Protein AF-0000000087035160 (afdb_homodimer)

Secondary structure (DSSP, 8-state):
---GGGSHHHHHH---HHHHHHHHHHHHHHHHHHHHHHS--PPEE-TT--EEPPPP----TT-GGGPPPPP-HHHHHHHHHHHHHHHHHHHHHTT--HHHHHHHHHHHHHHHHHS-TTTS-HHHHHHHHHHHHHHHTT----HHHHHHHTT--HHHHHHHHHH---------HHHHHHHHHHHHHHHHHHHHHHHHHHHTTGGGGTS-HHHHHHHHHHHHHHHH--B-HHHHHHHHHHHTT--S-HHHHHHHHHHHHHHHHH-----HHHHHHHHHHHHHHTT--HHHHHHHHHHHHHHHHHHHHHT------/---GGGSHHHHHH---HHHHHHHHHHHHHHHHHHHHHHS--PPEE-TT--EEPPPP----TT-GGGPPPPP-HHHHHHHHHHHHHHHHHHHHHTT--HHHHHHHHHHHHHHHHHS-TTTS-HHHHHHHHHHHHHHHTT----HHHHHHHTT--HHHHHHHHHH---------HHHHHHHHHHHHHHHHHHHHHHHHHHHTTGGGGTS-HHHHHHHHHHHHHHHH--B-HHHHHHHHHHHTT--S-HHHHHHHHHHHHHHHHH-----HHHHHHHHHHHHHHTT--HHHHHHHHHHHHHHHHHHHHHS------

Solvent-accessible surface area (backbone atoms only — not comparable to full-atom values): 34080 Å² total; per-residue (Å²): 127,88,53,62,90,79,30,66,49,53,71,73,45,46,36,53,76,66,54,49,53,48,34,45,49,51,20,44,50,52,39,47,50,37,29,71,72,21,56,32,28,39,52,44,68,40,88,81,19,52,74,40,78,56,76,64,55,85,63,74,80,79,59,71,87,69,59,61,56,72,77,50,71,66,54,45,49,36,53,49,47,54,47,53,52,48,43,50,50,54,32,55,74,71,64,50,55,66,69,34,46,49,46,14,49,50,47,44,54,55,49,49,44,67,36,32,63,58,30,46,57,57,70,55,48,40,52,22,22,42,49,52,21,27,57,75,69,70,41,93,73,52,57,58,56,56,14,59,73,71,73,44,72,30,66,56,30,56,17,46,52,62,45,55,82,69,74,81,71,72,76,57,30,63,61,46,42,48,54,53,49,46,54,52,50,51,34,49,54,42,16,51,53,39,41,55,57,41,66,68,45,70,52,68,36,55,45,56,35,61,53,51,21,50,37,15,42,50,60,21,31,70,76,62,49,54,50,27,58,67,60,29,51,48,49,53,37,62,72,62,65,48,83,68,50,71,65,59,50,50,49,53,33,50,52,49,52,51,53,55,70,67,56,82,76,67,49,73,71,52,46,56,54,48,50,54,35,47,39,33,28,52,55,52,52,81,66,56,58,54,51,54,53,50,48,53,53,49,50,56,50,51,57,63,58,61,68,69,58,84,83,77,134,126,89,54,61,90,78,29,66,50,52,71,72,45,46,36,52,74,66,55,49,52,48,33,47,49,51,20,44,49,50,39,48,50,37,28,72,74,20,55,33,28,40,50,42,67,39,87,82,18,53,75,40,79,56,77,63,56,90,63,75,82,78,59,71,89,68,61,61,56,72,74,51,71,67,55,45,50,34,53,50,47,53,46,54,52,48,45,49,49,52,32,55,75,71,64,50,55,66,67,39,46,49,46,14,50,52,47,43,54,57,51,49,45,67,37,31,61,59,31,46,58,57,71,53,49,38,51,24,23,42,50,52,21,25,59,76,71,70,41,93,70,54,57,59,57,56,14,60,73,71,76,46,72,30,65,56,30,54,16,48,52,62,46,55,82,70,74,80,72,73,75,57,32,62,61,46,41,48,55,54,47,47,54,52,50,52,33,51,54,42,17,50,53,38,40,54,58,40,66,69,45,71,51,68,36,56,46,56,34,60,54,49,21,49,36,15,40,50,58,22,31,70,77,61,50,55,49,26,59,68,59,29,51,49,50,52,36,61,73,63,64,47,84,67,51,70,64,60,51,51,51,52,33,49,52,50,52,52,53,55,71,66,55,81,76,66,48,73,70,53,47,54,55,48,50,55,35,49,38,34,28,50,54,53,54,79,64,57,59,55,51,55,53,50,47,53,54,48,51,57,52,50,57,63,62,61,68,67,56,83,79,77,132

Sequence (626 aa):
MADFHTSTHRVKWIFSPQELVEKYKAANQRAIQTLEKYGTTQMEVDAEGSMSYPEPIARDNADKHSRPKPLNIEEEQFMRVFYENKLREVCSAFYFPNKIQATALIYFKRFYLQWSVMEHHPKHIMLTCVYAACKIEENHVSAEELGKGISQDHQMILNYEMSLEFDLIVFAPYRSVEGFVNDMEDLQETARMEVDKIMLTDALHLFPPGQLALAALRSANEMHRVLDFEGYLRSLLARQNSEHSILQFIESLNAIDVWVTKYKFPTEKDMKHINRKLKSCWGHSSHDDKKREKKRHKSHRSSNEAQNGPSLAMADFHTSTHRVKWIFSPQELVEKYKAANQRAIQTLEKYGTTQMEVDAEGSMSYPEPIARDNADKHSRPKPLNIEEEQFMRVFYENKLREVCSAFYFPNKIQATALIYFKRFYLQWSVMEHHPKHIMLTCVYAACKIEENHVSAEELGKGISQDHQMILNYEMSLEFDLIVFAPYRSVEGFVNDMEDLQETARMEVDKIMLTDALHLFPPGQLALAALRSANEMHRVLDFEGYLRSLLARQNSEHSILQFIESLNAIDVWVTKYKFPTEKDMKHINRKLKSCWGHSSHDDKKREKKRHKSHRSSNEAQNGPSLA

Radius of gyration: 38.44 Å; Cα contacts (8 Å, |Δi|>4): 741; chains: 2; bounding box: 85×118×106 Å

pL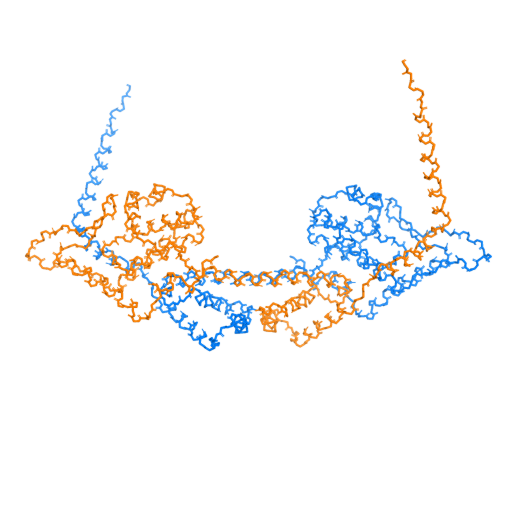DDT: mean 82.06, std 15.44, range [20.48, 97.31]

Nearest PDB structures (foldseek):
  6z4x-assembly2_D  TM=5.866E-01  e=4.179E-09  Thermochaetoides thermophila
  6z4x-assembly1_A  TM=5.909E-01  e=6.507E-09  Thermochaetoides thermophila
  5wh1-assembly1_A  TM=4.260E-01  e=3.480E-03  Homo sapiens
  7ml4-assembly1_M  TM=3.180E-01  e=5.420E-03  Saccharomyces cerevisiae
  4v1o-assembly1_M  TM=3.705E-01  e=2.047E-02  Saccharomyces cerevisiae

InterPro domains:
  IPR006671 Cyclin, N-terminal [PF00134] (76-144)
  IPR013763 Cyclin-like domain [SM00385] (85-166)
  IPR031658 Cyclin, C-terminal domain 2 [PF16899] (173-254)
  IPR036915 Cyclin-like superfamily [SSF47954] (64-170)
  IPR036915 Cyclin-like superfamily [SSF47954] (173-285)
  IPR043198 Cyclin/Cyclin-like subunit Ssn8 [PTHR10026] (64-305)

Foldseek 3Di:
DDDPVPACCNVPPDDDPVVLVVLLVVQQVVQVVLCVVQVAQEWDFDLLLDIDRDHRDPDPPPPPVPRDDGDDSVRQVVQLVVVLVVLVVLCVVVVHDPQLNQQLSVLLVVVCSNHTCRHPPSVLSSLLSSVLSCVLVVHDDQLVRSCVVVVHDSSSSNRNNSNDDDPSDDDDCVVVVVVLVVLVVQLVVQLVVLLVLLVVFCVPVVDPPVLSSLLSSVVSCVVSVSDPSLVVLVVVCVVVVNPDDSVVSVVSSVVSVVRSVPDDDDDPVRVVVVVVVVCVVVVVDPVVVVVVVVVVVVVVVVVVVVVPPDPDD/DDDPVPACCNVPPDDDPVVLVVLLVVQQVVQVVLCVVQVAQEWDFDLLLDIDRDHRDPDPPPPPVPRDDGDDSVRQVVQLVVVLVVLVVLCVVVVHDPQLNQQLSVLLVVVCSNHTCRHYPSVLSSLLSSVLSCVLVVNDDDLVRSCVVVVHDSSSSNRNNSNDDDPSDDDDCVVVVVVLVVLVVQLVVQLVVLLVLLVVFCVPVVDPPVLSSLLSSVVSCVVSVSDPSLVVLVVVCVVVVPPDDSVVSVVSSVVSVVRSVPDDDDDPVRVVVVVVVVCVVVVVDPVVVVVVVVVVVVVVVVVVVVVPPDPDD

Structure (mmCIF, N/CA/C/O backbone):
data_AF-0000000087035160-model_v1
#
loop_
_entity.id
_entity.type
_entity.pdbx_description
1 polymer Cyclin-H1-1
#
loop_
_atom_site.group_PDB
_atom_site.id
_atom_site.type_symbol
_atom_site.label_atom_id
_atom_site.label_alt_id
_atom_site.label_comp_id
_atom_site.label_asym_id
_atom_site.label_entity_id
_atom_site.label_seq_id
_atom_site.pdbx_PDB_ins_code
_atom_site.Cartn_x
_atom_site.Cartn_y
_atom_site.Cartn_z
_atom_site.occupancy
_atom_site.B_iso_or_equiv
_atom_site.auth_seq_id
_atom_site.auth_comp_id
_atom_site.auth_asym_id
_atom_site.auth_atom_id
_atom_site.pdbx_PDB_model_num
ATOM 1 N N . MET A 1 1 ? 13.469 16.594 -6.812 1 43.72 1 MET A N 1
ATOM 2 C CA . MET A 1 1 ? 12.727 17 -5.617 1 43.72 1 MET A CA 1
ATOM 3 C C . MET A 1 1 ? 13.625 17.766 -4.652 1 43.72 1 MET A C 1
ATOM 5 O O . MET A 1 1 ? 14.82 17.5 -4.566 1 43.72 1 MET A O 1
ATOM 9 N N . ALA A 1 2 ? 13.281 18.953 -4.367 1 56.66 2 ALA A N 1
ATOM 10 C CA . ALA A 1 2 ? 14.062 19.828 -3.496 1 56.66 2 ALA A CA 1
ATOM 11 C C . ALA A 1 2 ? 14.516 19.094 -2.236 1 56.66 2 ALA A C 1
ATOM 13 O O . ALA A 1 2 ? 13.789 18.25 -1.714 1 56.66 2 ALA A O 1
ATOM 14 N N . ASP A 1 3 ? 15.789 19.109 -1.997 1 68.56 3 ASP A N 1
ATOM 15 C CA . ASP A 1 3 ? 16.453 18.516 -0.838 1 68.56 3 ASP A CA 1
ATOM 16 C C . ASP A 1 3 ? 16.203 19.344 0.418 1 68.56 3 ASP A C 1
ATOM 18 O O . ASP A 1 3 ? 16.516 20.547 0.445 1 68.56 3 ASP A O 1
ATOM 22 N N . PHE A 1 4 ? 15.633 18.797 1.384 1 72 4 PHE A N 1
ATOM 23 C CA . PHE A 1 4 ? 15.297 19.484 2.629 1 72 4 PHE A CA 1
ATOM 24 C C . PHE A 1 4 ? 16.547 20.047 3.281 1 72 4 PHE A C 1
ATOM 26 O O . PHE A 1 4 ? 16.531 21.141 3.84 1 72 4 PHE A O 1
ATOM 33 N N . HIS A 1 5 ? 17.641 19.406 3.105 1 73.88 5 HIS A N 1
ATOM 34 C CA . HIS A 1 5 ? 18.859 19.766 3.828 1 73.88 5 HIS A CA 1
ATOM 35 C C . HIS A 1 5 ? 19.422 21.094 3.312 1 73.88 5 HIS A C 1
ATOM 37 O O . HIS A 1 5 ? 20.125 21.797 4.039 1 73.88 5 HIS A O 1
ATOM 43 N N . THR A 1 6 ? 19.094 21.391 2.111 1 72.94 6 THR A N 1
ATOM 44 C CA . THR A 1 6 ? 19.578 22.656 1.546 1 72.94 6 THR A CA 1
ATOM 45 C C . THR A 1 6 ? 18.422 23.609 1.297 1 72.94 6 THR A C 1
ATOM 47 O O . THR A 1 6 ? 18.594 24.625 0.603 1 72.94 6 THR A O 1
ATOM 50 N N . SER A 1 7 ? 17.406 23.312 1.992 1 77.5 7 SER A N 1
ATOM 51 C CA . SER A 1 7 ? 16.188 24.062 1.691 1 77.5 7 SER A CA 1
ATOM 52 C C . SER A 1 7 ? 16.047 25.266 2.609 1 77.5 7 SER A C 1
ATOM 54 O O . SER A 1 7 ? 16.656 25.312 3.68 1 77.5 7 SER A O 1
ATOM 56 N N . THR A 1 8 ? 15.266 26.266 2.15 1 80.5 8 THR A N 1
ATOM 57 C CA . THR A 1 8 ? 14.914 27.422 2.977 1 80.5 8 THR A CA 1
ATOM 58 C C . THR A 1 8 ? 14.094 26.984 4.188 1 80.5 8 THR A C 1
ATOM 60 O O . THR A 1 8 ? 14.141 27.625 5.238 1 80.5 8 THR A O 1
ATOM 63 N N . HIS A 1 9 ? 13.422 25.984 4.027 1 82 9 HIS A N 1
ATOM 64 C CA . HIS A 1 9 ? 12.625 25.453 5.129 1 82 9 HIS A CA 1
ATOM 65 C C . HIS A 1 9 ? 13.492 25.109 6.332 1 82 9 HIS A C 1
ATOM 67 O O . HIS A 1 9 ? 13.172 25.469 7.465 1 82 9 HIS A O 1
ATOM 73 N N . ARG A 1 10 ? 14.547 24.484 6.031 1 81.69 10 ARG A N 1
ATOM 74 C CA . ARG A 1 10 ? 15.438 24.062 7.109 1 81.69 10 ARG A CA 1
ATOM 75 C C . ARG A 1 10 ? 16.125 25.266 7.762 1 81.69 10 ARG A C 1
ATOM 77 O O . ARG A 1 10 ? 16.188 25.344 8.992 1 81.69 10 ARG A O 1
ATOM 84 N N . VAL A 1 11 ? 16.516 26.156 7 1 85 11 VAL A N 1
ATOM 85 C CA . VAL A 1 11 ? 17.359 27.234 7.477 1 85 11 VAL A CA 1
ATOM 86 C C . VAL A 1 11 ? 16.5 28.312 8.148 1 85 11 VAL A C 1
ATOM 88 O O . VAL A 1 11 ? 16.859 28.828 9.203 1 85 11 VAL A O 1
ATOM 91 N N . LYS A 1 12 ? 15.359 28.516 7.66 1 88.44 12 LYS A N 1
ATOM 92 C CA . LYS A 1 12 ? 14.609 29.688 8.078 1 88.44 12 LYS A CA 1
ATOM 93 C C . LYS A 1 12 ? 13.461 29.312 9.016 1 88.44 12 LYS A C 1
ATOM 95 O O . LYS A 1 12 ? 12.938 30.156 9.742 1 88.44 12 LYS A O 1
ATOM 100 N N . TRP A 1 13 ? 13.094 28.031 9.023 1 89.56 13 TRP A N 1
ATOM 101 C CA . TRP A 1 13 ? 11.789 27.797 9.633 1 89.56 13 TRP A CA 1
ATOM 102 C C . TRP A 1 13 ? 11.867 26.703 10.688 1 89.56 13 TRP A C 1
ATOM 104 O O . TRP A 1 13 ? 10.844 26.25 11.203 1 89.56 13 TRP A O 1
ATOM 114 N N . ILE A 1 14 ? 13.016 26.234 10.906 1 88.62 14 ILE A N 1
ATOM 115 C CA . ILE A 1 14 ? 13.227 25.328 12.023 1 88.62 14 ILE A CA 1
ATOM 116 C C . ILE A 1 14 ? 13.938 26.047 13.164 1 88.62 14 ILE A C 1
ATOM 118 O O . ILE A 1 14 ? 15.008 26.625 12.961 1 88.62 14 ILE A O 1
ATOM 122 N N . PHE A 1 15 ? 13.328 26 14.344 1 92.81 15 PHE A N 1
ATOM 123 C CA . PHE A 1 15 ? 13.828 26.766 15.477 1 92.81 15 PHE A CA 1
ATOM 124 C C . PHE A 1 15 ? 14.031 25.859 16.688 1 92.81 15 PHE A C 1
ATOM 126 O O . PHE A 1 15 ? 13.492 24.75 16.75 1 92.81 15 PHE A O 1
ATOM 133 N N . SER A 1 16 ? 14.852 26.344 17.562 1 90.06 16 SER A N 1
ATOM 134 C CA . SER A 1 16 ? 14.859 25.75 18.891 1 90.06 16 SER A CA 1
ATOM 135 C C . SER A 1 16 ? 13.594 26.125 19.656 1 90.06 16 SER A C 1
ATOM 137 O O . SER A 1 16 ? 12.922 27.094 19.312 1 90.06 16 SER A O 1
ATOM 139 N N . PRO A 1 17 ? 13.258 25.328 20.672 1 88.94 17 PRO A N 1
ATOM 140 C CA . PRO A 1 17 ? 12.07 25.656 21.469 1 88.94 17 PRO A CA 1
ATOM 141 C C . PRO A 1 17 ? 12.109 27.078 22.016 1 88.94 17 PRO A C 1
ATOM 143 O O . PRO A 1 17 ? 11.094 27.781 22 1 88.94 17 PRO A O 1
ATOM 146 N N . GLN A 1 18 ? 13.25 27.516 22.391 1 92.69 18 GLN A N 1
ATOM 147 C CA . GLN A 1 18 ? 13.391 28.859 22.953 1 92.69 18 GLN A CA 1
ATOM 148 C C . GLN A 1 18 ? 13.195 29.922 21.875 1 92.69 18 GLN A C 1
ATOM 150 O O . GLN A 1 18 ? 12.539 30.938 22.109 1 92.69 18 GLN A O 1
ATOM 155 N N . GLU A 1 19 ? 13.781 29.672 20.766 1 93.81 19 GLU A N 1
ATOM 156 C CA . GLU A 1 19 ? 13.641 30.609 19.656 1 93.81 19 GLU A CA 1
ATOM 157 C C . GLU A 1 19 ? 12.188 30.75 19.219 1 93.81 19 GLU A C 1
ATOM 159 O O . GLU A 1 19 ? 11.734 31.844 18.891 1 93.81 19 GLU A O 1
ATOM 164 N N . LEU A 1 20 ? 11.523 29.625 19.219 1 93.25 20 LEU A N 1
ATOM 165 C CA . LEU A 1 20 ? 10.125 29.625 18.828 1 93.25 20 LEU A CA 1
ATOM 166 C C . LEU A 1 20 ? 9.281 30.453 19.781 1 93.25 20 LEU A C 1
ATOM 168 O O . LEU A 1 20 ? 8.438 31.25 19.359 1 93.25 20 LEU A O 1
ATOM 172 N N . VAL A 1 21 ? 9.508 30.312 21.062 1 93.12 21 VAL A N 1
ATOM 173 C CA . VAL A 1 21 ? 8.797 31.062 22.094 1 93.12 21 VAL A CA 1
ATOM 174 C C . VAL A 1 21 ? 9.078 32.562 21.922 1 93.12 21 VAL A C 1
ATOM 176 O O . VAL A 1 21 ? 8.172 33.375 22.062 1 93.12 21 VAL A O 1
ATOM 179 N N . GLU A 1 22 ? 10.312 32.844 21.594 1 96.06 22 GLU A N 1
ATOM 180 C CA . GLU A 1 22 ? 10.719 34.219 21.438 1 96.06 22 GLU A CA 1
ATOM 181 C C . GLU A 1 22 ? 10.039 34.875 20.219 1 96.06 22 GLU A C 1
ATOM 183 O O . GLU A 1 22 ? 9.711 36.062 20.234 1 96.06 22 GLU A O 1
ATOM 188 N N . LYS A 1 23 ? 9.852 34.125 19.219 1 95.31 23 LYS A N 1
ATOM 189 C CA . LYS A 1 23 ? 9.18 34.625 18.031 1 95.31 23 LYS A CA 1
ATOM 190 C C . LYS A 1 23 ? 7.734 35 18.344 1 95.31 23 LYS A C 1
ATOM 192 O O . LYS A 1 23 ? 7.285 36.094 17.969 1 95.31 23 LYS A O 1
ATOM 197 N N . TYR A 1 24 ? 7.023 34.188 19.047 1 95.44 24 TYR A N 1
ATOM 198 C CA . TYR A 1 24 ? 5.641 34.469 19.406 1 95.44 24 TYR A CA 1
ATOM 199 C C . TYR A 1 24 ? 5.562 35.656 20.375 1 95.44 24 TYR A C 1
ATOM 201 O O . TYR A 1 24 ? 4.664 36.5 20.25 1 95.44 24 TYR A O 1
ATOM 209 N N . LYS A 1 25 ? 6.504 35.688 21.281 1 96.5 25 LYS A N 1
ATOM 210 C CA . LYS A 1 25 ? 6.539 36.812 22.25 1 96.5 25 LYS A CA 1
ATOM 211 C C . LYS A 1 25 ? 6.777 38.125 21.531 1 96.5 25 LYS A C 1
ATOM 213 O O . LYS A 1 25 ? 6.152 39.125 21.875 1 96.5 25 LYS A O 1
ATOM 218 N N . ALA A 1 26 ? 7.688 38.094 20.656 1 97.31 26 ALA A N 1
ATOM 219 C CA . ALA A 1 26 ? 8.016 39.312 19.922 1 97.31 26 ALA A CA 1
ATOM 220 C C . ALA A 1 26 ? 6.816 39.844 19.141 1 97.31 26 ALA A C 1
ATOM 222 O O . ALA A 1 26 ? 6.527 41.031 19.141 1 97.31 26 ALA A O 1
ATOM 223 N N . ALA A 1 27 ? 6.176 38.938 18.438 1 95.94 27 ALA A N 1
ATOM 224 C CA . ALA A 1 27 ? 4.992 39.312 17.672 1 95.94 27 ALA A CA 1
ATOM 225 C C . ALA A 1 27 ? 3.889 39.844 18.578 1 95.94 27 ALA A C 1
ATOM 227 O O . ALA A 1 27 ? 3.229 40.844 18.25 1 95.94 27 ALA A O 1
ATOM 228 N N . ASN A 1 28 ? 3.672 39.219 19.688 1 96.81 28 ASN A N 1
ATOM 229 C CA . ASN A 1 28 ? 2.65 39.594 20.641 1 96.81 28 ASN A CA 1
ATOM 230 C C . ASN A 1 28 ? 2.949 40.969 21.25 1 96.81 28 ASN A C 1
ATOM 232 O O . ASN A 1 28 ? 2.059 41.812 21.359 1 96.81 28 ASN A O 1
ATOM 236 N N . GLN A 1 29 ? 4.195 41.188 21.609 1 97.12 29 GLN A N 1
ATOM 237 C CA . GLN A 1 29 ? 4.609 42.469 22.203 1 97.12 29 GLN A CA 1
ATOM 238 C C . GLN A 1 29 ? 4.449 43.625 21.234 1 97.12 29 GLN A C 1
ATOM 240 O O . GLN A 1 29 ? 4.043 44.719 21.609 1 97.12 29 GLN A O 1
ATOM 245 N N . ARG A 1 30 ? 4.789 43.375 20.047 1 96 30 ARG A N 1
ATOM 246 C CA . ARG A 1 30 ? 4.617 44.406 19.031 1 96 30 ARG A CA 1
ATOM 247 C C . ARG A 1 30 ? 3.146 44.781 18.875 1 96 30 ARG A C 1
ATOM 249 O O . ARG A 1 30 ? 2.822 45.969 18.734 1 96 30 ARG A O 1
ATOM 256 N N . ALA A 1 31 ? 2.281 43.812 18.859 1 95.5 31 ALA A N 1
ATOM 257 C CA . ALA A 1 31 ? 0.847 44.062 18.75 1 95.5 31 ALA A CA 1
ATOM 258 C C . ALA A 1 31 ? 0.339 44.875 19.953 1 95.5 31 ALA A C 1
ATOM 260 O O . ALA A 1 31 ? -0.505 45.75 19.812 1 95.5 31 ALA A O 1
ATOM 261 N N . ILE A 1 32 ? 0.852 44.5 21.156 1 95.19 32 ILE A N 1
ATOM 262 C CA . ILE A 1 32 ? 0.466 45.219 22.375 1 95.19 32 ILE A CA 1
ATOM 263 C C . ILE A 1 32 ? 0.898 46.688 22.297 1 95.19 32 ILE A C 1
ATOM 265 O O . ILE A 1 32 ? 0.135 47.562 22.641 1 95.19 32 ILE A O 1
ATOM 269 N N . GLN A 1 33 ? 2.072 46.906 21.797 1 93.94 33 GLN A N 1
ATOM 270 C CA . GLN A 1 33 ? 2.58 48.25 21.641 1 93.94 33 GLN A CA 1
ATOM 271 C C . GLN A 1 33 ? 1.748 49.031 20.641 1 93.94 33 GLN A C 1
ATOM 273 O O . GLN A 1 33 ? 1.481 50.219 20.828 1 93.94 33 GLN A O 1
ATOM 278 N N . THR A 1 34 ? 1.412 48.375 19.578 1 92.31 34 THR A N 1
ATOM 279 C CA . THR A 1 34 ? 0.571 49 18.562 1 92.31 34 THR A CA 1
ATOM 280 C C . THR A 1 34 ? -0.779 49.406 19.156 1 92.31 34 THR A C 1
ATOM 282 O O . THR A 1 34 ? -1.311 50.469 18.844 1 92.31 34 THR A O 1
ATOM 285 N N . LEU A 1 35 ? -1.348 48.531 19.953 1 91.94 35 LEU A N 1
ATOM 286 C CA . LEU A 1 35 ? -2.621 48.812 20.609 1 91.94 35 LEU A CA 1
ATOM 287 C C . LEU A 1 35 ? -2.506 50.031 21.516 1 91.94 35 LEU A C 1
ATOM 289 O O . LEU A 1 35 ? -3.41 50.875 21.547 1 91.94 35 LEU A O 1
ATOM 293 N N . GLU A 1 36 ? -1.425 50.125 22.25 1 89.19 36 GLU A N 1
ATOM 294 C CA . GLU A 1 36 ? -1.192 51.25 23.172 1 89.19 36 GLU A CA 1
ATOM 295 C C . GLU A 1 36 ? -0.992 52.562 22.406 1 89.19 36 GLU A C 1
ATOM 297 O O . GLU A 1 36 ? -1.481 53.594 22.828 1 89.19 36 GLU A O 1
ATOM 302 N N . LYS A 1 37 ? -0.357 52.469 21.297 1 88.38 37 LYS A N 1
ATOM 303 C CA . LYS A 1 37 ? 0.017 53.656 20.531 1 88.38 37 LYS A CA 1
ATOM 304 C C . LYS A 1 37 ? -1.152 54.156 19.703 1 88.38 37 LYS A C 1
ATOM 306 O O . LYS A 1 37 ? -1.365 55.375 19.578 1 88.38 37 LYS A O 1
ATOM 311 N N . TYR A 1 38 ? -1.905 53.25 19.109 1 88.5 38 TYR A N 1
ATOM 312 C CA . TYR A 1 38 ? -2.889 53.656 18.109 1 88.5 38 TYR A CA 1
ATOM 313 C C . TYR A 1 38 ? -4.305 53.375 18.594 1 88.5 38 TYR A C 1
ATOM 315 O O . TYR A 1 38 ? -5.277 53.844 18.016 1 88.5 38 TYR A O 1
ATOM 323 N N . GLY A 1 39 ? -4.512 52.594 19.625 1 87.25 39 GLY A N 1
ATOM 324 C CA . GLY A 1 39 ? -5.824 52.219 20.141 1 87.25 39 GLY A CA 1
ATOM 325 C C . GLY A 1 39 ? -6.465 51.062 19.406 1 87.25 39 GLY A C 1
ATOM 326 O O . GLY A 1 39 ? -7.543 50.625 19.781 1 87.25 39 GLY A O 1
ATOM 327 N N . THR A 1 40 ? -5.844 50.688 18.312 1 89.81 40 THR A N 1
ATOM 328 C CA . THR A 1 40 ? -6.266 49.531 17.516 1 89.81 40 THR A CA 1
ATOM 329 C C . THR A 1 40 ? -5.055 48.781 16.953 1 89.81 40 THR A C 1
ATOM 331 O O . THR A 1 40 ? -3.969 49.375 16.844 1 89.81 40 THR A O 1
ATOM 334 N N . THR A 1 41 ? -5.199 47.5 16.703 1 92.56 41 THR A N 1
ATOM 335 C CA . THR A 1 41 ? -4.055 46.719 16.281 1 92.56 41 THR A CA 1
ATOM 336 C C . THR A 1 41 ? -4.18 46.344 14.797 1 92.56 41 THR A C 1
ATOM 338 O O . THR A 1 41 ? -3.205 45.938 14.18 1 92.56 41 THR A O 1
ATOM 341 N N . GLN A 1 42 ? -5.32 46.531 14.211 1 89.44 42 GLN A N 1
ATOM 342 C CA . GLN A 1 42 ? -5.582 46 12.867 1 89.44 42 GLN A CA 1
ATOM 343 C C . GLN A 1 42 ? -4.773 46.75 11.82 1 89.44 42 GLN A C 1
ATOM 345 O O . GLN A 1 42 ? -4.945 47.969 11.641 1 89.44 42 GLN A O 1
ATOM 350 N N . MET A 1 43 ? -3.914 46 11.133 1 90.38 43 MET A N 1
ATOM 351 C CA . MET A 1 43 ? -3.121 46.594 10.055 1 90.38 43 MET A CA 1
ATOM 352 C C . MET A 1 43 ? -3.959 46.719 8.789 1 90.38 43 MET A C 1
ATOM 354 O O . MET A 1 43 ? -4.891 45.969 8.562 1 90.38 43 MET A O 1
ATOM 358 N N . GLU A 1 44 ? -3.637 47.719 8.047 1 88.88 44 GLU A N 1
ATOM 359 C CA . GLU A 1 44 ? -4.32 47.938 6.773 1 88.88 44 GLU A CA 1
ATOM 360 C C . GLU A 1 44 ? -3.469 47.438 5.605 1 88.88 44 GLU A C 1
ATOM 362 O O . GLU A 1 44 ? -2.246 47.594 5.609 1 88.88 44 GLU A O 1
ATOM 367 N N . VAL A 1 45 ? -4.109 46.719 4.742 1 90.19 45 VAL A N 1
ATOM 368 C CA . VAL A 1 45 ? -3.461 46.281 3.51 1 90.19 45 VAL A CA 1
ATOM 369 C C . VAL A 1 45 ? -4.176 46.906 2.305 1 90.19 45 VAL A C 1
ATOM 371 O O . VAL A 1 45 ? -5.387 46.719 2.145 1 90.19 45 VAL A O 1
ATOM 374 N N . ASP A 1 46 ? -3.459 47.562 1.487 1 88.38 46 ASP A N 1
ATOM 375 C CA . ASP A 1 46 ? -4.09 48.25 0.364 1 88.38 46 ASP A CA 1
ATOM 376 C C . ASP A 1 46 ? -4.078 47.375 -0.889 1 88.38 46 ASP A C 1
ATOM 378 O O . ASP A 1 46 ? -3.674 46.219 -0.836 1 88.38 46 ASP A O 1
ATOM 382 N N . ALA A 1 47 ? -4.57 47.906 -1.968 1 86.88 47 ALA A N 1
ATOM 383 C CA . ALA A 1 47 ? -4.773 47.156 -3.203 1 86.88 47 ALA A CA 1
ATOM 384 C C . ALA A 1 47 ? -3.439 46.75 -3.826 1 86.88 47 ALA A C 1
ATOM 386 O O . ALA A 1 47 ? -3.375 45.812 -4.613 1 86.88 47 ALA A O 1
ATOM 387 N N . GLU A 1 48 ? -2.326 47.438 -3.443 1 86.19 48 GLU A N 1
ATOM 388 C CA . GLU A 1 48 ? -1.007 47.125 -3.98 1 86.19 48 GLU A CA 1
ATOM 389 C C . GLU A 1 48 ? -0.247 46.188 -3.055 1 86.19 48 GLU A C 1
ATOM 391 O O . GLU A 1 48 ? 0.883 45.781 -3.352 1 86.19 48 GLU A O 1
ATOM 396 N N . GLY A 1 49 ? -0.895 45.844 -1.943 1 86.25 49 GLY A N 1
ATOM 397 C CA . GLY A 1 49 ? -0.293 44.875 -1.023 1 86.25 49 GLY A CA 1
ATOM 398 C C . GLY A 1 49 ? 0.571 45.531 0.035 1 86.25 49 GLY A C 1
ATOM 399 O O . GLY A 1 49 ? 1.274 44.875 0.783 1 86.25 49 GLY A O 1
ATOM 400 N N . SER A 1 50 ? 0.56 46.844 0.097 1 89.25 50 SER A N 1
ATOM 401 C CA . SER A 1 50 ? 1.347 47.562 1.095 1 89.25 50 SER A CA 1
ATOM 402 C C . SER A 1 50 ? 0.652 47.562 2.453 1 89.25 50 SER A C 1
ATOM 404 O O . SER A 1 50 ? -0.54 47.875 2.547 1 89.25 50 SER A O 1
ATOM 406 N N . MET A 1 51 ? 1.396 47.281 3.484 1 88.81 51 MET A N 1
ATOM 407 C CA . MET A 1 51 ? 0.86 47.25 4.844 1 88.81 51 MET A CA 1
ATOM 408 C C . MET A 1 51 ? 1.156 48.562 5.57 1 88.81 51 MET A C 1
ATOM 410 O O . MET A 1 51 ? 2.236 49.125 5.414 1 88.81 51 MET A O 1
ATOM 414 N N . SER A 1 52 ? 0.114 49.031 6.238 1 90.56 52 SER A N 1
ATOM 415 C CA . SER A 1 52 ? 0.302 50.25 7.008 1 90.56 52 SER A CA 1
ATOM 416 C C . SER A 1 52 ? -0.38 50.156 8.367 1 90.56 52 SER A C 1
ATOM 418 O O . SER A 1 52 ? -1.341 49.406 8.539 1 90.56 52 SER A O 1
ATOM 420 N N . TYR A 1 53 ? 0.22 50.844 9.266 1 88.44 53 TYR A N 1
ATOM 421 C CA . TYR A 1 53 ? -0.388 50.938 10.586 1 88.44 53 TYR A CA 1
ATOM 422 C C . TYR A 1 53 ? -1.688 51.719 10.547 1 88.44 53 TYR A C 1
ATOM 424 O O . TYR A 1 53 ? -1.874 52.562 9.672 1 88.44 53 TYR A O 1
ATOM 432 N N . PRO A 1 54 ? -2.537 51.375 11.453 1 83 54 PRO A N 1
ATOM 433 C CA . PRO A 1 54 ? -3.824 52.062 11.469 1 83 54 PRO A CA 1
ATOM 434 C C . PRO A 1 54 ? -3.705 53.5 11.938 1 83 54 PRO A C 1
ATOM 436 O O . PRO A 1 54 ? -2.713 53.875 12.57 1 83 54 PRO A O 1
ATOM 439 N N . GLU A 1 55 ? -4.77 54.25 11.562 1 83.31 55 GLU A N 1
ATOM 440 C CA . GLU A 1 55 ? -4.871 55.594 12.102 1 83.31 55 GLU A CA 1
ATOM 441 C C . GLU A 1 55 ? -5.293 55.594 13.562 1 83.31 55 GLU A C 1
ATOM 443 O O . GLU A 1 55 ? -6.148 54.781 13.961 1 83.31 55 GLU A O 1
ATOM 448 N N . PRO A 1 56 ? -4.605 56.406 14.32 1 81.88 56 PRO A N 1
ATOM 449 C CA . PRO A 1 56 ? -4.934 56.438 15.75 1 81.88 56 PRO A CA 1
ATOM 450 C C . PRO A 1 56 ? -6.402 56.75 16.016 1 81.88 56 PRO A C 1
ATOM 452 O O . PRO A 1 56 ? -6.988 57.594 15.312 1 81.88 56 PRO A O 1
ATOM 455 N N . ILE A 1 57 ? -7.07 55.906 16.672 1 73.62 57 ILE A N 1
ATOM 456 C CA . ILE A 1 57 ? -8.445 56.188 17.094 1 73.62 57 ILE A CA 1
ATOM 457 C C . ILE A 1 57 ? -8.453 57.031 18.344 1 73.62 57 ILE A C 1
ATOM 459 O O . ILE A 1 57 ? -7.766 56.75 19.328 1 73.62 57 ILE A O 1
ATOM 463 N N . ALA A 1 58 ? -8.852 58.438 18.188 1 62.44 58 ALA A N 1
ATOM 464 C CA . ALA A 1 58 ? -8.969 59.375 19.297 1 62.44 58 ALA A CA 1
ATOM 465 C C . ALA A 1 58 ? -9.875 58.812 20.391 1 62.44 58 ALA A C 1
ATOM 467 O O . ALA A 1 58 ? -11.055 58.562 20.156 1 62.44 58 ALA A O 1
ATOM 468 N N . ARG A 1 59 ? -9.383 57.906 21.203 1 58.53 59 ARG A N 1
ATOM 469 C CA . ARG A 1 59 ? -10.273 57.531 22.281 1 58.53 59 ARG A CA 1
ATOM 470 C C . ARG A 1 59 ? -10.25 58.562 23.406 1 58.53 59 ARG A C 1
ATOM 472 O O . ARG A 1 59 ? -9.203 59.156 23.688 1 58.53 59 ARG A O 1
ATOM 479 N N . ASP A 1 60 ? -11.32 59.25 23.656 1 51.75 60 ASP A N 1
ATOM 480 C CA . ASP A 1 60 ? -11.438 60.188 24.766 1 51.75 60 ASP A CA 1
ATOM 481 C C . ASP A 1 60 ? -10.734 59.656 26.016 1 51.75 60 ASP A C 1
ATOM 483 O O . ASP A 1 60 ? -10.859 58.5 26.359 1 51.75 60 ASP A O 1
ATOM 487 N N . ASN A 1 61 ? -9.547 60.281 26.406 1 48.09 61 ASN A N 1
ATOM 488 C CA . ASN A 1 61 ? -8.703 60.031 27.562 1 48.09 61 ASN A CA 1
ATOM 489 C C . ASN A 1 61 ? -9.523 59.562 28.766 1 48.09 61 ASN A C 1
ATOM 491 O O . ASN A 1 61 ? -8.969 59.25 29.812 1 48.09 61 ASN A O 1
ATOM 495 N N . ALA A 1 62 ? -10.656 60 28.938 1 48.53 62 ALA A N 1
ATOM 496 C CA . ALA A 1 62 ? -11.336 59.906 30.219 1 48.53 62 ALA A CA 1
ATOM 497 C C . ALA A 1 62 ? -11.633 58.438 30.594 1 48.53 62 ALA A C 1
ATOM 499 O O . ALA A 1 62 ? -11.797 58.125 31.766 1 48.53 62 ALA A O 1
ATOM 500 N N . ASP A 1 63 ? -12.156 57.469 29.688 1 48.72 63 ASP A N 1
ATOM 501 C CA . ASP A 1 63 ? -12.617 56.188 30.25 1 48.72 63 ASP A CA 1
ATOM 502 C C . ASP A 1 63 ? -11.547 55.125 30.125 1 48.72 63 ASP A C 1
ATOM 504 O O . ASP A 1 63 ? -11.539 54.375 29.141 1 48.72 63 ASP A O 1
ATOM 508 N N . LYS A 1 64 ? -10.406 55.281 30.766 1 50.62 64 LYS A N 1
ATOM 509 C CA . LYS A 1 64 ? -9.32 54.344 30.953 1 50.62 64 LYS A CA 1
ATOM 510 C C . LYS A 1 64 ? -9.844 52.906 31.016 1 50.62 64 LYS A C 1
ATOM 512 O O . LYS A 1 64 ? -9.117 51.969 30.688 1 50.62 64 LYS A O 1
ATOM 517 N N . HIS A 1 65 ? -10.953 52.75 31.703 1 52.5 65 HIS A N 1
ATOM 518 C CA . HIS A 1 65 ? -11.508 51.438 31.984 1 52.5 65 HIS A CA 1
ATOM 519 C C . HIS A 1 65 ? -11.961 50.719 30.703 1 52.5 65 HIS A C 1
ATOM 521 O O . HIS A 1 65 ? -12.195 49.5 30.719 1 52.5 65 HIS A O 1
ATOM 527 N N . SER A 1 66 ? -11.953 51.5 29.531 1 61.66 66 SER A N 1
ATOM 528 C CA . SER A 1 66 ? -12.602 50.938 28.359 1 61.66 66 SER A CA 1
ATOM 529 C C . SER A 1 66 ? -11.57 50.562 27.297 1 61.66 66 SER A C 1
ATOM 531 O O . SER A 1 66 ? -11.922 50.25 26.156 1 61.66 66 SER A O 1
ATOM 533 N N . ARG A 1 67 ? -10.352 50.469 27.734 1 73.19 67 ARG A N 1
ATOM 534 C CA . ARG A 1 67 ? -9.336 50.156 26.734 1 73.19 67 ARG A CA 1
ATOM 535 C C . ARG A 1 67 ? -9.328 48.688 26.391 1 73.19 67 ARG A C 1
ATOM 537 O O . ARG A 1 67 ? -9.453 47.844 27.281 1 73.19 67 ARG A O 1
ATOM 544 N N . PRO A 1 68 ? -9.234 48.375 25.125 1 84.38 68 PRO A N 1
ATOM 545 C CA . PRO A 1 68 ? -9.211 46.969 24.734 1 84.38 68 PRO A CA 1
ATOM 546 C C . PRO A 1 68 ? -8.039 46.219 25.344 1 84.38 68 PRO A C 1
ATOM 548 O O . PRO A 1 68 ? -6.945 46.75 25.484 1 84.38 68 PRO A O 1
ATOM 551 N N . LYS A 1 69 ? -8.328 45.094 25.875 1 90.5 69 LYS A N 1
ATOM 552 C CA . LYS A 1 69 ? -7.301 44.188 26.422 1 90.5 69 LYS A CA 1
ATOM 553 C C . LYS A 1 69 ? -6.699 43.312 25.344 1 90.5 69 LYS A C 1
ATOM 555 O O . LYS A 1 69 ? -7.418 42.594 24.656 1 90.5 69 LYS A O 1
ATOM 560 N N . PRO A 1 70 ? -5.414 43.406 25.219 1 94.62 70 PRO A N 1
ATOM 561 C CA . PRO A 1 70 ? -4.766 42.594 24.188 1 94.62 70 PRO A CA 1
ATOM 562 C C . PRO A 1 70 ? -4.828 41.094 24.484 1 94.62 70 PRO A C 1
ATOM 564 O O . PRO A 1 70 ? -5 40.719 25.641 1 94.62 70 PRO A O 1
ATOM 567 N N . LEU A 1 71 ? -4.738 40.344 23.469 1 95.69 71 LEU A N 1
ATOM 568 C CA . LEU A 1 71 ? -4.637 38.875 23.641 1 95.69 71 LEU A CA 1
ATOM 569 C C . LEU A 1 71 ? -3.273 38.5 24.203 1 95.69 71 LEU A C 1
ATOM 571 O O . LEU A 1 71 ? -2.252 39.062 23.812 1 95.69 71 LEU A O 1
ATOM 575 N N . ASN A 1 72 ? -3.283 37.5 25.109 1 94.94 72 ASN A N 1
ATOM 576 C CA . ASN A 1 72 ? -2.006 36.938 25.531 1 94.94 72 ASN A CA 1
ATOM 577 C C . ASN A 1 72 ? -1.545 35.844 24.562 1 94.94 72 ASN A C 1
ATOM 579 O O . ASN A 1 72 ? -2.256 35.5 23.609 1 94.94 72 ASN A O 1
ATOM 583 N N . ILE A 1 73 ? -0.445 35.312 24.781 1 94.12 73 ILE A N 1
ATOM 584 C CA . ILE A 1 73 ? 0.195 34.375 23.859 1 94.12 73 ILE A CA 1
ATOM 585 C C . ILE A 1 73 ? -0.652 33.094 23.75 1 94.12 73 ILE A C 1
ATOM 587 O O . ILE A 1 73 ? -0.811 32.562 22.641 1 94.12 73 ILE A O 1
ATOM 591 N N . GLU A 1 74 ? -1.18 32.656 24.812 1 92.94 74 GLU A N 1
ATOM 592 C CA . GLU A 1 74 ? -2.008 31.453 24.812 1 92.94 74 GLU A CA 1
ATOM 593 C C . GLU A 1 74 ? -3.297 31.672 24.016 1 92.94 74 GLU A C 1
ATOM 595 O O . GLU A 1 74 ? -3.73 30.797 23.266 1 92.94 74 GLU A O 1
ATOM 600 N N . GLU A 1 75 ? -3.861 32.781 24.219 1 95.19 75 GLU A N 1
ATOM 601 C CA . GLU A 1 75 ? -5.086 33.125 23.5 1 95.19 75 GLU A CA 1
ATOM 602 C C . GLU A 1 75 ? -4.832 33.219 22 1 95.19 75 GLU A C 1
ATOM 604 O O . GLU A 1 75 ? -5.664 32.812 21.203 1 95.19 75 GLU A O 1
ATOM 609 N N . GLU A 1 76 ? -3.688 33.781 21.641 1 96.5 76 GLU A N 1
ATOM 610 C CA . GLU A 1 76 ? -3.32 33.875 20.234 1 96.5 76 GLU A CA 1
ATOM 611 C C . GLU A 1 76 ? -3.162 32.469 19.625 1 96.5 76 GLU A C 1
ATOM 613 O O . GLU A 1 76 ? -3.572 32.219 18.5 1 96.5 76 GLU A O 1
ATOM 618 N N . GLN A 1 77 ? -2.537 31.594 20.406 1 94.12 77 GLN A N 1
ATOM 619 C CA . GLN A 1 77 ? -2.367 30.219 19.953 1 94.12 77 GLN A CA 1
ATOM 620 C C . GLN A 1 77 ? -3.717 29.547 19.688 1 94.12 77 GLN A C 1
ATOM 622 O O . GLN A 1 77 ? -3.879 28.844 18.688 1 94.12 77 GLN A O 1
ATOM 627 N N . PHE A 1 78 ? -4.66 29.781 20.578 1 94 78 PHE A N 1
ATOM 628 C CA . PHE A 1 78 ? -5.992 29.219 20.422 1 94 78 PHE A CA 1
ATOM 629 C C . PHE A 1 78 ? -6.652 29.734 19.141 1 94 78 PHE A C 1
ATOM 631 O O . PHE A 1 78 ? -7.297 28.969 18.422 1 94 78 PHE A O 1
ATOM 638 N N . MET A 1 79 ? -6.457 30.984 18.891 1 95.25 79 MET A N 1
ATOM 639 C CA . MET A 1 79 ? -7.02 31.578 17.672 1 95.25 79 MET A CA 1
ATOM 640 C C . MET A 1 79 ? -6.387 30.953 16.438 1 95.25 79 MET A C 1
ATOM 642 O O . MET A 1 79 ? -7.086 30.656 15.461 1 95.25 79 MET A O 1
ATOM 646 N N . ARG A 1 80 ? -5.102 30.766 16.469 1 95.56 80 ARG A N 1
ATOM 647 C CA . ARG A 1 80 ? -4.41 30.141 15.344 1 95.56 80 ARG A CA 1
ATOM 648 C C . ARG A 1 80 ? -4.91 28.734 15.102 1 95.56 80 ARG A C 1
ATOM 650 O O . ARG A 1 80 ? -5.223 28.359 13.969 1 95.56 80 ARG A O 1
ATOM 657 N N . VAL A 1 81 ? -5.008 27.984 16.188 1 93.19 81 VAL A N 1
ATOM 658 C CA . VAL A 1 81 ? -5.449 26.594 16.078 1 93.19 81 VAL A CA 1
ATOM 659 C C . VAL A 1 81 ? -6.863 26.547 15.508 1 93.19 81 VAL A C 1
ATOM 661 O O . VAL A 1 81 ? -7.18 25.688 14.688 1 93.19 81 VAL A O 1
ATOM 664 N N . PHE A 1 82 ? -7.695 27.422 15.984 1 94.31 82 PHE A N 1
ATOM 665 C CA . PHE A 1 82 ? -9.07 27.484 15.5 1 94.31 82 PHE A CA 1
ATOM 666 C C . PHE A 1 82 ? -9.109 27.672 13.992 1 94.31 82 PHE A C 1
ATOM 668 O O . PHE A 1 82 ? -9.805 26.953 13.281 1 94.31 82 PHE A O 1
ATOM 675 N N . TYR A 1 83 ? -8.359 28.594 13.5 1 94.75 83 TYR A N 1
ATOM 676 C CA . TYR A 1 83 ? -8.43 28.906 12.086 1 94.75 83 TYR A CA 1
ATOM 677 C C . TYR A 1 83 ? -7.621 27.906 11.258 1 94.75 83 TYR A C 1
ATOM 679 O O . TYR A 1 83 ? -7.852 27.766 10.055 1 94.75 83 TYR A O 1
ATOM 687 N N . GLU A 1 84 ? -6.605 27.281 11.875 1 94.94 84 GLU A N 1
ATOM 688 C CA . GLU A 1 84 ? -5.973 26.141 11.211 1 94.94 84 GLU A CA 1
ATOM 689 C C . GLU A 1 84 ? -6.98 25.031 10.922 1 94.94 84 GLU A C 1
ATOM 691 O O . GLU A 1 84 ? -6.945 24.422 9.852 1 94.94 84 GLU A O 1
ATOM 696 N N . ASN A 1 85 ? -7.852 24.828 11.844 1 91.81 85 ASN A N 1
ATOM 697 C CA . ASN A 1 85 ? -8.922 23.859 11.625 1 91.81 85 ASN A CA 1
ATOM 698 C C . ASN A 1 85 ? -9.906 24.328 10.555 1 91.81 85 ASN A C 1
ATOM 700 O O . ASN A 1 85 ? -10.367 23.531 9.742 1 91.81 85 ASN A O 1
ATOM 704 N N . LYS A 1 86 ? -10.195 25.594 10.641 1 92.31 86 LYS A N 1
ATOM 705 C CA . LYS A 1 86 ? -11.086 26.156 9.633 1 92.31 86 LYS A CA 1
ATOM 706 C C . LYS A 1 86 ? -10.484 26.031 8.234 1 92.31 86 LYS A C 1
ATOM 708 O O . LYS A 1 86 ? -11.211 25.797 7.266 1 92.31 86 LYS A O 1
ATOM 713 N N . LEU A 1 87 ? -9.219 26.266 8.188 1 95.12 87 LEU A N 1
ATOM 714 C CA . LEU A 1 87 ? -8.492 26.125 6.934 1 95.12 87 LEU A CA 1
ATOM 715 C C . LEU A 1 87 ? -8.672 24.719 6.363 1 95.12 87 LEU A C 1
ATOM 717 O O . LEU A 1 87 ? -8.93 24.562 5.172 1 95.12 87 LEU A O 1
ATOM 721 N N . ARG A 1 88 ? -8.578 23.719 7.18 1 91.44 88 ARG A N 1
ATOM 722 C CA . ARG A 1 88 ? -8.781 22.344 6.762 1 91.44 88 ARG A CA 1
ATOM 723 C C . ARG A 1 88 ? -10.195 22.125 6.25 1 91.44 88 ARG A C 1
ATOM 725 O O . ARG A 1 88 ? -10.406 21.422 5.258 1 91.44 88 ARG A O 1
ATOM 732 N N . GLU A 1 89 ? -11.133 22.734 6.898 1 90.44 89 GLU A N 1
ATOM 733 C CA . GLU A 1 89 ? -12.531 22.625 6.492 1 90.44 89 GLU A CA 1
ATOM 734 C C . GLU A 1 89 ? -12.758 23.25 5.117 1 90.44 89 GLU A C 1
ATOM 736 O O . GLU A 1 89 ? -13.484 22.688 4.293 1 90.44 89 GLU A O 1
ATOM 741 N N . VAL A 1 90 ? -12.18 24.391 4.969 1 91.94 90 VAL A N 1
ATOM 742 C CA . VAL A 1 90 ? -12.305 25.078 3.684 1 91.94 90 VAL A CA 1
ATOM 743 C C . VAL A 1 90 ? -11.727 24.188 2.574 1 91.94 90 VAL A C 1
ATOM 745 O O . VAL A 1 90 ? -12.359 24 1.532 1 91.94 90 VAL A O 1
ATOM 748 N N . CYS A 1 91 ? -10.555 23.672 2.795 1 92.25 91 CYS A N 1
ATOM 749 C CA . CYS A 1 91 ? -9.922 22.828 1.8 1 92.25 91 CYS A CA 1
ATOM 750 C C . CYS A 1 91 ? -10.766 21.578 1.525 1 92.25 91 CYS A C 1
ATOM 752 O O . CYS A 1 91 ? -10.875 21.141 0.379 1 92.25 91 CYS A O 1
ATOM 754 N N . SER A 1 92 ? -11.328 21.031 2.561 1 88.88 92 SER A N 1
ATOM 755 C CA . SER A 1 92 ? -12.188 19.859 2.41 1 88.88 92 SER A CA 1
ATOM 756 C C . SER A 1 92 ? -13.445 20.203 1.613 1 88.88 92 SER A C 1
ATOM 758 O O . SER A 1 92 ? -13.875 19.422 0.762 1 88.88 92 SER A O 1
ATOM 760 N N . ALA A 1 93 ? -14.016 21.344 1.847 1 88 93 ALA A N 1
ATOM 761 C CA . ALA A 1 93 ? -15.242 21.781 1.174 1 88 93 ALA A CA 1
ATOM 762 C C . ALA A 1 93 ? -15 21.969 -0.321 1 88 93 ALA A C 1
ATOM 764 O O . ALA A 1 93 ? -15.898 21.719 -1.135 1 88 93 ALA A O 1
ATOM 765 N N . PHE A 1 94 ? -13.883 22.375 -0.651 1 90.56 94 PHE A N 1
ATOM 766 C CA . PHE A 1 94 ? -13.547 22.609 -2.051 1 90.56 94 PHE A CA 1
ATOM 767 C C . PHE A 1 94 ? -12.898 21.375 -2.658 1 90.56 94 PHE A C 1
ATOM 769 O O . PHE A 1 94 ? -12.438 21.406 -3.801 1 90.56 94 PHE A O 1
ATOM 776 N N . TYR A 1 95 ? -12.664 20.328 -1.795 1 89.19 95 TYR A N 1
ATOM 777 C CA . TYR A 1 95 ? -12.102 19.031 -2.193 1 89.19 95 TYR A CA 1
ATOM 778 C C . TYR A 1 95 ? -10.68 19.203 -2.715 1 89.19 95 TYR A C 1
ATOM 780 O O . TYR A 1 95 ? -10.289 18.578 -3.705 1 89.19 95 TYR A O 1
ATOM 788 N N . PHE A 1 96 ? -10.008 20.109 -2.08 1 89.88 96 PHE A N 1
ATOM 789 C CA . PHE A 1 96 ? -8.617 20.281 -2.463 1 89.88 96 PHE A CA 1
ATOM 790 C C . PHE A 1 96 ? -7.777 19.094 -2.002 1 89.88 96 PHE A C 1
ATOM 792 O O . PHE A 1 96 ? -8.008 18.547 -0.919 1 89.88 96 PHE A O 1
ATOM 799 N N . PRO A 1 97 ? -6.773 18.734 -2.768 1 85.06 97 PRO A N 1
ATOM 800 C CA . PRO A 1 97 ? -5.859 17.672 -2.346 1 85.06 97 PRO A CA 1
ATOM 801 C C . PRO A 1 97 ? -5.156 18 -1.027 1 85.06 97 PRO A C 1
ATOM 803 O O . PRO A 1 97 ? -4.973 19.172 -0.687 1 85.06 97 PRO A O 1
ATOM 806 N N . ASN A 1 98 ? -4.684 16.984 -0.441 1 83.5 98 ASN A N 1
ATOM 807 C CA . ASN A 1 98 ? -4.043 17.109 0.862 1 83.5 98 ASN A CA 1
ATOM 808 C C . ASN A 1 98 ? -2.771 17.953 0.78 1 83.5 98 ASN A C 1
ATOM 810 O O . ASN A 1 98 ? -2.432 18.672 1.728 1 83.5 98 ASN A O 1
ATOM 814 N N . LYS A 1 99 ? -2.158 17.812 -0.338 1 86.19 99 LYS A N 1
ATOM 815 C CA . LYS A 1 99 ? -0.924 18.578 -0.509 1 86.19 99 LYS A CA 1
ATOM 816 C C . LYS A 1 99 ? -1.188 20.078 -0.428 1 86.19 99 LYS A C 1
ATOM 818 O O . LYS A 1 99 ? -0.371 20.828 0.11 1 86.19 99 LYS A O 1
ATOM 823 N N . ILE A 1 100 ? -2.299 20.531 -0.958 1 91.12 100 ILE A N 1
ATOM 824 C CA . ILE A 1 100 ? -2.67 21.938 -0.921 1 91.12 100 ILE A CA 1
ATOM 825 C C . ILE A 1 100 ? -2.979 22.359 0.516 1 91.12 100 ILE A C 1
ATOM 827 O O . ILE A 1 100 ? -2.547 23.422 0.967 1 91.12 100 ILE A O 1
ATOM 831 N N . GLN A 1 101 ? -3.74 21.531 1.188 1 93.12 101 GLN A N 1
ATOM 832 C CA . GLN A 1 101 ? -4.055 21.797 2.588 1 93.12 101 GLN A CA 1
ATOM 833 C C . GLN A 1 101 ? -2.783 21.922 3.422 1 93.12 101 GLN A C 1
ATOM 835 O O . GLN A 1 101 ? -2.664 22.828 4.25 1 93.12 101 GLN A O 1
ATOM 840 N N . ALA A 1 102 ? -1.839 21.031 3.213 1 91.06 102 ALA A N 1
ATOM 841 C CA . ALA A 1 102 ? -0.581 21.031 3.953 1 91.06 102 ALA A CA 1
ATOM 842 C C . ALA A 1 102 ? 0.214 22.297 3.684 1 91.06 102 ALA A C 1
ATOM 844 O O . ALA A 1 102 ? 0.729 22.922 4.613 1 91.06 102 ALA A O 1
ATOM 845 N N . THR A 1 103 ? 0.316 22.656 2.428 1 91.44 103 THR A N 1
ATOM 846 C CA . THR A 1 103 ? 1.045 23.859 2.039 1 91.44 103 THR A CA 1
ATOM 847 C C . THR A 1 103 ? 0.399 25.109 2.645 1 91.44 103 THR A C 1
ATOM 849 O O . THR A 1 103 ? 1.09 25.969 3.197 1 91.44 103 THR A O 1
ATOM 852 N N . ALA A 1 104 ? -0.909 25.203 2.521 1 94.19 104 ALA A N 1
ATOM 853 C CA . ALA A 1 104 ? -1.643 26.344 3.066 1 94.19 104 ALA A CA 1
ATOM 854 C C . ALA A 1 104 ? -1.435 26.453 4.574 1 94.19 104 ALA A C 1
ATOM 856 O O . ALA A 1 104 ? -1.235 27.547 5.098 1 94.19 104 ALA A O 1
ATOM 857 N N . LEU A 1 105 ? -1.511 25.344 5.234 1 94.75 105 LEU A N 1
ATOM 858 C CA . LEU A 1 105 ? -1.335 25.312 6.684 1 94.75 105 LEU A CA 1
ATOM 859 C C . LEU A 1 105 ? 0.062 25.797 7.07 1 94.75 105 LEU A C 1
ATOM 861 O O . LEU A 1 105 ? 0.224 26.531 8.047 1 94.75 105 LEU A O 1
ATOM 865 N N . ILE A 1 106 ? 1.076 25.359 6.332 1 92.31 106 ILE A N 1
ATOM 866 C CA . ILE A 1 106 ? 2.451 25.766 6.605 1 92.31 106 ILE A CA 1
ATOM 867 C C . ILE A 1 106 ? 2.605 27.266 6.395 1 92.31 106 ILE A C 1
ATOM 869 O O . ILE A 1 106 ? 3.221 27.953 7.215 1 92.31 106 ILE A O 1
ATOM 873 N N . TYR A 1 107 ? 2.014 27.812 5.348 1 93.94 107 TYR A N 1
ATOM 874 C CA . TYR A 1 107 ? 2.037 29.25 5.102 1 93.94 107 TYR A CA 1
ATOM 875 C C . TYR A 1 107 ? 1.39 30.016 6.25 1 93.94 107 TYR A C 1
ATOM 877 O O . TYR A 1 1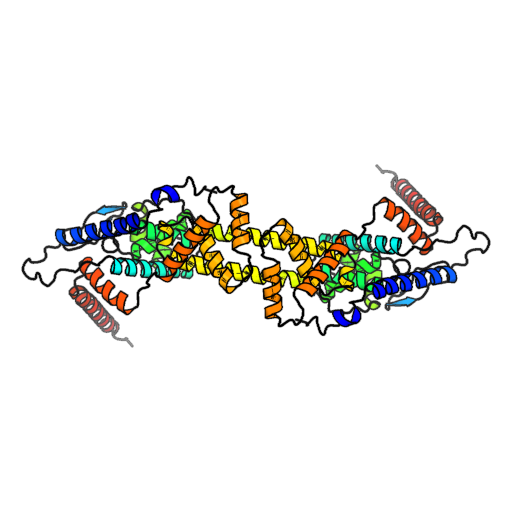07 ? 1.927 31.031 6.715 1 93.94 107 TYR A O 1
ATOM 885 N N . PHE A 1 108 ? 0.227 29.531 6.66 1 96.12 108 PHE A N 1
ATOM 886 C CA . PHE A 1 108 ? -0.524 30.156 7.734 1 96.12 108 PHE A CA 1
ATOM 887 C C . PHE A 1 108 ? 0.301 30.203 9.016 1 96.12 108 PHE A C 1
ATOM 889 O O . PHE A 1 108 ? 0.405 31.25 9.656 1 96.12 108 PHE A O 1
ATOM 896 N N . LYS A 1 109 ? 0.949 29.109 9.312 1 94.62 109 LYS A N 1
ATOM 897 C CA . LYS A 1 109 ? 1.754 29.016 10.523 1 94.62 109 LYS A CA 1
ATOM 898 C C . LYS A 1 109 ? 2.986 29.906 10.438 1 94.62 109 LYS A C 1
ATOM 900 O O . LYS A 1 109 ? 3.359 30.547 11.414 1 94.62 109 LYS A O 1
ATOM 905 N N . ARG A 1 110 ? 3.602 29.922 9.289 1 91.31 110 ARG A N 1
ATOM 906 C CA . ARG A 1 110 ? 4.781 30.75 9.102 1 91.31 110 ARG A CA 1
ATOM 907 C C . ARG A 1 110 ? 4.422 32.25 9.219 1 91.31 110 ARG A C 1
ATOM 909 O O . ARG A 1 110 ? 5.191 33.031 9.781 1 91.31 110 ARG A O 1
ATOM 916 N N . PHE A 1 111 ? 3.27 32.562 8.672 1 94.69 111 PHE A N 1
ATOM 917 C CA . PHE A 1 111 ? 2.824 33.969 8.727 1 94.69 111 PHE A CA 1
ATOM 918 C C . PHE A 1 111 ? 2.705 34.438 10.172 1 94.69 111 PHE A C 1
ATOM 920 O O . PHE A 1 111 ? 3.203 35.5 10.516 1 94.69 111 PHE A O 1
ATOM 927 N N . TYR A 1 112 ? 2.18 33.656 11.008 1 95.62 112 TYR A N 1
ATOM 928 C CA . TYR A 1 112 ? 1.848 34.094 12.352 1 95.62 112 TYR A CA 1
ATOM 929 C C . TYR A 1 112 ? 3.014 33.875 13.305 1 95.62 112 TYR A C 1
ATOM 931 O O . TYR A 1 112 ? 2.918 34.188 14.492 1 95.62 112 TYR A O 1
ATOM 939 N N . LEU A 1 113 ? 4.082 33.344 12.773 1 92.69 113 LEU A N 1
ATOM 940 C CA . LEU A 1 113 ? 5.336 33.406 13.516 1 92.69 113 LEU A CA 1
ATOM 941 C C . LEU A 1 113 ? 5.891 34.844 13.492 1 92.69 113 LEU A C 1
ATOM 943 O O . LEU A 1 113 ? 6.641 35.219 14.391 1 92.69 113 LEU A O 1
ATOM 947 N N . GLN A 1 114 ? 5.473 35.5 12.492 1 92 114 GLN A N 1
ATOM 948 C CA . GLN A 1 114 ? 5.996 36.844 12.289 1 92 114 GLN A CA 1
ATOM 949 C C . GLN A 1 114 ? 4.98 37.906 12.719 1 92 114 GLN A C 1
ATOM 951 O O . GLN A 1 114 ? 5.352 39.031 13.062 1 92 114 GLN A O 1
ATOM 956 N N . TRP A 1 115 ? 3.707 37.531 12.68 1 94.12 115 TRP A N 1
ATOM 957 C CA . TRP A 1 115 ? 2.65 38.5 12.953 1 94.12 115 TRP A CA 1
ATOM 958 C C . TRP A 1 115 ? 1.696 38 14.023 1 94.12 115 TRP A C 1
ATOM 960 O O . TRP A 1 115 ? 1.555 36.781 14.195 1 94.12 115 TRP A O 1
ATOM 970 N N . SER A 1 116 ? 1.109 38.906 14.719 1 96.44 116 SER A N 1
ATOM 971 C CA . SER A 1 116 ? 0.075 38.531 15.688 1 96.44 116 SER A CA 1
ATOM 972 C C . SER A 1 116 ? -1.296 38.469 15.023 1 96.44 116 SER A C 1
ATOM 974 O O . SER A 1 116 ? -1.582 39.188 14.078 1 96.44 116 SER A O 1
ATOM 976 N N . VAL A 1 117 ? -2.141 37.625 15.523 1 96.38 117 VAL A N 1
ATOM 977 C CA . VAL A 1 117 ? -3.518 37.5 15.055 1 96.38 117 VAL A CA 1
ATOM 978 C C . VAL A 1 117 ? -4.254 38.844 15.312 1 96.38 117 VAL A C 1
ATOM 980 O O . VAL A 1 117 ? -5.27 39.125 14.68 1 96.38 117 VAL A O 1
ATOM 983 N N . MET A 1 118 ? -3.74 39.656 16.219 1 95.81 118 MET A N 1
ATOM 984 C CA . MET A 1 118 ? -4.336 40.938 16.516 1 95.81 118 MET A CA 1
ATOM 985 C C . MET A 1 118 ? -4.07 41.938 15.383 1 95.81 118 MET A C 1
ATOM 987 O O . MET A 1 118 ? -4.848 42.875 15.164 1 95.81 118 MET A O 1
ATOM 991 N N . GLU A 1 119 ? -3.018 41.688 14.656 1 94.88 119 GLU A N 1
ATOM 992 C CA . GLU A 1 119 ? -2.607 42.625 13.602 1 94.88 119 GLU A CA 1
ATOM 993 C C . GLU A 1 119 ? -3.285 42.281 12.281 1 94.88 119 GLU A C 1
ATOM 995 O O . GLU A 1 119 ? -3.656 43.188 11.516 1 94.88 119 GLU A O 1
ATOM 1000 N N . HIS A 1 120 ? -3.385 41.031 12.008 1 93.19 120 HIS A N 1
ATOM 1001 C CA . HIS A 1 120 ? -3.998 40.531 10.773 1 93.19 120 HIS A CA 1
ATOM 1002 C C . HIS A 1 120 ? -5.055 39.469 11.062 1 93.19 120 HIS A C 1
ATOM 1004 O O . HIS A 1 120 ? -4.742 38.438 11.617 1 93.19 120 HIS A O 1
ATOM 1010 N N . HIS A 1 121 ? -6.23 39.781 10.602 1 90.75 121 HIS A N 1
ATOM 1011 C CA . HIS A 1 121 ? -7.34 38.844 10.859 1 90.75 121 HIS A CA 1
ATOM 1012 C C . HIS A 1 121 ? -7.074 37.469 10.242 1 90.75 121 HIS A C 1
ATOM 1014 O O . HIS A 1 121 ? -6.914 37.375 9.023 1 90.75 121 HIS A O 1
ATOM 1020 N N . PRO A 1 122 ? -7.145 36.406 11.062 1 93.94 122 PRO A N 1
ATOM 1021 C CA . PRO A 1 122 ? -6.789 35.062 10.57 1 93.94 122 PRO A CA 1
ATOM 1022 C C . PRO A 1 122 ? -7.707 34.594 9.453 1 93.94 122 PRO A C 1
ATOM 1024 O O . PRO A 1 122 ? -7.297 33.781 8.609 1 93.94 122 PRO A O 1
ATOM 1027 N N . LYS A 1 123 ? -8.906 35.094 9.414 1 91.88 123 LYS A N 1
ATOM 1028 C CA . LYS A 1 123 ? -9.836 34.688 8.359 1 91.88 123 LYS A CA 1
ATOM 1029 C C . LYS A 1 123 ? -9.281 35.031 6.984 1 91.88 123 LYS A C 1
ATOM 1031 O O . LYS A 1 123 ? -9.328 34.219 6.059 1 91.88 123 LYS A O 1
ATOM 1036 N N . HIS A 1 124 ? -8.805 36.281 6.898 1 91.62 124 HIS A N 1
ATOM 1037 C CA . HIS A 1 124 ? -8.266 36.75 5.625 1 91.62 124 HIS A CA 1
ATOM 1038 C C . HIS A 1 124 ? -6.969 36 5.281 1 91.62 124 HIS A C 1
ATOM 1040 O O . HIS A 1 124 ? -6.746 35.656 4.125 1 91.62 124 HIS A O 1
ATOM 1046 N N . ILE A 1 125 ? -6.156 35.844 6.281 1 94.06 125 ILE A N 1
ATOM 1047 C CA . ILE A 1 125 ? -4.859 35.219 6.055 1 94.06 125 ILE A CA 1
ATOM 1048 C C . ILE A 1 125 ? -5.055 33.75 5.664 1 94.06 125 ILE A C 1
ATOM 1050 O O . ILE A 1 125 ? -4.371 33.25 4.773 1 94.06 125 ILE A O 1
ATOM 1054 N N . MET A 1 126 ? -5.984 33.125 6.387 1 94.94 126 MET A N 1
ATOM 1055 C CA . MET A 1 126 ? -6.273 31.734 6.094 1 94.94 126 MET A CA 1
ATOM 1056 C C . MET A 1 126 ? -6.676 31.562 4.633 1 94.94 126 MET A C 1
ATOM 1058 O O . MET A 1 126 ? -6.137 30.703 3.936 1 94.94 126 MET A O 1
ATOM 1062 N N . LEU A 1 127 ? -7.555 32.344 4.137 1 93.69 127 LEU A N 1
ATOM 1063 C CA . LEU A 1 127 ? -8.039 32.25 2.764 1 93.69 127 LEU A CA 1
ATOM 1064 C C . LEU A 1 127 ? -6.926 32.562 1.771 1 93.69 127 LEU A C 1
ATOM 1066 O O . LEU A 1 127 ? -6.824 31.922 0.723 1 93.69 127 LEU A O 1
ATOM 1070 N N . THR A 1 128 ? -6.168 33.562 2.152 1 93.75 128 THR A N 1
ATOM 1071 C CA . THR A 1 128 ? -5.047 33.938 1.301 1 93.75 128 THR A CA 1
ATOM 1072 C C . THR A 1 128 ? -4.047 32.781 1.176 1 93.75 128 THR A C 1
ATOM 1074 O O . THR A 1 128 ? -3.527 32.531 0.089 1 93.75 128 THR A O 1
ATOM 1077 N N . CYS A 1 129 ? -3.793 32.156 2.297 1 94 129 CYS A N 1
ATOM 1078 C CA . CYS A 1 129 ? -2.869 31.047 2.289 1 94 129 CYS A CA 1
ATOM 1079 C C . CYS A 1 129 ? -3.406 29.906 1.434 1 94 129 CYS A C 1
ATOM 1081 O O . CYS A 1 129 ? -2.648 29.25 0.717 1 94 129 CYS A O 1
ATOM 1083 N N . VAL A 1 130 ? -4.699 29.594 1.49 1 94.06 130 VAL A N 1
ATOM 1084 C CA . VAL A 1 130 ? -5.32 28.562 0.663 1 94.06 130 VAL A CA 1
ATOM 1085 C C . VAL A 1 130 ? -5.18 28.938 -0.812 1 94.06 130 VAL A C 1
ATOM 1087 O O . VAL A 1 130 ? -4.801 28.109 -1.635 1 94.06 130 VAL A O 1
ATOM 1090 N N . TYR A 1 131 ? -5.414 30.156 -1.075 1 93.25 131 TYR A N 1
ATOM 1091 C CA . TYR A 1 131 ? -5.309 30.641 -2.445 1 93.25 131 TYR A CA 1
ATOM 1092 C C . TYR A 1 131 ? -3.881 30.5 -2.961 1 93.25 131 TYR A C 1
ATOM 1094 O O . TYR A 1 131 ? -3.658 30.016 -4.07 1 93.25 131 TYR A O 1
ATOM 1102 N N . ALA A 1 132 ? -2.969 30.969 -2.174 1 92.25 132 ALA A N 1
ATOM 1103 C CA . ALA A 1 132 ? -1.557 30.891 -2.539 1 92.25 132 ALA A CA 1
ATOM 1104 C C . ALA A 1 132 ? -1.126 29.438 -2.748 1 92.25 132 ALA A C 1
ATOM 1106 O O . ALA A 1 132 ? -0.378 29.141 -3.682 1 92.25 132 ALA A O 1
ATOM 1107 N N . ALA A 1 133 ? -1.564 28.578 -1.858 1 92.38 133 ALA A N 1
ATOM 1108 C CA . ALA A 1 133 ? -1.233 27.156 -1.962 1 92.38 133 ALA A CA 1
ATOM 1109 C C . ALA A 1 133 ? -1.792 26.562 -3.248 1 92.38 133 ALA A C 1
ATOM 1111 O O . ALA A 1 133 ? -1.13 25.75 -3.902 1 92.38 133 ALA A O 1
ATOM 1112 N N . CYS A 1 134 ? -2.984 26.938 -3.555 1 90.5 134 CYS A N 1
ATOM 1113 C CA . CYS A 1 134 ? -3.592 26.469 -4.797 1 90.5 134 CYS A CA 1
ATOM 1114 C C . CYS A 1 134 ? -2.77 26.906 -6.004 1 90.5 134 CYS A C 1
ATOM 1116 O O . CYS A 1 134 ? -2.539 26.125 -6.922 1 90.5 134 CYS A O 1
ATOM 1118 N N . LYS A 1 135 ? -2.361 28.078 -6.008 1 87.5 135 LYS A N 1
ATOM 1119 C CA . LYS A 1 135 ? -1.57 28.641 -7.102 1 87.5 135 LYS A CA 1
ATOM 1120 C C . LYS A 1 135 ? -0.243 27.891 -7.25 1 87.5 135 LYS A C 1
ATOM 1122 O O . LYS A 1 135 ? 0.157 27.547 -8.359 1 87.5 135 LYS A O 1
ATOM 1127 N N . ILE A 1 136 ? 0.417 27.656 -6.18 1 84.81 136 ILE A N 1
ATOM 1128 C CA . ILE A 1 136 ? 1.753 27.078 -6.207 1 84.81 136 ILE A CA 1
ATOM 1129 C C . ILE A 1 136 ? 1.662 25.594 -6.562 1 84.81 136 ILE A C 1
ATOM 1131 O O . ILE A 1 136 ? 2.557 25.047 -7.215 1 84.81 136 ILE A O 1
ATOM 1135 N N . GLU A 1 137 ? 0.664 24.906 -6.121 1 84.94 137 GLU A N 1
ATOM 1136 C CA . GLU A 1 137 ? 0.481 23.484 -6.379 1 84.94 137 GLU A CA 1
ATOM 1137 C C . GLU A 1 137 ? -0.271 23.25 -7.688 1 84.94 137 GLU A C 1
ATOM 1139 O O . GLU A 1 137 ? -0.753 22.141 -7.941 1 84.94 137 GLU A O 1
ATOM 1144 N N . GLU A 1 138 ? -0.499 24.25 -8.406 1 82.62 138 GLU A N 1
ATOM 1145 C CA . GLU A 1 138 ? -1.044 24.219 -9.758 1 82.62 138 GLU A CA 1
ATOM 1146 C C . GLU A 1 138 ? -2.488 23.734 -9.766 1 82.62 138 GLU A C 1
ATOM 1148 O O . GLU A 1 138 ? -2.881 22.953 -10.633 1 82.62 138 GLU A O 1
ATOM 1153 N N . ASN A 1 139 ? -3.172 24.047 -8.773 1 84.25 139 ASN A N 1
ATOM 1154 C CA . ASN A 1 139 ? -4.617 23.844 -8.727 1 84.25 139 ASN A CA 1
ATOM 1155 C C . ASN A 1 139 ? -5.363 25.141 -9.055 1 84.25 139 ASN A C 1
ATOM 1157 O O . ASN A 1 139 ? -5.152 26.172 -8.406 1 84.25 139 ASN A O 1
ATOM 1161 N N . HIS A 1 140 ? -6.211 25.062 -10.023 1 84.38 140 HIS A N 1
ATOM 1162 C CA . HIS A 1 140 ? -6.781 26.312 -10.508 1 84.38 140 HIS A CA 1
ATOM 1163 C C . HIS A 1 140 ? -8.055 26.672 -9.742 1 84.38 140 HIS A C 1
ATOM 1165 O O . HIS A 1 140 ? -9.047 25.953 -9.82 1 84.38 140 HIS A O 1
ATOM 1171 N N . VAL A 1 141 ? -8.023 27.609 -8.898 1 88 141 VAL A N 1
ATOM 1172 C CA . VAL A 1 141 ? -9.156 28.219 -8.211 1 88 141 VAL A CA 1
ATOM 1173 C C . VAL A 1 141 ? -8.984 29.734 -8.172 1 88 141 VAL A C 1
ATOM 1175 O O . VAL A 1 141 ? -7.895 30.234 -7.902 1 88 141 VAL A O 1
ATOM 1178 N N . SER A 1 142 ? -9.984 30.406 -8.555 1 90.12 142 SER A N 1
ATOM 1179 C CA . SER A 1 142 ? -9.883 31.859 -8.516 1 90.12 142 SER A CA 1
ATOM 1180 C C . SER A 1 142 ? -10.148 32.406 -7.117 1 90.12 142 SER A C 1
ATOM 1182 O O . SER A 1 142 ? -10.805 31.734 -6.305 1 90.12 142 SER A O 1
ATOM 1184 N N . ALA A 1 143 ? -9.594 33.562 -6.852 1 90.62 143 ALA A N 1
ATOM 1185 C CA . ALA A 1 143 ? -9.852 34.219 -5.57 1 90.62 143 ALA A CA 1
ATOM 1186 C C . ALA A 1 143 ? -11.344 34.469 -5.379 1 90.62 143 ALA A C 1
ATOM 1188 O O . ALA A 1 143 ? -11.859 34.375 -4.262 1 90.62 143 ALA A O 1
ATOM 1189 N N . GLU A 1 144 ? -12.031 34.781 -6.461 1 91.56 144 GLU A N 1
ATOM 1190 C CA . GLU A 1 144 ? -13.469 35.031 -6.434 1 91.56 144 GLU A CA 1
ATOM 1191 C C . GLU A 1 144 ? -14.25 33.812 -6.008 1 91.56 144 GLU A C 1
ATOM 1193 O O . GLU A 1 144 ? -15.18 33.875 -5.207 1 91.56 144 GLU A O 1
ATOM 1198 N N . GLU A 1 145 ? -13.867 32.75 -6.57 1 89.19 145 GLU A N 1
ATOM 1199 C CA . GLU A 1 145 ? -14.531 31.484 -6.23 1 89.19 145 GLU A CA 1
ATOM 1200 C C . GLU A 1 145 ? -14.336 31.141 -4.762 1 89.19 145 GLU A C 1
ATOM 1202 O O . GLU A 1 145 ? -15.273 30.703 -4.09 1 89.19 145 GLU A O 1
ATOM 1207 N N . LEU A 1 146 ? -13.141 31.266 -4.305 1 89.5 146 LEU A N 1
ATOM 1208 C CA . LEU A 1 146 ? -12.844 30.984 -2.906 1 89.5 146 LEU A CA 1
ATOM 1209 C C . LEU A 1 146 ? -13.625 31.906 -1.979 1 89.5 146 LEU A C 1
ATOM 1211 O O . LEU A 1 146 ? -14.164 31.469 -0.965 1 89.5 146 LEU A O 1
ATOM 1215 N N . GLY A 1 147 ? -13.602 33.188 -2.34 1 89.38 147 GLY A N 1
ATOM 1216 C CA . GLY A 1 147 ? -14.336 34.188 -1.555 1 89.38 147 GLY A CA 1
ATOM 1217 C C . GLY A 1 147 ? -15.828 33.906 -1.496 1 89.38 147 GLY A C 1
ATOM 1218 O O . GLY A 1 147 ? -16.438 34 -0.432 1 89.38 147 GLY A O 1
ATOM 1219 N N . LYS A 1 148 ? -16.391 33.562 -2.582 1 84.75 148 LYS A N 1
ATOM 1220 C CA . LYS A 1 148 ? -17.828 33.25 -2.672 1 84.75 148 LYS A CA 1
ATOM 1221 C C . LYS A 1 148 ? -18.172 32.031 -1.839 1 84.75 148 LYS A C 1
ATOM 1223 O O . LYS A 1 148 ? -19.219 31.984 -1.189 1 84.75 148 LYS A O 1
ATOM 1228 N N . GLY A 1 149 ? -17.281 31.141 -1.889 1 78.62 149 GLY A N 1
ATOM 1229 C CA . GLY A 1 149 ? -17.531 29.891 -1.188 1 78.62 149 GLY A CA 1
ATOM 1230 C C . GLY A 1 149 ? -17.656 30.062 0.313 1 78.62 149 GLY A C 1
ATOM 1231 O O . GLY A 1 149 ? -18.375 29.297 0.972 1 78.62 149 GLY A O 1
ATOM 1232 N N . ILE A 1 150 ? -16.984 31.016 0.846 1 79.62 150 ILE A N 1
ATOM 1233 C CA . ILE A 1 150 ? -16.984 31.172 2.297 1 79.62 150 ILE A CA 1
ATOM 1234 C C . ILE A 1 150 ? -17.578 32.531 2.66 1 79.62 150 ILE A C 1
ATOM 1236 O O . ILE A 1 150 ? -17.469 33 3.801 1 79.62 150 ILE A O 1
ATOM 1240 N N . SER A 1 151 ? -18.188 33.25 1.694 1 81.5 151 SER A N 1
ATOM 1241 C CA . SER A 1 151 ? -18.891 34.5 1.875 1 81.5 151 SER A CA 1
ATOM 1242 C C . SER A 1 151 ? -17.938 35.594 2.379 1 81.5 151 SER A C 1
ATOM 1244 O O . SER A 1 151 ? -18.234 36.25 3.373 1 81.5 151 SER A O 1
ATOM 1246 N N . GLN A 1 152 ? -16.797 35.656 1.71 1 84.25 152 GLN A N 1
ATOM 1247 C CA . GLN A 1 152 ? -15.82 36.688 2.037 1 84.25 152 GLN A CA 1
ATOM 1248 C C . GLN A 1 152 ? -15.445 37.5 0.805 1 84.25 152 GLN A C 1
ATOM 1250 O O . GLN A 1 152 ? -15.609 37.031 -0.326 1 84.25 152 GLN A O 1
ATOM 1255 N N . ASP A 1 153 ? -15.031 38.719 1.034 1 85.31 153 ASP A N 1
ATOM 1256 C CA . ASP A 1 153 ? -14.547 39.594 -0.037 1 85.31 153 ASP A CA 1
ATOM 1257 C C . ASP A 1 153 ? -13.25 39.062 -0.634 1 85.31 153 ASP A C 1
ATOM 1259 O O . ASP A 1 153 ? -12.234 38.969 0.06 1 85.31 153 ASP A O 1
ATOM 1263 N N . HIS A 1 154 ? -13.266 38.781 -1.895 1 89.56 154 HIS A N 1
ATOM 1264 C CA . HIS A 1 154 ? -12.109 38.188 -2.547 1 89.56 154 HIS A CA 1
ATOM 1265 C C . HIS A 1 154 ? -11 39.219 -2.738 1 89.56 154 HIS A C 1
ATOM 1267 O O . HIS A 1 154 ? -9.836 38.875 -2.945 1 89.56 154 HIS A O 1
ATOM 1273 N N . GLN A 1 155 ? -11.336 40.438 -2.691 1 90.5 155 GLN A N 1
ATOM 1274 C CA . GLN A 1 155 ? -10.32 41.469 -2.865 1 90.5 155 GLN A CA 1
ATOM 1275 C C . GLN A 1 155 ? -9.281 41.438 -1.752 1 90.5 155 GLN A C 1
ATOM 1277 O O . GLN A 1 155 ? -8.102 41.688 -1.985 1 90.5 155 GLN A O 1
ATOM 1282 N N . MET A 1 156 ? -9.68 41.062 -0.597 1 89.31 156 MET A N 1
ATOM 1283 C CA . MET A 1 156 ? -8.758 40.969 0.53 1 89.31 156 MET A CA 1
ATOM 1284 C C . MET A 1 156 ? -7.746 39.844 0.31 1 89.31 156 MET A C 1
ATOM 1286 O O . MET A 1 156 ? -6.582 39.969 0.691 1 89.31 156 MET A O 1
ATOM 1290 N N . ILE A 1 157 ? -8.164 38.812 -0.313 1 90.19 157 ILE A N 1
ATOM 1291 C CA . ILE A 1 157 ? -7.289 37.688 -0.621 1 90.19 157 ILE A CA 1
ATOM 1292 C C . ILE A 1 157 ? -6.18 38.156 -1.565 1 90.19 157 ILE A C 1
ATOM 1294 O O . ILE A 1 157 ? -5.004 37.875 -1.335 1 90.19 157 ILE A O 1
ATOM 1298 N N . LEU A 1 158 ? -6.566 38.875 -2.549 1 90.88 158 LEU A N 1
ATOM 1299 C CA . LEU A 1 158 ? -5.621 39.344 -3.555 1 90.88 158 LEU A CA 1
ATOM 1300 C C . LEU A 1 158 ? -4.648 40.375 -2.951 1 90.88 158 LEU A C 1
ATOM 1302 O O . LEU A 1 158 ? -3.451 40.344 -3.244 1 90.88 158 LEU A O 1
ATOM 1306 N N . ASN A 1 159 ? -5.176 41.25 -2.131 1 90.94 159 ASN A N 1
ATOM 1307 C CA . ASN A 1 159 ? -4.328 42.219 -1.476 1 90.94 159 ASN A CA 1
ATOM 1308 C C . ASN A 1 159 ? -3.258 41.562 -0.613 1 90.94 159 ASN A C 1
ATOM 1310 O O . ASN A 1 159 ? -2.084 41.938 -0.684 1 90.94 159 ASN A O 1
ATOM 1314 N N . TYR A 1 160 ? -3.682 40.625 0.154 1 90.44 160 TYR A N 1
ATOM 1315 C CA . TYR A 1 160 ? -2.746 39.969 1.044 1 90.44 160 TYR A CA 1
ATOM 1316 C C . TYR A 1 160 ? -1.759 39.094 0.252 1 90.44 160 TYR A C 1
ATOM 1318 O O . TYR A 1 160 ? -0.6 38.969 0.648 1 90.44 160 TYR A O 1
ATOM 1326 N N . GLU A 1 161 ? -2.189 38.469 -0.834 1 87.94 161 GLU A N 1
ATOM 1327 C CA . GLU A 1 161 ? -1.299 37.656 -1.655 1 87.94 161 GLU A CA 1
ATOM 1328 C C . GLU A 1 161 ? -0.137 38.5 -2.197 1 87.94 161 GLU A C 1
ATOM 1330 O O . GLU A 1 161 ? 0.969 37.969 -2.377 1 87.94 161 GLU A O 1
ATOM 1335 N N . MET A 1 162 ? -0.466 39.656 -2.518 1 83.75 162 MET A N 1
ATOM 1336 C CA . MET A 1 162 ? 0.562 40.562 -3.031 1 83.75 162 MET A CA 1
ATOM 1337 C C . MET A 1 162 ? 1.53 40.969 -1.926 1 83.75 162 MET A C 1
ATOM 1339 O O . MET A 1 162 ? 2.699 41.25 -2.193 1 83.75 162 MET A O 1
ATOM 1343 N N . SER A 1 163 ? 1.035 40.906 -0.719 1 83.19 163 SER A N 1
ATOM 1344 C CA . SER A 1 163 ? 1.808 41.375 0.42 1 83.19 163 SER A CA 1
ATOM 1345 C C . SER A 1 163 ? 2.686 40.281 1.004 1 83.19 163 SER A C 1
ATOM 1347 O O . SER A 1 163 ? 3.801 40.531 1.456 1 83.19 163 SER A O 1
ATOM 1349 N N . LEU A 1 164 ? 2.164 39.125 0.938 1 80 164 LEU A N 1
ATOM 1350 C CA . LEU A 1 164 ? 2.811 38.031 1.654 1 80 164 LEU A CA 1
ATOM 1351 C C . LEU A 1 164 ? 3.926 37.406 0.815 1 80 164 LEU A C 1
ATOM 1353 O O . LEU A 1 164 ? 3.789 37.281 -0.403 1 80 164 LEU A O 1
ATOM 1357 N N . GLU A 1 165 ? 5.039 37.344 1.389 1 75.94 165 GLU A N 1
ATOM 1358 C CA . GLU A 1 165 ? 6.156 36.625 0.777 1 75.94 165 GLU A CA 1
ATOM 1359 C C . GLU A 1 165 ? 6.25 35.219 1.311 1 75.94 165 GLU A C 1
ATOM 1361 O O . GLU A 1 165 ? 6.523 35 2.494 1 75.94 165 GLU A O 1
ATOM 1366 N N . PHE A 1 166 ? 5.906 34.438 0.433 1 73.81 166 PHE A N 1
ATOM 1367 C CA . PHE A 1 166 ? 5.953 33.031 0.85 1 73.81 166 PHE A CA 1
ATOM 1368 C C . PHE A 1 166 ? 7.211 32.344 0.321 1 73.81 166 PHE A C 1
ATOM 1370 O O . PHE A 1 166 ? 7.668 32.656 -0.784 1 73.81 166 PHE A O 1
ATOM 1377 N N . ASP A 1 167 ? 7.844 31.672 1.248 1 73.19 167 ASP A N 1
ATOM 1378 C CA . ASP A 1 167 ? 8.781 30.688 0.725 1 73.19 167 ASP A CA 1
ATOM 1379 C C . ASP A 1 167 ? 8.047 29.531 0.056 1 73.19 167 ASP A C 1
ATOM 1381 O O . ASP A 1 167 ? 7.465 28.688 0.737 1 73.19 167 ASP A O 1
ATOM 1385 N N . LEU A 1 168 ? 8.156 29.531 -1.144 1 71.06 168 LEU A N 1
ATOM 1386 C CA . LEU A 1 168 ? 7.238 28.766 -1.974 1 71.06 168 LEU A CA 1
ATOM 1387 C C . LEU A 1 168 ? 7.406 27.266 -1.727 1 71.06 168 LEU A C 1
ATOM 1389 O O . LEU A 1 168 ? 6.422 26.531 -1.671 1 71.06 168 LEU A O 1
ATOM 1393 N N . ILE A 1 169 ? 8.625 26.938 -1.487 1 74.44 169 ILE A N 1
ATOM 1394 C CA . ILE A 1 169 ? 8.828 25.5 -1.348 1 74.44 169 ILE A CA 1
ATOM 1395 C C . ILE A 1 169 ? 8.672 25.094 0.117 1 74.44 169 ILE A C 1
ATOM 1397 O O . ILE A 1 169 ? 9.328 25.656 0.996 1 74.44 169 ILE A O 1
ATOM 1401 N N . VAL A 1 170 ? 7.703 24.266 0.299 1 82.56 170 VAL A N 1
ATOM 1402 C CA . VAL A 1 170 ? 7.473 23.781 1.656 1 82.56 170 VAL A CA 1
ATOM 1403 C C . VAL A 1 170 ? 7.613 22.266 1.694 1 82.56 170 VAL A C 1
ATOM 1405 O O . VAL A 1 170 ? 7.422 21.594 0.678 1 82.56 170 VAL A O 1
ATOM 1408 N N . PHE A 1 171 ? 8.07 21.734 2.807 1 77.56 171 PHE A N 1
ATOM 1409 C CA . PHE A 1 171 ? 8.227 20.297 3.01 1 77.56 171 PHE A CA 1
ATOM 1410 C C . PHE A 1 171 ? 7.273 19.797 4.086 1 77.56 171 PHE A C 1
ATOM 1412 O O . PHE A 1 171 ? 7.523 19.984 5.281 1 77.56 171 PHE A O 1
ATOM 1419 N N . ALA A 1 172 ? 6.188 19.25 3.588 1 84.5 172 ALA A N 1
ATOM 1420 C CA . ALA A 1 172 ? 5.23 18.656 4.52 1 84.5 172 ALA A CA 1
ATOM 1421 C C . ALA A 1 172 ? 5.594 17.203 4.82 1 84.5 172 ALA A C 1
ATOM 1423 O O . ALA A 1 172 ? 6.145 16.516 3.967 1 84.5 172 ALA A O 1
ATOM 1424 N N . PRO A 1 173 ? 5.273 16.766 6.004 1 86.75 173 PRO A N 1
ATOM 1425 C CA . PRO A 1 173 ? 5.648 15.406 6.398 1 86.75 173 PRO A CA 1
ATOM 1426 C C . PRO A 1 173 ? 4.902 14.336 5.609 1 86.75 173 PRO A C 1
ATOM 1428 O O . PRO A 1 173 ? 5.316 13.172 5.594 1 86.75 173 PRO A O 1
ATOM 1431 N N . TYR A 1 174 ? 3.902 14.695 4.902 1 83.69 174 TYR A N 1
ATOM 1432 C CA . TYR A 1 174 ? 3.107 13.719 4.164 1 83.69 174 TYR A CA 1
ATOM 1433 C C . TYR A 1 174 ? 3.951 13.016 3.109 1 83.69 174 TYR A C 1
ATOM 1435 O O . TYR A 1 174 ? 3.805 11.805 2.891 1 83.69 174 TYR A O 1
ATOM 1443 N N . ARG A 1 175 ? 4.734 13.836 2.477 1 75.94 175 ARG A N 1
ATOM 1444 C CA . ARG A 1 175 ? 5.582 13.273 1.431 1 75.94 175 ARG A CA 1
ATOM 1445 C C . ARG A 1 175 ? 6.512 12.203 1.996 1 75.94 175 ARG A C 1
ATOM 1447 O O . ARG A 1 175 ? 6.762 11.188 1.35 1 75.94 175 ARG A O 1
ATOM 1454 N N . SER A 1 176 ? 7.027 12.5 3.131 1 76.69 176 SER A N 1
ATOM 1455 C CA . SER A 1 176 ? 7.934 11.555 3.775 1 76.69 176 SER A CA 1
ATOM 1456 C C . SER A 1 176 ? 7.203 10.273 4.172 1 76.69 176 SER A C 1
ATOM 1458 O O . SER A 1 176 ? 7.77 9.18 4.098 1 76.69 176 SER A O 1
ATOM 1460 N N . VAL A 1 177 ? 5.977 10.375 4.562 1 80 177 VAL A N 1
ATOM 1461 C CA . VAL A 1 177 ? 5.172 9.203 4.895 1 80 177 VAL A CA 1
ATOM 1462 C C . VAL A 1 177 ? 4.949 8.359 3.641 1 80 177 VAL A C 1
ATOM 1464 O O . VAL A 1 177 ? 5.012 7.129 3.695 1 80 177 VAL A O 1
ATOM 1467 N N . GLU A 1 178 ? 4.707 9.078 2.598 1 75.88 178 GLU A N 1
ATOM 1468 C CA . GLU A 1 178 ? 4.508 8.375 1.331 1 75.88 178 GLU A CA 1
ATOM 1469 C C . GLU A 1 178 ? 5.75 7.574 0.944 1 75.88 178 GLU A C 1
ATOM 1471 O O . GLU A 1 178 ? 5.637 6.492 0.369 1 75.88 178 GLU A O 1
ATOM 1476 N N . GLY A 1 179 ? 6.898 8.203 1.156 1 72.94 179 GLY A N 1
ATOM 1477 C CA . GLY A 1 179 ? 8.117 7.465 0.884 1 72.94 179 GLY A CA 1
ATOM 1478 C C . GLY A 1 179 ? 8.188 6.133 1.61 1 72.94 179 GLY A C 1
ATOM 1479 O O . GLY A 1 179 ? 8.594 5.125 1.03 1 72.94 179 GLY A O 1
ATOM 1480 N N . PHE A 1 180 ? 7.738 6.156 2.775 1 72.44 180 PHE A N 1
ATOM 1481 C CA . PHE A 1 180 ? 7.695 4.93 3.562 1 72.44 180 PHE A CA 1
ATOM 1482 C C . PHE A 1 180 ? 6.707 3.936 2.965 1 72.44 180 PHE A C 1
ATOM 1484 O O . PHE A 1 180 ? 6.977 2.734 2.918 1 72.44 180 PHE A O 1
ATOM 1491 N N . VAL A 1 181 ? 5.664 4.445 2.559 1 72.69 181 VAL A N 1
ATOM 1492 C CA . VAL A 1 181 ? 4.598 3.639 1.972 1 72.69 181 VAL A CA 1
ATOM 1493 C C . VAL A 1 181 ? 5.102 2.973 0.693 1 72.69 181 VAL A C 1
ATOM 1495 O O . VAL A 1 181 ? 4.75 1.825 0.404 1 72.69 181 VAL A O 1
ATOM 1498 N N . ASN A 1 182 ? 5.945 3.715 0.081 1 76 182 ASN A N 1
ATOM 1499 C CA . ASN A 1 182 ? 6.523 3.15 -1.133 1 76 182 ASN A CA 1
ATOM 1500 C C . ASN A 1 182 ? 7.34 1.895 -0.835 1 76 182 ASN A C 1
ATOM 1502 O O . ASN A 1 182 ? 7.301 0.931 -1.602 1 76 182 ASN A O 1
ATOM 1506 N N . ASP A 1 183 ? 8.031 1.942 0.214 1 75.56 183 ASP A N 1
ATOM 1507 C CA . ASP A 1 183 ? 8.781 0.761 0.63 1 75.56 183 ASP A CA 1
ATOM 1508 C C . ASP A 1 183 ? 7.848 -0.428 0.856 1 75.56 183 ASP A C 1
ATOM 1510 O O . ASP A 1 183 ? 8.188 -1.562 0.508 1 75.56 183 ASP A O 1
ATOM 1514 N N . MET A 1 184 ? 6.77 -0.135 1.414 1 78.88 184 MET A N 1
ATOM 1515 C CA . MET A 1 184 ? 5.781 -1.177 1.673 1 78.88 184 MET A CA 1
ATOM 1516 C C . MET A 1 184 ? 5.195 -1.709 0.369 1 78.88 184 MET A C 1
ATOM 1518 O O . MET A 1 184 ? 4.926 -2.906 0.247 1 78.88 184 MET A O 1
ATOM 1522 N N . GLU A 1 185 ? 4.973 -0.785 -0.494 1 80.44 185 GLU A N 1
ATOM 1523 C CA . GLU A 1 185 ? 4.461 -1.186 -1.8 1 80.44 185 GLU A CA 1
ATOM 1524 C C . GLU A 1 185 ? 5.457 -2.076 -2.535 1 80.44 185 GLU A C 1
ATOM 1526 O O . GLU A 1 185 ? 5.062 -3.021 -3.223 1 80.44 185 GLU A O 1
ATOM 1531 N N . ASP A 1 186 ? 6.695 -1.684 -2.443 1 85.38 186 ASP A N 1
ATOM 1532 C CA . ASP A 1 186 ? 7.742 -2.51 -3.041 1 85.38 186 ASP A CA 1
ATOM 1533 C C . ASP A 1 186 ? 7.75 -3.91 -2.432 1 85.38 186 ASP A C 1
ATOM 1535 O O . ASP A 1 186 ? 7.926 -4.902 -3.143 1 85.38 186 ASP A O 1
ATOM 1539 N N . LEU A 1 187 ? 7.598 -3.939 -1.167 1 86.56 187 LEU A N 1
ATOM 1540 C CA . LEU A 1 187 ? 7.516 -5.215 -0.468 1 86.56 187 LEU A CA 1
ATOM 1541 C C . LEU A 1 187 ? 6.344 -6.047 -0.985 1 86.56 187 LEU A C 1
ATOM 1543 O O . LEU A 1 187 ? 6.484 -7.25 -1.213 1 86.56 187 LEU A O 1
ATOM 1547 N N . GLN A 1 188 ? 5.25 -5.441 -1.186 1 85.19 188 GLN A N 1
ATOM 1548 C CA . GLN A 1 188 ? 4.062 -6.129 -1.679 1 85.19 188 GLN A CA 1
ATOM 1549 C C . GLN A 1 188 ? 4.289 -6.68 -3.082 1 85.19 188 GLN A C 1
ATOM 1551 O O . GLN A 1 188 ? 3.895 -7.809 -3.383 1 85.19 188 GLN A O 1
ATOM 1556 N N . GLU A 1 189 ? 4.836 -5.863 -3.895 1 88.12 189 GLU A N 1
ATOM 1557 C CA . GLU A 1 189 ? 5.109 -6.293 -5.262 1 88.12 189 GLU A CA 1
ATOM 1558 C C . GLU A 1 189 ? 6.062 -7.48 -5.285 1 88.12 189 GLU A C 1
ATOM 1560 O O . GLU A 1 189 ? 5.855 -8.438 -6.035 1 88.12 189 GLU A O 1
ATOM 1565 N N . THR A 1 190 ? 7.055 -7.434 -4.531 1 91.31 190 THR A N 1
ATOM 1566 C CA . THR A 1 190 ? 8.008 -8.531 -4.445 1 91.31 190 THR A CA 1
ATOM 1567 C C . THR A 1 190 ? 7.348 -9.781 -3.881 1 91.31 190 THR A C 1
ATOM 1569 O O . THR A 1 190 ? 7.648 -10.898 -4.312 1 91.31 190 THR A O 1
ATOM 1572 N N . ALA A 1 191 ? 6.492 -9.594 -2.883 1 91.06 191 ALA A N 1
ATOM 1573 C CA . ALA A 1 191 ? 5.77 -10.734 -2.314 1 91.06 191 ALA A CA 1
ATOM 1574 C C . ALA A 1 191 ? 4.914 -11.422 -3.373 1 91.06 191 ALA A C 1
ATOM 1576 O O . ALA A 1 191 ? 4.832 -12.656 -3.41 1 91.06 191 ALA A O 1
ATOM 1577 N N . ARG A 1 192 ? 4.305 -10.664 -4.203 1 89.31 192 ARG A N 1
ATOM 1578 C CA . ARG A 1 192 ? 3.506 -11.227 -5.289 1 89.31 192 ARG A CA 1
ATOM 1579 C C . ARG A 1 192 ? 4.375 -12.039 -6.242 1 89.31 192 ARG A C 1
ATOM 1581 O O . ARG A 1 192 ? 3.967 -13.109 -6.703 1 89.31 192 ARG A O 1
ATOM 1588 N N . MET A 1 193 ? 5.516 -11.531 -6.543 1 89.75 193 MET A N 1
ATOM 1589 C CA . MET A 1 193 ? 6.453 -12.25 -7.406 1 89.75 193 MET A CA 1
ATOM 1590 C C . MET A 1 193 ? 6.891 -13.562 -6.762 1 89.75 193 MET A C 1
ATOM 1592 O O . MET A 1 193 ? 7.07 -14.57 -7.449 1 89.75 193 MET A O 1
ATOM 1596 N N . GLU A 1 194 ? 7.066 -13.484 -5.484 1 92.06 194 GLU A N 1
ATOM 1597 C CA . GLU A 1 194 ? 7.426 -14.703 -4.77 1 92.06 194 GLU A CA 1
ATOM 1598 C C . GLU A 1 194 ? 6.293 -15.727 -4.809 1 92.06 194 GLU A C 1
ATOM 1600 O O . GLU A 1 194 ? 6.535 -16.938 -4.879 1 92.06 194 GLU A O 1
ATOM 1605 N N . VAL A 1 195 ? 5.062 -15.266 -4.715 1 92.19 195 VAL A N 1
ATOM 1606 C CA . VAL A 1 195 ? 3.916 -16.172 -4.836 1 92.19 195 VAL A CA 1
ATOM 1607 C C . VAL A 1 195 ? 3.91 -16.812 -6.219 1 92.19 195 VAL A C 1
ATOM 1609 O O . VAL A 1 195 ? 3.623 -18 -6.352 1 92.19 195 VAL A O 1
ATOM 1612 N N . ASP A 1 196 ? 4.242 -15.992 -7.215 1 89.5 196 ASP A N 1
ATOM 1613 C CA . ASP A 1 196 ? 4.316 -16.531 -8.57 1 89.5 196 ASP A CA 1
ATOM 1614 C C . ASP A 1 196 ? 5.273 -17.719 -8.633 1 89.5 196 ASP A C 1
ATOM 1616 O O . ASP A 1 196 ? 4.977 -18.734 -9.281 1 89.5 196 ASP A O 1
ATOM 1620 N N . LYS A 1 197 ? 6.395 -17.625 -8.023 1 89.31 197 LYS A N 1
ATOM 1621 C CA . LYS A 1 197 ? 7.379 -18.703 -7.992 1 89.31 197 LYS A CA 1
ATOM 1622 C C . LYS A 1 197 ? 6.828 -19.922 -7.27 1 89.31 197 LYS A C 1
ATOM 1624 O O . LYS A 1 197 ? 7.016 -21.047 -7.727 1 89.31 197 LYS A O 1
ATOM 1629 N N . ILE A 1 198 ? 6.164 -19.641 -6.168 1 92.06 198 ILE A N 1
ATOM 1630 C CA . ILE A 1 198 ? 5.598 -20.703 -5.355 1 92.06 198 ILE A CA 1
ATOM 1631 C C . ILE A 1 198 ? 4.539 -21.453 -6.16 1 92.06 198 ILE A C 1
ATOM 1633 O O . ILE A 1 198 ? 4.465 -22.688 -6.105 1 92.06 198 ILE A O 1
ATOM 1637 N N . MET A 1 199 ? 3.768 -20.719 -6.934 1 91.62 199 MET A N 1
ATOM 1638 C CA . MET A 1 199 ? 2.666 -21.281 -7.703 1 91.62 199 MET A CA 1
ATOM 1639 C C . MET A 1 199 ? 3.188 -22.219 -8.789 1 91.62 199 MET A C 1
ATOM 1641 O O . MET A 1 199 ? 2.461 -23.109 -9.25 1 91.62 199 MET A O 1
ATOM 1645 N N . LEU A 1 200 ? 4.41 -22.094 -9.172 1 88.62 200 LEU A N 1
ATOM 1646 C CA . LEU A 1 200 ? 4.984 -22.938 -10.211 1 88.62 200 LEU A CA 1
ATOM 1647 C C . LEU A 1 200 ? 5.492 -24.25 -9.617 1 88.62 200 LEU A C 1
ATOM 1649 O O . LEU A 1 200 ? 5.883 -25.156 -10.352 1 88.62 200 LEU A O 1
ATOM 1653 N N . THR A 1 201 ? 5.438 -24.375 -8.352 1 91.75 201 THR A N 1
ATOM 1654 C CA . THR A 1 201 ? 5.832 -25.609 -7.676 1 91.75 201 THR A CA 1
ATOM 1655 C C . THR A 1 201 ? 4.609 -26.375 -7.184 1 91.75 201 THR A C 1
ATOM 1657 O O . THR A 1 201 ? 3.475 -25.953 -7.406 1 91.75 201 THR A O 1
ATOM 1660 N N . ASP A 1 202 ? 4.848 -27.484 -6.559 1 90.94 202 ASP A N 1
ATOM 1661 C CA . ASP A 1 202 ? 3.748 -28.281 -6.031 1 90.94 202 ASP A CA 1
ATOM 1662 C C . ASP A 1 202 ? 3.4 -27.875 -4.605 1 90.94 202 ASP A C 1
ATOM 1664 O O . ASP A 1 202 ? 2.664 -28.578 -3.912 1 90.94 202 ASP A O 1
ATOM 1668 N N . ALA A 1 203 ? 3.924 -26.734 -4.168 1 90.62 203 ALA A N 1
ATOM 1669 C CA . ALA A 1 203 ? 3.689 -26.297 -2.797 1 90.62 203 ALA A CA 1
ATOM 1670 C C . ALA A 1 203 ? 2.199 -26.094 -2.531 1 90.62 203 ALA A C 1
ATOM 1672 O O . ALA A 1 203 ? 1.733 -26.297 -1.405 1 90.62 203 ALA A O 1
ATOM 1673 N N . LEU A 1 204 ? 1.453 -25.844 -3.539 1 89.19 204 LEU A N 1
ATOM 1674 C CA . LEU A 1 204 ? 0.023 -25.578 -3.41 1 89.19 204 LEU A CA 1
ATOM 1675 C C . LEU A 1 204 ? -0.715 -26.828 -2.93 1 89.19 204 LEU A C 1
ATOM 1677 O O . LEU A 1 204 ? -1.819 -26.734 -2.391 1 89.19 204 LEU A O 1
ATOM 1681 N N . HIS A 1 205 ? -0.124 -28.016 -3.182 1 91.69 205 HIS A N 1
ATOM 1682 C CA . HIS A 1 205 ? -0.741 -29.281 -2.793 1 91.69 205 HIS A CA 1
ATOM 1683 C C . HIS A 1 205 ? -0.212 -29.75 -1.447 1 91.69 205 HIS A C 1
ATOM 1685 O O . HIS A 1 205 ? -0.602 -30.828 -0.967 1 91.69 205 HIS A O 1
ATOM 1691 N N . LEU A 1 206 ? 0.648 -29 -0.851 1 91.31 206 LEU A N 1
ATOM 1692 C CA . LEU A 1 206 ? 1.295 -29.453 0.375 1 91.31 206 LEU A CA 1
ATOM 1693 C C . LEU A 1 206 ? 0.945 -28.547 1.546 1 91.31 206 LEU A C 1
ATOM 1695 O O . LEU A 1 206 ? 0.942 -28.984 2.699 1 91.31 206 LEU A O 1
ATOM 1699 N N . PHE A 1 207 ? 0.674 -27.25 1.239 1 89.25 207 PHE A N 1
ATOM 1700 C CA . PHE A 1 207 ? 0.5 -26.266 2.301 1 89.25 207 PHE A CA 1
ATOM 1701 C C . PHE A 1 207 ? -0.73 -25.406 2.043 1 89.25 207 PHE A C 1
ATOM 1703 O O . PHE A 1 207 ? -1.101 -25.172 0.89 1 89.25 207 PHE A O 1
ATOM 1710 N N . PRO A 1 208 ? -1.318 -24.906 3.123 1 86.56 208 PRO A N 1
ATOM 1711 C CA . PRO A 1 208 ? -2.436 -23.969 2.955 1 86.56 208 PRO A CA 1
ATOM 1712 C C . PRO A 1 208 ? -2.012 -22.656 2.316 1 86.56 208 PRO A C 1
ATOM 1714 O O . PRO A 1 208 ? -0.88 -22.203 2.518 1 86.56 208 PRO A O 1
ATOM 1717 N N . PRO A 1 209 ? -2.957 -22.047 1.627 1 86.94 209 PRO A N 1
ATOM 1718 C CA . PRO A 1 209 ? -2.641 -20.781 0.939 1 86.94 209 PRO A CA 1
ATOM 1719 C C . PRO A 1 209 ? -2.104 -19.719 1.885 1 86.94 209 PRO A C 1
ATOM 1721 O O . PRO A 1 209 ? -1.217 -18.938 1.509 1 86.94 209 PRO A O 1
ATOM 1724 N N . GLY A 1 210 ? -2.645 -19.703 3.107 1 83.75 210 GLY A N 1
ATOM 1725 C CA . GLY A 1 210 ? -2.168 -18.719 4.07 1 83.75 210 GLY A CA 1
ATOM 1726 C C . GLY A 1 210 ? -0.694 -18.875 4.395 1 83.75 210 GLY A C 1
ATOM 1727 O O . GLY A 1 210 ? 0.023 -17.875 4.523 1 83.75 210 GLY A O 1
ATOM 1728 N N . GLN A 1 211 ? -0.288 -20.078 4.508 1 86.81 211 GLN A N 1
ATOM 1729 C CA . GLN A 1 211 ? 1.116 -20.344 4.797 1 86.81 211 GLN A CA 1
ATOM 1730 C C . GLN A 1 211 ? 2 -20.016 3.6 1 86.81 211 GLN A C 1
ATOM 1732 O O . GLN A 1 211 ? 3.113 -19.5 3.764 1 86.81 211 GLN A O 1
ATOM 1737 N N . LEU A 1 212 ? 1.498 -20.297 2.436 1 91.31 212 LEU A N 1
ATOM 1738 C CA . LEU A 1 212 ? 2.242 -19.984 1.222 1 91.31 212 LEU A CA 1
ATOM 1739 C C . LEU A 1 212 ? 2.43 -18.469 1.078 1 91.31 212 LEU A C 1
ATOM 1741 O O . LEU A 1 212 ? 3.516 -18.016 0.727 1 91.31 212 LEU A O 1
ATOM 1745 N N . ALA A 1 213 ? 1.39 -17.75 1.394 1 90 213 ALA A N 1
ATOM 1746 C CA . ALA A 1 213 ? 1.444 -16.297 1.329 1 90 213 ALA A CA 1
ATOM 1747 C C . ALA A 1 213 ? 2.453 -15.742 2.328 1 90 213 ALA A C 1
ATOM 1749 O O . ALA A 1 213 ? 3.213 -14.82 2.008 1 90 213 ALA A O 1
ATOM 1750 N N . LEU A 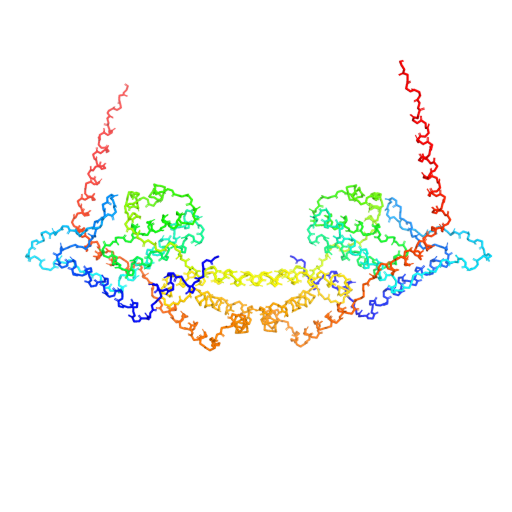1 214 ? 2.396 -16.312 3.494 1 88.06 214 LEU A N 1
ATOM 1751 C CA . LEU A 1 214 ? 3.318 -15.875 4.535 1 88.06 214 LEU A CA 1
ATOM 1752 C C . LEU A 1 214 ? 4.762 -16.156 4.137 1 88.06 214 LEU A C 1
ATOM 1754 O O . LEU A 1 214 ? 5.66 -15.359 4.41 1 88.06 214 LEU A O 1
ATOM 1758 N N . ALA A 1 215 ? 4.996 -17.328 3.551 1 92 215 ALA A N 1
ATOM 1759 C CA . ALA A 1 215 ? 6.332 -17.672 3.076 1 92 215 ALA A CA 1
ATOM 1760 C C . ALA A 1 215 ? 6.805 -16.688 2.014 1 92 215 ALA A C 1
ATOM 1762 O O . ALA A 1 215 ? 7.961 -16.25 2.025 1 92 215 ALA A O 1
ATOM 1763 N N . ALA A 1 216 ? 5.926 -16.359 1.126 1 92.12 216 ALA A N 1
ATOM 1764 C CA . ALA A 1 216 ? 6.242 -15.383 0.088 1 92.12 216 ALA A CA 1
ATOM 1765 C C . ALA A 1 216 ? 6.574 -14.023 0.697 1 92.12 216 ALA A C 1
ATOM 1767 O O . ALA A 1 216 ? 7.535 -13.367 0.286 1 92.12 216 ALA A O 1
ATOM 1768 N N . LEU A 1 217 ? 5.777 -13.633 1.664 1 89.31 217 LEU A N 1
ATOM 1769 C CA . LEU A 1 217 ? 5.988 -12.359 2.342 1 89.31 217 LEU A CA 1
ATOM 1770 C C . LEU A 1 217 ? 7.332 -12.336 3.062 1 89.31 217 LEU A C 1
ATOM 1772 O O . LEU A 1 217 ? 8.039 -11.328 3.045 1 89.31 217 LEU A O 1
ATOM 1776 N N . ARG A 1 218 ? 7.625 -13.383 3.727 1 88.81 218 ARG A N 1
ATOM 1777 C CA . ARG A 1 218 ? 8.906 -13.492 4.418 1 88.81 218 ARG A CA 1
ATOM 1778 C C . ARG A 1 218 ? 10.07 -13.344 3.447 1 88.81 218 ARG A C 1
ATOM 1780 O O . ARG A 1 218 ? 11.023 -12.609 3.723 1 88.81 218 ARG A O 1
ATOM 1787 N N . SER A 1 219 ? 10.008 -14.102 2.336 1 91.56 219 SER A N 1
ATOM 1788 C CA . SER A 1 219 ? 11.055 -14.023 1.321 1 91.56 219 SER A CA 1
ATOM 1789 C C . SER A 1 219 ? 11.203 -12.602 0.792 1 91.56 219 SER A C 1
ATOM 1791 O O . SER A 1 219 ? 12.328 -12.102 0.639 1 91.56 219 SER A O 1
ATOM 1793 N N . ALA A 1 220 ? 10.094 -11.961 0.531 1 90.38 220 ALA A N 1
ATOM 1794 C CA . ALA A 1 220 ? 10.117 -10.578 0.058 1 90.38 220 ALA A CA 1
ATOM 1795 C C . ALA A 1 220 ? 10.734 -9.648 1.101 1 90.38 220 ALA A C 1
ATOM 1797 O O . ALA A 1 220 ? 11.5 -8.75 0.76 1 90.38 220 ALA A O 1
ATOM 1798 N N . ASN A 1 221 ? 10.383 -9.852 2.338 1 89.06 221 ASN A N 1
ATOM 1799 C CA . ASN A 1 221 ? 10.844 -9 3.43 1 89.06 221 ASN A CA 1
ATOM 1800 C C . ASN A 1 221 ? 12.344 -9.148 3.658 1 89.06 221 ASN A C 1
ATOM 1802 O O . ASN A 1 221 ? 12.977 -8.266 4.246 1 89.06 221 ASN A O 1
ATOM 1806 N N . GLU A 1 222 ? 12.914 -10.312 3.299 1 85.94 222 GLU A N 1
ATOM 1807 C CA . GLU A 1 222 ? 14.359 -10.469 3.381 1 85.94 222 GLU A CA 1
ATOM 1808 C C . GLU A 1 222 ? 15.078 -9.469 2.471 1 85.94 222 GLU A C 1
ATOM 1810 O O . GLU A 1 222 ? 16.172 -9.016 2.787 1 85.94 222 GLU A O 1
ATOM 1815 N N . MET A 1 223 ? 14.492 -9.172 1.447 1 84.25 223 MET A N 1
ATOM 1816 C CA . MET A 1 223 ? 15.07 -8.242 0.476 1 84.25 223 MET A CA 1
ATOM 1817 C C . MET A 1 223 ? 14.844 -6.797 0.897 1 84.25 223 MET A C 1
ATOM 1819 O O . MET A 1 223 ? 15.719 -5.949 0.731 1 84.25 223 MET A O 1
ATOM 1823 N N . HIS A 1 224 ? 13.609 -6.531 1.424 1 81.75 224 HIS A N 1
ATOM 1824 C CA . HIS A 1 224 ? 13.211 -5.148 1.645 1 81.75 224 HIS A CA 1
ATOM 1825 C C . HIS A 1 224 ? 13.43 -4.734 3.096 1 81.75 224 HIS A C 1
ATOM 1827 O O . HIS A 1 224 ? 13.602 -3.551 3.391 1 81.75 224 HIS A O 1
ATOM 1833 N N . ARG A 1 225 ? 13.312 -5.703 4.059 1 80.31 225 ARG A N 1
ATOM 1834 C CA . ARG A 1 225 ? 13.578 -5.52 5.48 1 80.31 225 ARG A CA 1
ATOM 1835 C C . ARG A 1 225 ? 12.688 -4.422 6.062 1 80.31 225 ARG A C 1
ATOM 1837 O O . ARG A 1 225 ? 13.164 -3.547 6.785 1 80.31 225 ARG A O 1
ATOM 1844 N N . VAL A 1 226 ? 11.422 -4.492 5.676 1 75.56 226 VAL A N 1
ATOM 1845 C CA . VAL A 1 226 ? 10.445 -3.5 6.109 1 75.56 226 VAL A CA 1
ATOM 1846 C C . VAL A 1 226 ? 9.758 -3.979 7.387 1 75.56 226 VAL A C 1
ATOM 1848 O O . VAL A 1 226 ? 9.547 -3.197 8.32 1 75.56 226 VAL A O 1
ATOM 1851 N N . LEU A 1 227 ? 9.477 -5.246 7.477 1 76.56 227 LEU A N 1
ATOM 1852 C CA . LEU A 1 227 ? 8.648 -5.805 8.547 1 76.56 227 LEU A CA 1
ATOM 1853 C C . LEU A 1 227 ? 9.516 -6.508 9.586 1 76.56 227 LEU A C 1
ATOM 1855 O O . LEU A 1 227 ? 10.562 -7.07 9.25 1 76.56 227 LEU A O 1
ATOM 1859 N N . ASP A 1 228 ? 9.141 -6.32 10.805 1 78.62 228 ASP A N 1
ATOM 1860 C CA . ASP A 1 228 ? 9.5 -7.355 11.766 1 78.62 228 ASP A CA 1
ATOM 1861 C C . ASP A 1 228 ? 8.672 -8.617 11.555 1 78.62 228 ASP A C 1
ATOM 1863 O O . ASP A 1 228 ? 7.637 -8.805 12.203 1 78.62 228 ASP A O 1
ATOM 1867 N N . PHE A 1 229 ? 9.219 -9.453 10.703 1 84.06 229 PHE A N 1
ATOM 1868 C CA . PHE A 1 229 ? 8.383 -10.547 10.242 1 84.06 229 PHE A CA 1
ATOM 1869 C C . PHE A 1 229 ? 7.953 -11.43 11.406 1 84.06 229 PHE A C 1
ATOM 1871 O O . PHE A 1 229 ? 6.797 -11.852 11.484 1 84.06 229 PHE A O 1
ATOM 1878 N N . GLU A 1 230 ? 8.875 -11.727 12.281 1 78.94 230 GLU A N 1
ATOM 1879 C CA . GLU A 1 230 ? 8.523 -12.578 13.414 1 78.94 230 GLU A CA 1
ATOM 1880 C C . GLU A 1 230 ? 7.488 -11.914 14.305 1 78.94 230 GLU A C 1
ATOM 1882 O O . GLU A 1 230 ? 6.566 -12.57 14.797 1 78.94 230 GLU A O 1
ATOM 1887 N N . GLY A 1 231 ? 7.711 -10.656 14.609 1 77.88 231 GLY A N 1
ATOM 1888 C CA . GLY A 1 231 ? 6.723 -9.914 15.375 1 77.88 231 GLY A CA 1
ATOM 1889 C C . GLY A 1 231 ? 5.355 -9.883 14.711 1 77.88 231 GLY A C 1
ATOM 1890 O O . GLY A 1 231 ? 4.332 -10.047 15.375 1 77.88 231 GLY A O 1
ATOM 1891 N N . TYR A 1 232 ? 5.418 -9.695 13.453 1 78.5 232 TYR A N 1
ATOM 1892 C CA . TYR A 1 232 ? 4.176 -9.672 12.695 1 78.5 232 TYR A CA 1
ATOM 1893 C C . TYR A 1 232 ? 3.467 -11.023 12.773 1 78.5 232 TYR A C 1
ATOM 1895 O O . TYR A 1 232 ? 2.252 -11.078 12.969 1 78.5 232 TYR A O 1
ATOM 1903 N N . LEU A 1 233 ? 4.234 -12.07 12.562 1 81.06 233 LEU A N 1
ATOM 1904 C CA . LEU A 1 233 ? 3.689 -13.422 12.641 1 81.06 233 LEU A CA 1
ATOM 1905 C C . LEU A 1 233 ? 3.057 -13.672 14.008 1 81.06 233 LEU A C 1
ATOM 1907 O O . LEU A 1 233 ? 1.98 -14.273 14.094 1 81.06 233 LEU A O 1
ATOM 1911 N N . ARG A 1 234 ? 3.688 -13.234 15.008 1 79 234 ARG A N 1
ATOM 1912 C CA . ARG A 1 234 ? 3.172 -13.398 16.359 1 79 234 ARG A CA 1
ATOM 1913 C C . ARG A 1 234 ? 1.844 -12.664 16.531 1 79 234 ARG A C 1
ATOM 1915 O O . ARG A 1 234 ? 0.917 -13.188 17.156 1 79 234 ARG A O 1
ATOM 1922 N N . SER A 1 235 ? 1.854 -11.461 16.031 1 75.44 235 SER A N 1
ATOM 1923 C CA . SER A 1 235 ? 0.632 -10.664 16.125 1 75.44 235 SER A CA 1
ATOM 1924 C C . SER A 1 235 ? -0.514 -11.328 15.367 1 75.44 235 SER A C 1
ATOM 1926 O O . SER A 1 235 ? -1.659 -11.312 15.828 1 75.44 235 SER A O 1
ATOM 1928 N N . LEU A 1 236 ? -0.227 -11.883 14.203 1 75.12 236 LEU A N 1
ATOM 1929 C CA . LEU A 1 236 ? -1.226 -12.562 13.391 1 75.12 236 LEU A CA 1
ATOM 1930 C C . LEU A 1 236 ? -1.775 -13.789 14.125 1 75.12 236 LEU A C 1
ATOM 1932 O O . LEU A 1 236 ? -2.984 -14.031 14.109 1 75.12 236 LEU A O 1
ATOM 1936 N N . LEU A 1 237 ? -0.89 -14.531 14.688 1 77.25 237 LEU A N 1
ATOM 1937 C CA . LEU A 1 237 ? -1.284 -15.734 15.398 1 77.25 237 LEU A CA 1
ATOM 1938 C C . LEU A 1 237 ? -2.1 -15.391 16.641 1 77.25 237 LEU A C 1
ATOM 1940 O O . LEU A 1 237 ? -3.037 -16.109 16.984 1 77.25 237 LEU A O 1
ATOM 1944 N N . ALA A 1 238 ? -1.689 -14.344 17.328 1 75.06 238 ALA A N 1
ATOM 1945 C CA . ALA A 1 238 ? -2.42 -13.891 18.5 1 75.06 238 ALA A CA 1
ATOM 1946 C C . ALA A 1 238 ? -3.846 -13.484 18.156 1 75.06 238 ALA A C 1
ATOM 1948 O O . ALA A 1 238 ? -4.789 -13.789 18.891 1 75.06 238 ALA A O 1
ATOM 1949 N N . ARG A 1 239 ? -3.967 -12.898 17.047 1 70.62 239 ARG A N 1
ATOM 1950 C CA . ARG A 1 239 ? -5.277 -12.438 16.594 1 70.62 239 ARG A CA 1
ATOM 1951 C C . ARG A 1 239 ? -6.176 -13.609 16.219 1 70.62 239 ARG A C 1
ATOM 1953 O O . ARG A 1 239 ? -7.395 -13.539 16.391 1 70.62 239 ARG A O 1
ATOM 1960 N N . GLN A 1 240 ? -5.543 -14.594 15.656 1 67.19 240 GLN A N 1
ATOM 1961 C CA . GLN A 1 240 ? -6.312 -15.742 15.188 1 67.19 240 GLN A CA 1
ATOM 1962 C C . GLN A 1 240 ? -6.527 -16.75 16.297 1 67.19 240 GLN A C 1
ATOM 1964 O O . GLN A 1 240 ? -7.211 -17.766 16.109 1 67.19 240 GLN A O 1
ATOM 1969 N N . ASN A 1 241 ? -6.102 -16.391 17.453 1 68.69 241 ASN A N 1
ATOM 1970 C CA . ASN A 1 241 ? -6.18 -17.344 18.562 1 68.69 241 ASN A CA 1
ATOM 1971 C C . ASN A 1 241 ? -5.652 -18.719 18.172 1 68.69 241 ASN A C 1
ATOM 1973 O O . ASN A 1 241 ? -6.285 -19.734 18.453 1 68.69 241 ASN A O 1
ATOM 1977 N N . SER A 1 242 ? -4.688 -18.594 17.391 1 64.81 242 SER A N 1
ATOM 1978 C CA . SER A 1 242 ? -4.121 -19.844 16.891 1 64.81 242 SER A CA 1
ATOM 1979 C C . SER A 1 242 ? -3.408 -20.609 18 1 64.81 242 SER A C 1
ATOM 1981 O O . SER A 1 242 ? -2.717 -20.016 18.828 1 64.81 242 SER A O 1
ATOM 1983 N N . GLU A 1 243 ? -3.695 -21.797 18.062 1 65.81 243 GLU A N 1
ATOM 1984 C CA . GLU A 1 243 ? -3.064 -22.703 19.016 1 65.81 243 GLU A CA 1
ATOM 1985 C C . GLU A 1 243 ? -1.644 -23.062 18.578 1 65.81 243 GLU A C 1
ATOM 1987 O O . GLU A 1 243 ? -0.837 -23.516 19.406 1 65.81 243 GLU A O 1
ATOM 1992 N N . HIS A 1 244 ? -1.414 -22.797 17.391 1 65.06 244 HIS A N 1
ATOM 1993 C CA . HIS A 1 244 ? -0.092 -23.172 16.906 1 65.06 244 HIS A CA 1
ATOM 1994 C C . HIS A 1 244 ? 0.984 -22.25 17.453 1 65.06 244 HIS A C 1
ATOM 1996 O O . HIS A 1 244 ? 0.748 -21.047 17.625 1 65.06 244 HIS A O 1
ATOM 2002 N N . SER A 1 245 ? 2.016 -22.875 17.797 1 77.62 245 SER A N 1
ATOM 2003 C CA . SER A 1 245 ? 3.178 -22.109 18.234 1 77.62 245 SER A CA 1
ATOM 2004 C C . SER A 1 245 ? 3.852 -21.406 17.062 1 77.62 245 SER A C 1
ATOM 2006 O O . SER A 1 245 ? 3.746 -21.859 15.914 1 77.62 245 SER A O 1
ATOM 2008 N N . ILE A 1 246 ? 4.367 -20.344 17.297 1 80.88 246 ILE A N 1
ATOM 2009 C CA . ILE A 1 246 ? 5.137 -19.578 16.312 1 80.88 246 ILE A CA 1
ATOM 2010 C C . ILE A 1 246 ? 6.219 -20.469 15.703 1 80.88 246 ILE A C 1
ATOM 2012 O O . ILE A 1 246 ? 6.527 -20.344 14.516 1 80.88 246 ILE A O 1
ATOM 2016 N N . LEU A 1 247 ? 6.656 -21.391 16.484 1 80.5 247 LEU A N 1
ATOM 2017 C CA . LEU A 1 247 ? 7.727 -22.266 16.031 1 80.5 247 LEU A CA 1
ATOM 2018 C C . LEU A 1 247 ? 7.23 -23.203 14.93 1 80.5 247 LEU A C 1
ATOM 2020 O O . LEU A 1 247 ? 7.93 -23.438 13.945 1 80.5 247 LEU A O 1
ATOM 2024 N N . GLN A 1 248 ? 6.023 -23.672 15.094 1 81.94 248 GLN A N 1
ATOM 2025 C CA . GLN A 1 248 ? 5.445 -24.562 14.086 1 81.94 248 GLN A CA 1
ATOM 2026 C C . GLN A 1 248 ? 5.23 -23.828 12.766 1 81.94 248 GLN A C 1
ATOM 2028 O O . GLN A 1 248 ? 5.43 -24.406 11.695 1 81.94 248 GLN A O 1
ATOM 2033 N N . PHE A 1 249 ? 4.938 -22.672 12.875 1 84 249 PHE A N 1
ATOM 2034 C CA . PHE A 1 249 ? 4.719 -21.875 11.672 1 84 249 PHE A CA 1
ATOM 2035 C C . PHE A 1 249 ? 6.035 -21.594 10.961 1 84 249 PHE A C 1
ATOM 2037 O O . PHE A 1 249 ? 6.117 -21.672 9.734 1 84 249 PHE A O 1
ATOM 2044 N N . ILE A 1 250 ? 6.973 -21.297 11.75 1 86.19 250 ILE A N 1
ATOM 2045 C CA . ILE A 1 250 ? 8.281 -21.016 11.172 1 86.19 250 ILE A CA 1
ATOM 2046 C C . ILE A 1 250 ? 8.82 -22.266 10.469 1 86.19 250 ILE A C 1
ATOM 2048 O O . ILE A 1 250 ? 9.414 -22.172 9.398 1 86.19 250 ILE A O 1
ATOM 2052 N N . GLU A 1 251 ? 8.562 -23.312 11.047 1 87.31 251 GLU A N 1
ATOM 2053 C CA . GLU A 1 251 ? 8.984 -24.562 10.438 1 87.31 251 GLU A CA 1
ATOM 2054 C C . GLU A 1 251 ? 8.273 -24.797 9.109 1 87.31 251 GLU A C 1
ATOM 2056 O O . GLU A 1 251 ? 8.891 -25.281 8.148 1 87.31 251 GLU A O 1
ATOM 2061 N N . SER A 1 252 ? 7.031 -24.547 9.172 1 87.69 252 SER A N 1
ATOM 2062 C CA . SER A 1 252 ? 6.266 -24.688 7.941 1 87.69 252 SER A CA 1
ATOM 2063 C C . SER A 1 252 ? 6.789 -23.766 6.852 1 87.69 252 SER A C 1
ATOM 2065 O O . SER A 1 252 ? 6.902 -24.172 5.691 1 87.69 252 SER A O 1
ATOM 2067 N N . LEU A 1 253 ? 7.102 -22.578 7.223 1 91.38 253 LEU A N 1
ATOM 2068 C CA . LEU A 1 253 ? 7.621 -21.625 6.254 1 91.38 253 LEU A CA 1
ATOM 2069 C C . LEU A 1 253 ? 8.977 -22.062 5.719 1 91.38 253 LEU A C 1
ATOM 2071 O O . LEU A 1 253 ? 9.258 -21.922 4.527 1 91.38 253 LEU A O 1
ATOM 2075 N N . ASN A 1 254 ? 9.773 -22.562 6.559 1 90.75 254 ASN A N 1
ATOM 2076 C CA . ASN A 1 254 ? 11.07 -23.078 6.137 1 90.75 254 ASN A CA 1
ATOM 2077 C C . ASN A 1 254 ? 10.906 -24.219 5.129 1 90.75 254 ASN A C 1
ATOM 2079 O O . ASN A 1 254 ? 11.656 -24.297 4.152 1 90.75 254 ASN A O 1
ATOM 2083 N N . ALA A 1 255 ? 10 -25.031 5.434 1 90.94 255 ALA A N 1
ATOM 2084 C CA . ALA A 1 255 ? 9.734 -26.156 4.527 1 90.94 255 ALA A CA 1
ATOM 2085 C C . ALA A 1 255 ? 9.312 -25.641 3.146 1 90.94 255 ALA A C 1
ATOM 2087 O O . ALA A 1 255 ? 9.727 -26.203 2.125 1 90.94 255 ALA A O 1
ATOM 2088 N N . ILE A 1 256 ? 8.516 -24.656 3.123 1 92.75 256 ILE A N 1
ATOM 2089 C CA . ILE A 1 256 ? 8.062 -24.062 1.865 1 92.75 256 ILE A CA 1
ATOM 2090 C C . ILE A 1 256 ? 9.258 -23.484 1.106 1 92.75 256 ILE A C 1
ATOM 2092 O O . ILE A 1 256 ? 9.398 -23.719 -0.098 1 92.75 256 ILE A O 1
ATOM 2096 N N . ASP A 1 257 ? 10.109 -22.797 1.794 1 89.69 257 ASP A N 1
ATOM 2097 C CA . ASP A 1 257 ? 11.289 -22.203 1.173 1 89.69 257 ASP A CA 1
ATOM 2098 C C . ASP A 1 257 ? 12.18 -23.266 0.54 1 89.69 257 ASP A C 1
ATOM 2100 O O . ASP A 1 257 ? 12.688 -23.078 -0.568 1 89.69 257 ASP A O 1
ATOM 2104 N N . VAL A 1 258 ? 12.344 -24.266 1.238 1 88.19 258 VAL A N 1
ATOM 2105 C CA . VAL A 1 258 ? 13.172 -25.359 0.74 1 88.19 258 VAL A CA 1
ATOM 2106 C C . VAL A 1 258 ? 12.539 -25.969 -0.511 1 88.19 258 VAL A C 1
ATOM 2108 O O . VAL A 1 258 ? 13.227 -26.234 -1.497 1 88.19 258 VAL A O 1
ATOM 2111 N N . TRP A 1 259 ? 11.273 -26.156 -0.416 1 88 259 TRP A N 1
ATOM 2112 C CA . TRP A 1 259 ? 10.547 -26.734 -1.544 1 88 259 TRP A CA 1
ATOM 2113 C C . TRP A 1 259 ? 10.688 -25.859 -2.785 1 88 259 TRP A C 1
ATOM 2115 O O . TRP A 1 259 ? 10.914 -26.359 -3.887 1 88 259 TRP A O 1
ATOM 2125 N N . VAL A 1 260 ? 10.594 -24.594 -2.629 1 88.06 260 VAL A N 1
ATOM 2126 C CA . VAL A 1 260 ? 10.609 -23.656 -3.744 1 88.06 260 VAL A CA 1
ATOM 2127 C C . VAL A 1 260 ? 12.023 -23.578 -4.324 1 88.06 260 VAL A C 1
ATOM 2129 O O . VAL A 1 260 ? 12.195 -23.516 -5.543 1 88.06 260 VAL A O 1
ATOM 2132 N N . THR A 1 261 ? 12.969 -23.578 -3.48 1 87 261 THR A N 1
ATOM 2133 C CA . THR A 1 261 ? 14.352 -23.438 -3.916 1 87 261 THR A CA 1
ATOM 2134 C C . THR A 1 261 ? 14.828 -24.688 -4.637 1 87 261 THR A C 1
ATOM 2136 O O . THR A 1 261 ? 15.633 -24.609 -5.57 1 87 261 THR A O 1
ATOM 2139 N N . LYS A 1 262 ? 14.336 -25.828 -4.324 1 86.19 262 LYS A N 1
ATOM 2140 C CA . LYS A 1 262 ? 14.789 -27.109 -4.875 1 86.19 262 LYS A CA 1
ATOM 2141 C C . LYS A 1 262 ? 14.023 -27.469 -6.145 1 86.19 262 LYS A C 1
ATOM 2143 O O . LYS A 1 262 ? 14.383 -28.406 -6.855 1 86.19 262 LYS A O 1
ATOM 2148 N N . TYR A 1 263 ? 13.016 -26.734 -6.359 1 83.81 263 TYR A N 1
ATOM 2149 C CA . TYR A 1 263 ? 12.164 -27.094 -7.488 1 83.81 263 TYR A CA 1
ATOM 2150 C C . TYR A 1 263 ? 12.914 -26.938 -8.805 1 83.81 263 TYR A C 1
ATOM 2152 O O . TYR A 1 263 ? 13.641 -25.953 -9 1 83.81 263 TYR A O 1
ATOM 2160 N N . LYS A 1 264 ? 12.812 -27.859 -9.664 1 85.12 264 LYS A N 1
ATOM 2161 C CA . LYS A 1 264 ? 13.562 -27.891 -10.914 1 85.12 264 LYS A CA 1
ATOM 2162 C C . LYS A 1 264 ? 12.711 -27.391 -12.078 1 85.12 264 LYS A C 1
ATOM 2164 O O . LYS A 1 264 ? 11.508 -27.656 -12.141 1 85.12 264 LYS A O 1
ATOM 2169 N N . PHE A 1 265 ? 13.336 -26.688 -12.891 1 85.75 265 PHE A N 1
ATOM 2170 C CA . PHE A 1 265 ? 12.703 -26.172 -14.102 1 85.75 265 PHE A CA 1
ATOM 2171 C C . PHE A 1 265 ? 13.375 -26.734 -15.344 1 85.75 265 PHE A C 1
ATOM 2173 O O . PHE A 1 265 ? 14.594 -26.891 -15.383 1 85.75 265 PHE A O 1
ATOM 2180 N N . PRO A 1 266 ? 12.57 -27.094 -16.375 1 89.5 266 PRO A N 1
ATOM 2181 C CA . PRO A 1 266 ? 13.125 -27.734 -17.578 1 89.5 266 PRO A CA 1
ATOM 2182 C C . PRO A 1 266 ? 13.898 -26.75 -18.453 1 89.5 266 PRO A C 1
ATOM 2184 O O . PRO A 1 266 ? 13.539 -25.578 -18.531 1 89.5 266 PRO A O 1
ATOM 2187 N N . THR A 1 267 ? 14.922 -27.234 -19.031 1 88.94 267 THR A N 1
ATOM 2188 C CA . THR A 1 267 ? 15.641 -26.484 -20.062 1 88.94 267 THR A CA 1
ATOM 2189 C C . THR A 1 267 ? 15.047 -26.766 -21.438 1 88.94 267 THR A C 1
ATOM 2191 O O . THR A 1 267 ? 14.188 -27.625 -21.578 1 88.94 267 THR A O 1
ATOM 2194 N N . GLU A 1 268 ? 15.453 -25.984 -22.344 1 89.44 268 GLU A N 1
ATOM 2195 C CA . GLU A 1 268 ? 15 -26.203 -23.719 1 89.44 268 GLU A CA 1
ATOM 2196 C C . GLU A 1 268 ? 15.406 -27.578 -24.234 1 89.44 268 GLU A C 1
ATOM 2198 O O . GLU A 1 268 ? 14.656 -28.219 -24.969 1 89.44 268 GLU A O 1
ATOM 2203 N N . LYS A 1 269 ? 16.609 -28.016 -23.906 1 92.19 269 LYS A N 1
ATOM 2204 C CA . LYS A 1 269 ? 17.094 -29.328 -24.297 1 92.19 269 LYS A CA 1
ATOM 2205 C C . LYS A 1 269 ? 16.234 -30.438 -23.688 1 92.19 269 LYS A C 1
ATOM 2207 O O . LYS A 1 269 ? 15.914 -31.422 -24.344 1 92.19 269 LYS A O 1
ATOM 2212 N N . ASP A 1 270 ? 15.867 -30.219 -22.406 1 92.06 270 ASP A N 1
ATOM 2213 C CA . ASP A 1 270 ? 15 -31.172 -21.734 1 92.06 270 ASP A CA 1
ATOM 2214 C C . ASP A 1 270 ? 13.664 -31.312 -22.469 1 92.06 270 ASP A C 1
ATOM 2216 O O . ASP A 1 270 ? 13.203 -32.438 -22.719 1 92.06 270 ASP A O 1
ATOM 2220 N N . MET A 1 271 ? 13.141 -30.219 -22.859 1 92.5 271 MET A N 1
ATOM 2221 C CA . MET A 1 271 ? 11.805 -30.188 -23.438 1 92.5 271 MET A CA 1
ATOM 2222 C C . MET A 1 271 ? 11.805 -30.828 -24.828 1 92.5 271 MET A C 1
ATOM 2224 O O . MET A 1 271 ? 10.836 -31.484 -25.219 1 92.5 271 MET A O 1
ATOM 2228 N N . LYS A 1 272 ? 12.867 -30.641 -25.641 1 92.06 272 LYS A N 1
ATOM 2229 C CA . LYS A 1 272 ? 12.961 -31.266 -26.953 1 92.06 272 LYS A CA 1
ATOM 2230 C C . LYS A 1 272 ? 12.914 -32.781 -26.844 1 92.06 272 LYS A C 1
ATOM 2232 O O . LYS A 1 272 ? 12.188 -33.438 -27.578 1 92.06 272 LYS A O 1
ATOM 2237 N N . HIS A 1 273 ? 13.664 -33.188 -25.938 1 93.31 273 HIS A N 1
ATOM 2238 C CA . HIS A 1 273 ? 13.719 -34.625 -25.703 1 93.31 273 HIS A CA 1
ATOM 2239 C C . HIS A 1 273 ? 12.375 -35.156 -25.234 1 93.31 273 HIS A C 1
ATOM 2241 O O . HIS A 1 273 ? 11.883 -36.188 -25.75 1 93.31 273 HIS A O 1
ATOM 2247 N N . ILE A 1 274 ? 11.75 -34.5 -24.266 1 93.31 274 ILE A N 1
ATOM 2248 C CA . ILE A 1 274 ? 10.492 -34.938 -23.672 1 93.31 274 ILE A CA 1
ATOM 2249 C C . ILE A 1 274 ? 9.375 -34.875 -24.703 1 93.31 274 ILE A C 1
ATOM 2251 O O . ILE A 1 274 ? 8.531 -35.75 -24.766 1 93.31 274 ILE A O 1
ATOM 2255 N N . ASN A 1 275 ? 9.406 -33.875 -25.531 1 91.94 275 ASN A N 1
ATOM 2256 C CA . ASN A 1 275 ? 8.391 -33.719 -26.562 1 91.94 275 ASN A CA 1
ATOM 2257 C C . ASN A 1 275 ? 8.453 -34.844 -27.578 1 91.94 275 ASN A C 1
ATOM 2259 O O . ASN A 1 275 ? 7.422 -35.312 -28.062 1 91.94 275 ASN A O 1
ATOM 2263 N N . ARG A 1 276 ? 9.602 -35.25 -27.969 1 90.94 276 ARG A N 1
ATOM 2264 C CA . ARG A 1 276 ? 9.773 -36.375 -28.906 1 90.94 276 ARG A CA 1
ATOM 2265 C C . ARG A 1 276 ? 9.203 -37.656 -28.328 1 90.94 276 ARG A C 1
ATOM 2267 O O . ARG A 1 276 ? 8.508 -38.406 -29.016 1 90.94 276 ARG A O 1
ATOM 2274 N N . LYS A 1 277 ? 9.5 -37.812 -27.062 1 91.62 277 LYS A N 1
ATOM 2275 C CA . LYS A 1 277 ? 8.992 -39 -26.375 1 91.62 277 LYS A CA 1
ATOM 2276 C C . LYS A 1 277 ? 7.473 -38.969 -26.297 1 91.62 277 LYS A C 1
ATOM 2278 O O . LYS A 1 277 ? 6.816 -40 -26.516 1 91.62 277 LYS A O 1
ATOM 2283 N N . LEU A 1 278 ? 6.965 -37.844 -25.969 1 91.88 278 LEU A N 1
ATOM 2284 C CA . LEU A 1 278 ? 5.527 -37.719 -25.766 1 91.88 278 LEU A CA 1
ATOM 2285 C C . LEU A 1 278 ? 4.777 -37.906 -27.078 1 91.88 278 LEU A C 1
ATOM 2287 O O . LEU A 1 278 ? 3.717 -38.531 -27.109 1 91.88 278 LEU A O 1
ATOM 2291 N N . LYS A 1 279 ? 5.305 -37.406 -28.188 1 89.06 279 LYS A N 1
ATOM 2292 C CA . LYS A 1 279 ? 4.695 -37.594 -29.5 1 89.06 279 LYS A CA 1
ATOM 2293 C C . LYS A 1 279 ? 4.625 -39.062 -29.875 1 89.06 279 LYS A C 1
ATOM 2295 O O . LYS A 1 279 ? 3.637 -39.531 -30.453 1 89.06 279 LYS A O 1
ATOM 2300 N N . SER A 1 280 ? 5.656 -39.719 -29.547 1 87.81 280 SER A N 1
ATOM 2301 C CA . SER A 1 280 ? 5.688 -41.156 -29.797 1 87.81 280 SER A CA 1
ATOM 2302 C C . SER A 1 280 ? 4.637 -41.906 -28.984 1 87.81 280 SER A C 1
ATOM 2304 O O . SER A 1 280 ? 4.023 -42.875 -29.453 1 87.81 280 SER A O 1
ATOM 2306 N N . CYS A 1 281 ? 4.383 -41.406 -27.766 1 89.81 281 CYS A N 1
ATOM 2307 C CA . CYS A 1 281 ? 3.402 -42.031 -26.875 1 89.81 281 CYS A CA 1
ATOM 2308 C C . CYS A 1 281 ? 1.985 -41.781 -27.391 1 89.81 281 CYS A C 1
ATOM 2310 O O . CYS A 1 281 ? 1.087 -42.594 -27.125 1 89.81 281 CYS A O 1
ATOM 2312 N N . TRP A 1 282 ? 1.834 -40.688 -28.109 1 86.31 282 TRP A N 1
ATOM 2313 C CA . TRP A 1 282 ? 0.518 -40.344 -28.641 1 86.31 282 TRP A CA 1
ATOM 2314 C C . TRP A 1 282 ? 0.286 -41.031 -29.984 1 86.31 282 TRP A C 1
ATOM 2316 O O . TRP A 1 282 ? -0.778 -40.875 -30.594 1 86.31 282 TRP A O 1
ATOM 2326 N N . GLY A 1 283 ? 1.161 -41.812 -30.531 1 76.94 283 GLY A N 1
ATOM 2327 C CA . GLY A 1 283 ? 1.024 -42.562 -31.766 1 76.94 283 GLY A CA 1
ATOM 2328 C C . GLY A 1 283 ? 1.424 -41.781 -33 1 76.94 283 GLY A C 1
ATOM 2329 O O . GLY A 1 283 ? 1.115 -42.188 -34.125 1 76.94 283 GLY A O 1
ATOM 2330 N N . HIS A 1 284 ? 1.824 -40.562 -32.781 1 70.38 284 HIS A N 1
ATOM 2331 C CA . HIS A 1 284 ? 2.244 -39.781 -33.938 1 70.38 284 HIS A CA 1
ATOM 2332 C C . HIS A 1 284 ? 3.58 -40.281 -34.5 1 70.38 284 HIS A C 1
ATOM 2334 O O . HIS A 1 284 ? 4.555 -40.406 -33.75 1 70.38 284 HIS A O 1
ATOM 2340 N N . SER A 1 285 ? 3.631 -41.344 -35.344 1 59.16 285 SER A N 1
ATOM 2341 C CA . SER A 1 285 ? 4.84 -41.906 -35.906 1 59.16 285 SER A CA 1
ATOM 2342 C C . SER A 1 285 ? 5.723 -40.844 -36.562 1 59.16 285 SER A C 1
ATOM 2344 O O . SER A 1 285 ? 5.223 -39.844 -37.031 1 59.16 285 SER A O 1
ATOM 2346 N N . SER A 1 286 ? 7.035 -40.844 -36.219 1 52.22 286 SER A N 1
ATOM 2347 C CA . SER A 1 286 ? 8.016 -40 -36.906 1 52.22 286 SER A CA 1
ATOM 2348 C C . SER A 1 286 ? 7.699 -39.906 -38.406 1 52.22 286 SER A C 1
ATOM 2350 O O . SER A 1 286 ? 8.117 -38.938 -39.062 1 52.22 286 SER A O 1
ATOM 2352 N N . HIS A 1 287 ? 7.25 -40.844 -39.094 1 47.91 287 HIS A N 1
ATOM 2353 C CA . HIS A 1 287 ? 7.039 -40.875 -40.531 1 47.91 287 HIS A CA 1
ATOM 2354 C C . HIS A 1 287 ? 5.863 -40 -40.938 1 47.91 287 HIS A C 1
ATOM 2356 O O . HIS A 1 287 ? 5.785 -39.562 -42.094 1 47.91 287 HIS A O 1
ATOM 2362 N N . ASP A 1 288 ? 4.953 -39.812 -40.312 1 45.84 288 ASP A N 1
ATOM 2363 C CA . ASP A 1 288 ? 3.803 -39 -40.656 1 45.84 288 ASP A CA 1
ATOM 2364 C C . ASP A 1 288 ? 4.156 -37.5 -40.625 1 45.84 288 ASP A C 1
ATOM 2366 O O . ASP A 1 288 ? 3.453 -36.688 -41.219 1 45.84 288 ASP A O 1
ATOM 2370 N N . ASP A 1 289 ? 4.961 -37.062 -39.844 1 46.56 289 ASP A N 1
ATOM 2371 C CA . ASP A 1 289 ? 5.477 -35.688 -39.938 1 46.56 289 ASP A CA 1
ATOM 2372 C C . ASP A 1 289 ? 6.199 -35.438 -41.25 1 46.56 289 ASP A C 1
ATOM 2374 O O . ASP A 1 289 ? 6.277 -34.312 -41.719 1 46.56 289 ASP A O 1
ATOM 2378 N N . LYS A 1 290 ? 6.914 -36.438 -41.812 1 43.94 290 LYS A N 1
ATOM 2379 C CA . LYS A 1 290 ? 7.516 -36.312 -43.125 1 43.94 290 LYS A CA 1
ATOM 2380 C C . LYS A 1 290 ? 6.449 -36.281 -44.219 1 43.94 290 LYS A C 1
ATOM 2382 O O . LYS A 1 290 ? 6.633 -35.656 -45.281 1 43.94 290 LYS A O 1
ATOM 2387 N N . LYS A 1 291 ? 5.387 -36.938 -44.188 1 44.41 291 LYS A N 1
ATOM 2388 C CA . LYS A 1 291 ? 4.375 -36.875 -45.25 1 44.41 291 LYS A CA 1
ATOM 2389 C C . LYS A 1 291 ? 3.553 -35.594 -45.156 1 44.41 291 LYS A C 1
ATOM 2391 O O . LYS A 1 291 ? 3.146 -35.062 -46.188 1 44.41 291 LYS A O 1
ATOM 2396 N N . ARG A 1 292 ? 3.248 -35.031 -44.031 1 43.5 292 ARG A N 1
ATOM 2397 C CA . ARG A 1 292 ? 2.533 -33.75 -43.969 1 43.5 292 ARG A CA 1
ATOM 2398 C C . ARG A 1 292 ? 3.443 -32.594 -44.312 1 43.5 292 ARG A C 1
ATOM 2400 O O . ARG A 1 292 ? 2.98 -31.578 -44.844 1 43.5 292 ARG A O 1
ATOM 2407 N N . GLU A 1 293 ? 4.676 -32.594 -43.969 1 45.22 293 GLU A N 1
ATOM 2408 C CA . GLU A 1 293 ? 5.645 -31.625 -44.5 1 45.22 293 GLU A CA 1
ATOM 2409 C C . GLU A 1 293 ? 5.844 -31.812 -46 1 45.22 293 GLU A C 1
ATOM 2411 O O . GLU A 1 293 ? 5.98 -30.828 -46.75 1 45.22 293 GLU A O 1
ATOM 2416 N N . LYS A 1 294 ? 5.855 -33 -46.594 1 45.75 294 LYS A N 1
ATOM 2417 C CA . LYS A 1 294 ? 5.93 -33.25 -48.031 1 45.75 294 LYS A CA 1
ATOM 2418 C C . LYS A 1 294 ? 4.645 -32.812 -48.719 1 45.75 294 LYS A C 1
ATOM 2420 O O . LYS A 1 294 ? 4.684 -32.281 -49.844 1 45.75 294 LYS A O 1
ATOM 2425 N N . LYS A 1 295 ? 3.504 -32.938 -48.188 1 47.47 295 LYS A N 1
ATOM 2426 C CA . LYS A 1 295 ? 2.264 -32.5 -48.812 1 47.47 295 LYS A CA 1
ATOM 2427 C C . LYS A 1 295 ? 2.133 -30.969 -48.719 1 47.47 295 LYS A C 1
ATOM 2429 O O . LYS A 1 295 ? 1.564 -30.328 -49.594 1 47.47 295 LYS A O 1
ATOM 2434 N N . ARG A 1 296 ? 2.537 -30.312 -47.656 1 46.81 296 ARG A N 1
ATOM 2435 C CA . ARG A 1 296 ? 2.564 -28.859 -47.594 1 46.81 296 ARG A CA 1
ATOM 2436 C C . ARG A 1 296 ? 3.58 -28.266 -48.562 1 46.81 296 ARG A C 1
ATOM 2438 O O . ARG A 1 296 ? 3.357 -27.203 -49.125 1 46.81 296 ARG A O 1
ATOM 2445 N N . HIS A 1 297 ? 4.68 -28.953 -48.781 1 48.75 297 HIS A N 1
ATOM 2446 C CA . HIS A 1 297 ? 5.613 -28.5 -49.781 1 48.75 297 HIS A CA 1
ATOM 2447 C C . HIS A 1 297 ? 5.047 -28.719 -51.188 1 48.75 297 HIS A C 1
ATOM 2449 O O . HIS A 1 297 ? 5.277 -27.906 -52.094 1 48.75 297 HIS A O 1
ATOM 2455 N N . LYS A 1 298 ? 4.266 -29.734 -51.5 1 47.47 298 LYS A N 1
ATOM 2456 C CA . LYS A 1 298 ? 3.67 -29.969 -52.812 1 47.47 298 LYS A CA 1
ATOM 2457 C C . LYS A 1 298 ? 2.525 -28.984 -53.062 1 47.47 298 LYS A C 1
ATOM 2459 O O . LYS A 1 298 ? 2.355 -28.5 -54.188 1 47.47 298 LYS A O 1
ATOM 2464 N N . SER A 1 299 ? 1.719 -28.703 -52 1 47.22 299 SER A N 1
ATOM 2465 C CA . SER A 1 299 ? 0.62 -27.766 -52.25 1 47.22 299 SER A CA 1
ATOM 2466 C C . SER A 1 299 ? 1.137 -26.344 -52.438 1 47.22 299 SER A C 1
ATOM 2468 O O . SER A 1 299 ? 0.573 -25.594 -53.25 1 47.22 299 SER A O 1
ATOM 2470 N N . HIS A 1 300 ? 2.221 -25.906 -51.781 1 49.41 300 HIS A N 1
ATOM 2471 C CA . HIS A 1 300 ? 2.803 -24.609 -52.062 1 49.41 300 HIS A CA 1
ATOM 2472 C C . HIS A 1 300 ? 3.396 -24.562 -53.469 1 49.41 300 HIS A C 1
ATOM 2474 O O . HIS A 1 300 ? 3.426 -23.516 -54.094 1 49.41 300 HIS A O 1
ATOM 2480 N N . ARG A 1 301 ? 3.881 -25.688 -54.062 1 47.69 301 ARG A N 1
ATOM 2481 C CA . ARG A 1 301 ? 4.418 -25.672 -55.406 1 47.69 301 ARG A CA 1
ATOM 2482 C C . ARG A 1 301 ? 3.301 -25.578 -56.438 1 47.69 301 ARG A C 1
ATOM 2484 O O . ARG A 1 301 ? 3.441 -24.875 -57.438 1 47.69 301 ARG A O 1
ATOM 2491 N N . SER A 1 302 ? 2.197 -26.297 -56.094 1 47.81 302 SER A N 1
ATOM 2492 C CA . SER A 1 302 ? 1.155 -26.297 -57.094 1 47.81 302 SER A CA 1
ATOM 2493 C C . SER A 1 302 ? 0.443 -24.938 -57.156 1 47.81 302 SER A C 1
ATOM 2495 O O . SER A 1 302 ? 0.066 -24.484 -58.25 1 47.81 302 SER A O 1
ATOM 2497 N N . SER A 1 303 ? 0.263 -24.266 -55.938 1 46.28 303 SER A N 1
ATOM 2498 C CA . SER A 1 303 ? -0.438 -23 -56 1 46.28 303 SER A CA 1
ATOM 2499 C C . SER A 1 303 ? 0.41 -21.922 -56.688 1 46.28 303 SER A C 1
ATOM 2501 O O . SER A 1 303 ? -0.124 -21.016 -57.312 1 46.28 303 SER A O 1
ATOM 2503 N N . ASN A 1 304 ? 1.73 -21.984 -56.531 1 44.69 304 ASN A N 1
ATOM 2504 C CA . ASN A 1 304 ? 2.537 -20.984 -57.25 1 44.69 304 ASN A CA 1
ATOM 2505 C C . ASN A 1 304 ? 2.539 -21.25 -58.75 1 44.69 304 ASN A C 1
ATOM 2507 O O . ASN A 1 304 ? 2.779 -20.328 -59.531 1 44.69 304 ASN A O 1
ATOM 2511 N N . GLU A 1 305 ? 2.42 -22.562 -59.125 1 43.88 305 GLU A N 1
ATOM 2512 C CA . GLU A 1 305 ? 2.479 -22.812 -60.562 1 43.88 305 GLU A CA 1
ATOM 2513 C C . GLU A 1 305 ? 1.202 -22.344 -61.281 1 43.88 305 GLU A C 1
ATOM 2515 O O . GLU A 1 305 ? 1.201 -22.094 -62.469 1 43.88 305 GLU A O 1
ATOM 2520 N N . ALA A 1 306 ? 0.032 -22.438 -60.594 1 44.47 306 ALA A N 1
ATOM 2521 C CA . ALA A 1 306 ? -1.195 -22.156 -61.344 1 44.47 306 ALA A CA 1
ATOM 2522 C C . ALA A 1 306 ? -1.357 -20.656 -61.562 1 44.47 306 ALA A C 1
ATOM 2524 O O . ALA A 1 306 ? -2.174 -20.234 -62.375 1 44.47 306 ALA A O 1
ATOM 2525 N N . GLN A 1 307 ? -0.78 -19.781 -60.594 1 39.94 307 GLN A N 1
ATOM 2526 C CA . GLN A 1 307 ? -1.109 -18.375 -60.781 1 39.94 307 GLN A CA 1
ATOM 2527 C C . GLN A 1 307 ? -0.362 -17.781 -61.969 1 39.94 307 GLN A C 1
ATOM 2529 O O . GLN A 1 307 ? -0.507 -16.594 -62.25 1 39.94 307 GLN A O 1
ATOM 2534 N N . ASN A 1 308 ? 0.498 -18.547 -62.531 1 39.09 308 ASN A N 1
ATOM 2535 C CA . ASN A 1 308 ? 1.144 -17.906 -63.688 1 39.09 308 ASN A CA 1
ATOM 2536 C C . ASN A 1 308 ? 0.235 -17.891 -64.875 1 39.09 308 ASN A C 1
ATOM 2538 O O . ASN A 1 308 ? 0.36 -18.734 -65.812 1 39.09 308 ASN A O 1
ATOM 2542 N N . GLY A 1 309 ? -1.166 -17.797 -64.625 1 39.25 309 GLY A N 1
ATOM 2543 C CA . GLY A 1 309 ? -1.924 -17.672 -65.875 1 39.25 309 GLY A CA 1
ATOM 2544 C C . GLY A 1 309 ? -1.513 -16.453 -66.688 1 39.25 309 GLY A C 1
ATOM 2545 O O . GLY A 1 309 ? -0.831 -15.562 -66.188 1 39.25 309 GLY A O 1
ATOM 2546 N N . PRO A 1 310 ? -1.615 -16.516 -68.062 1 38.78 310 PRO A N 1
ATOM 2547 C CA . PRO A 1 310 ? -1.177 -15.555 -69.062 1 38.78 310 PRO A CA 1
ATOM 2548 C C . PRO A 1 310 ? -1.789 -14.172 -68.875 1 38.78 310 PRO A C 1
ATOM 2550 O O . PRO A 1 310 ? -2.922 -14.055 -68.375 1 38.78 310 PRO A O 1
ATOM 2553 N N . SER A 1 311 ? -1.051 -13.156 -68.312 1 32.25 311 SER A N 1
ATOM 2554 C CA . SER A 1 311 ? -1.345 -11.734 -68.5 1 32.25 311 SER A CA 1
ATOM 2555 C C . SER A 1 311 ? -1.792 -11.406 -69.875 1 32.25 311 SER A C 1
ATOM 2557 O O . SER A 1 311 ? -1.067 -11.664 -70.875 1 32.25 311 SER A O 1
ATOM 2559 N N . LEU A 1 312 ? -3.023 -11.531 -70.25 1 24.81 312 LEU A N 1
ATOM 2560 C CA . LEU A 1 312 ? -3.561 -10.922 -71.438 1 24.81 312 LEU A CA 1
ATOM 2561 C C . LEU A 1 312 ? -3.258 -9.43 -71.5 1 24.81 312 LEU A C 1
ATOM 2563 O O . LEU A 1 312 ? -3.385 -8.734 -70.5 1 24.81 312 LEU A O 1
ATOM 2567 N N . ALA A 1 313 ? -2.846 -8.961 -72.75 1 20.48 313 ALA A N 1
ATOM 2568 C CA . ALA A 1 313 ? -3.08 -7.719 -73.5 1 20.48 313 ALA A CA 1
ATOM 2569 C C . ALA A 1 313 ? -4.574 -7.469 -73.688 1 20.48 313 ALA A C 1
ATOM 2571 O O . ALA A 1 313 ? -5.332 -8.391 -74 1 20.48 313 ALA A O 1
ATOM 2572 N N . MET B 1 1 ? -16.781 -14.711 2.074 1 43.97 1 MET B N 1
ATOM 2573 C CA . MET B 1 1 ? -15.625 -15.352 1.44 1 43.97 1 MET B CA 1
ATOM 2574 C C . MET B 1 1 ? -15.414 -16.75 1.991 1 43.97 1 MET B C 1
ATOM 2576 O O . MET B 1 1 ? -15.68 -17.016 3.164 1 43.97 1 MET B O 1
ATOM 2580 N N . ALA B 1 2 ? -15.477 -17.703 1.162 1 56.62 2 ALA B N 1
ATOM 2581 C CA . ALA B 1 2 ? -15.352 -19.109 1.544 1 56.62 2 ALA B CA 1
ATOM 2582 C C . ALA B 1 2 ? -14.164 -19.312 2.488 1 56.62 2 ALA B C 1
ATOM 2584 O O . ALA B 1 2 ? -13.141 -18.641 2.363 1 56.62 2 ALA B O 1
ATOM 2585 N N . ASP B 1 3 ? -14.43 -19.906 3.615 1 68.69 3 ASP B N 1
ATOM 2586 C CA . ASP B 1 3 ? -13.461 -20.25 4.652 1 68.69 3 ASP B CA 1
ATOM 2587 C C . ASP B 1 3 ? -12.602 -21.438 4.223 1 68.69 3 ASP B C 1
ATOM 2589 O O . ASP B 1 3 ? -13.125 -22.5 3.891 1 68.69 3 ASP B O 1
ATOM 2593 N N . PHE B 1 4 ? -11.352 -21.25 4.141 1 72 4 PHE B N 1
ATOM 2594 C CA . PHE B 1 4 ? -10.422 -22.281 3.707 1 72 4 PHE B CA 1
ATOM 2595 C C . PHE B 1 4 ? -10.531 -23.516 4.59 1 72 4 PHE B C 1
ATOM 2597 O O . PHE B 1 4 ? -10.445 -24.641 4.102 1 72 4 PHE B O 1
ATOM 2604 N N . HIS B 1 5 ? -10.836 -23.344 5.828 1 73.69 5 HIS B N 1
ATOM 2605 C CA . HIS B 1 5 ? -10.797 -24.438 6.785 1 73.69 5 HIS B CA 1
ATOM 2606 C C . HIS B 1 5 ? -11.93 -25.422 6.535 1 73.69 5 HIS B C 1
ATOM 2608 O O . HIS B 1 5 ? -11.82 -26.609 6.891 1 73.69 5 HIS B O 1
ATOM 2614 N N . THR B 1 6 ? -12.953 -24.953 5.918 1 72.88 6 THR B N 1
ATOM 2615 C CA . THR B 1 6 ? -14.078 -25.844 5.621 1 72.88 6 THR B CA 1
ATOM 2616 C C . THR B 1 6 ? -14.211 -26.047 4.113 1 72.88 6 THR B C 1
ATOM 2618 O O . THR B 1 6 ? -15.234 -26.562 3.646 1 72.88 6 THR B O 1
ATOM 2621 N N . SER B 1 7 ? -13.141 -25.766 3.504 1 77.5 7 SER B N 1
ATOM 2622 C CA . SER B 1 7 ? -13.227 -25.766 2.047 1 77.5 7 SER B CA 1
ATOM 2623 C C . SER B 1 7 ? -12.828 -27.125 1.468 1 77.5 7 SER B C 1
ATOM 2625 O O . SER B 1 7 ? -12.156 -27.906 2.131 1 77.5 7 SER B O 1
ATOM 2627 N N . THR B 1 8 ? -13.305 -27.375 0.229 1 80.44 8 THR B N 1
ATOM 2628 C CA . THR B 1 8 ? -12.891 -28.562 -0.518 1 80.44 8 THR B CA 1
ATOM 2629 C C . THR B 1 8 ? -11.391 -28.516 -0.816 1 80.44 8 THR B C 1
ATOM 2631 O O . THR B 1 8 ? -10.742 -29.562 -0.934 1 80.44 8 THR B O 1
ATOM 2634 N N . HIS B 1 9 ? -10.914 -27.406 -0.912 1 81.94 9 HIS B N 1
ATOM 2635 C CA . HIS B 1 9 ? -9.484 -27.234 -1.17 1 81.94 9 HIS B CA 1
ATOM 2636 C C . HIS B 1 9 ? -8.648 -27.891 -0.069 1 81.94 9 HIS B C 1
ATOM 2638 O O . HIS B 1 9 ? -7.691 -28.609 -0.354 1 81.94 9 HIS B O 1
ATOM 2644 N N . ARG B 1 10 ? -9.062 -27.641 1.095 1 81.44 10 ARG B N 1
ATOM 2645 C CA . ARG B 1 10 ? -8.312 -28.172 2.23 1 81.44 10 ARG B CA 1
ATOM 2646 C C . ARG B 1 10 ? -8.445 -29.688 2.318 1 81.44 10 ARG B C 1
ATOM 2648 O O . ARG B 1 10 ? -7.453 -30.391 2.518 1 81.44 10 ARG B O 1
ATOM 2655 N N . VAL B 1 11 ? -9.57 -30.156 2.092 1 84.69 11 VAL B N 1
ATOM 2656 C CA . VAL B 1 11 ? -9.867 -31.562 2.344 1 84.69 11 VAL B CA 1
ATOM 2657 C C . VAL B 1 11 ? -9.375 -32.406 1.178 1 84.69 11 VAL B C 1
ATOM 2659 O O . VAL B 1 11 ? -8.789 -33.469 1.384 1 84.69 11 VAL B O 1
ATOM 2662 N N . LYS B 1 12 ? -9.445 -31.906 0.031 1 88.38 12 LYS B N 1
ATOM 2663 C CA . LYS B 1 12 ? -9.25 -32.781 -1.133 1 88.38 12 LYS B CA 1
ATOM 2664 C C . LYS B 1 12 ? -7.895 -32.5 -1.784 1 88.38 12 LYS B C 1
ATOM 2666 O O . LYS B 1 12 ? -7.391 -33.344 -2.543 1 88.38 12 LYS B O 1
ATOM 2671 N N . TRP B 1 13 ? -7.281 -31.375 -1.454 1 89.56 13 TRP B N 1
ATOM 2672 C CA . TRP B 1 13 ? -6.199 -31.016 -2.361 1 89.56 13 TRP B CA 1
ATOM 2673 C C . TRP B 1 13 ? -4.922 -30.703 -1.586 1 89.56 13 TRP B C 1
ATOM 2675 O O . TRP B 1 13 ? -3.941 -30.219 -2.16 1 89.56 13 TRP B O 1
ATOM 2685 N N . ILE B 1 14 ? -4.973 -30.875 -0.344 1 88.62 14 ILE B N 1
ATOM 2686 C CA . ILE B 1 14 ? -3.754 -30.797 0.455 1 88.62 14 ILE B CA 1
ATOM 2687 C C . ILE B 1 14 ? -3.312 -32.188 0.872 1 88.62 14 ILE B C 1
ATOM 2689 O O . ILE B 1 14 ? -4.09 -32.938 1.468 1 88.62 14 ILE B O 1
ATOM 2693 N N . PHE B 1 15 ? -2.061 -32.5 0.548 1 92.88 15 PHE B N 1
ATOM 2694 C CA . PHE B 1 15 ? -1.556 -33.844 0.769 1 92.88 15 PHE B CA 1
ATOM 2695 C C . PHE B 1 15 ? -0.261 -33.812 1.571 1 92.88 15 PHE B C 1
ATOM 2697 O O . PHE B 1 15 ? 0.39 -32.781 1.671 1 92.88 15 PHE B O 1
ATOM 2704 N N . SER B 1 16 ? 0.006 -34.938 2.168 1 90.12 16 SER B N 1
ATOM 2705 C CA . SER B 1 16 ? 1.364 -35.125 2.664 1 90.12 16 SER B CA 1
ATOM 2706 C C . SER B 1 16 ? 2.346 -35.344 1.517 1 90.12 16 SER B C 1
ATOM 2708 O O . SER B 1 16 ? 1.944 -35.688 0.401 1 90.12 16 SER B O 1
ATOM 2710 N N . PRO B 1 17 ? 3.631 -35.094 1.771 1 88.81 17 PRO B N 1
ATOM 2711 C CA . PRO B 1 17 ? 4.625 -35.312 0.715 1 88.81 17 PRO B CA 1
ATOM 2712 C C . PRO B 1 17 ? 4.562 -36.719 0.123 1 88.81 17 PRO B C 1
ATOM 2714 O O . PRO B 1 17 ? 4.664 -36.875 -1.096 1 88.81 17 PRO B O 1
ATOM 2717 N N . GLN B 1 18 ? 4.301 -37.656 0.938 1 92.62 18 GLN B N 1
ATOM 2718 C CA . GLN B 1 18 ? 4.234 -39.031 0.472 1 92.62 18 GLN B CA 1
ATOM 2719 C C . GLN B 1 18 ? 2.996 -39.281 -0.386 1 92.62 18 GLN B C 1
ATOM 2721 O O . GLN B 1 18 ? 3.068 -39.938 -1.423 1 92.62 18 GLN B O 1
ATOM 2726 N N . GLU B 1 19 ? 1.914 -38.75 0.068 1 93.88 19 GLU B N 1
ATOM 2727 C CA . GLU B 1 19 ? 0.674 -38.875 -0.688 1 93.88 19 GLU B CA 1
ATOM 2728 C C . GLU B 1 19 ? 0.791 -38.25 -2.064 1 93.88 19 GLU B C 1
ATOM 2730 O O . GLU B 1 19 ? 0.268 -38.781 -3.051 1 93.88 19 GLU B O 1
ATOM 2735 N N . LEU B 1 20 ? 1.44 -37.125 -2.076 1 93.25 20 LEU B N 1
ATOM 2736 C CA . LEU B 1 20 ? 1.613 -36.406 -3.332 1 93.25 20 LEU B CA 1
ATOM 2737 C C . LEU B 1 20 ? 2.438 -37.219 -4.32 1 93.25 20 LEU B C 1
ATOM 2739 O O . LEU B 1 20 ? 2.086 -37.312 -5.496 1 93.25 20 LEU B O 1
ATOM 2743 N N . VAL B 1 21 ? 3.512 -37.812 -3.857 1 93.12 21 VAL B N 1
ATOM 2744 C CA . VAL B 1 21 ? 4.371 -38.656 -4.688 1 93.12 21 VAL B CA 1
ATOM 2745 C C . VAL B 1 21 ? 3.574 -39.844 -5.211 1 93.12 21 VAL B C 1
ATOM 2747 O O . VAL B 1 21 ? 3.713 -40.219 -6.375 1 93.12 21 VAL B O 1
ATOM 2750 N N . GLU B 1 22 ? 2.736 -40.344 -4.355 1 96.06 22 GLU B N 1
ATOM 2751 C CA . GLU B 1 22 ? 1.939 -41.531 -4.73 1 96.06 22 GLU B CA 1
ATOM 2752 C C . GLU B 1 22 ? 0.919 -41.156 -5.809 1 96.06 22 GLU B C 1
ATOM 2754 O O . GLU B 1 22 ? 0.618 -42 -6.676 1 96.06 22 GLU B O 1
ATOM 2759 N N . LYS B 1 23 ? 0.398 -40 -5.73 1 95.31 23 LYS B N 1
ATOM 2760 C CA . LYS B 1 23 ? -0.56 -39.594 -6.742 1 95.31 23 LYS B CA 1
ATOM 2761 C C . LYS B 1 23 ? 0.091 -39.5 -8.117 1 95.31 23 LYS B C 1
ATOM 2763 O O . LYS B 1 23 ? -0.454 -40 -9.102 1 95.31 23 LYS B O 1
ATOM 2768 N N . TYR B 1 24 ? 1.246 -38.938 -8.219 1 95.44 24 TYR B N 1
ATOM 2769 C CA . TYR B 1 24 ? 1.962 -38.812 -9.484 1 95.44 24 TYR B CA 1
ATOM 2770 C C . TYR B 1 24 ? 2.383 -40.188 -10 1 95.44 24 TYR B C 1
ATOM 2772 O O . TYR B 1 24 ? 2.307 -40.469 -11.195 1 95.44 24 TYR B O 1
ATOM 2780 N N . LYS B 1 25 ? 2.811 -41.031 -9.07 1 96.5 25 LYS B N 1
ATOM 2781 C CA . LYS B 1 25 ? 3.209 -42.375 -9.445 1 96.5 25 LYS B CA 1
ATOM 2782 C C . LYS B 1 25 ? 2.029 -43.188 -10.008 1 96.5 25 LYS B C 1
ATOM 2784 O O . LYS B 1 25 ? 2.176 -43.906 -10.992 1 96.5 25 LYS B O 1
ATOM 2789 N N . ALA B 1 26 ? 0.956 -43.031 -9.352 1 97.31 26 ALA B N 1
ATOM 2790 C CA . ALA B 1 26 ? -0.238 -43.781 -9.781 1 97.31 26 ALA B CA 1
ATOM 2791 C C . ALA B 1 26 ? -0.662 -43.344 -11.188 1 97.31 26 ALA B C 1
ATOM 2793 O O . ALA B 1 26 ? -0.988 -44.156 -12.031 1 97.31 26 ALA B O 1
ATOM 2794 N N . ALA B 1 27 ? -0.714 -42.062 -11.398 1 95.88 27 ALA B N 1
ATOM 2795 C CA . ALA B 1 27 ? -1.078 -41.531 -12.711 1 95.88 27 ALA B CA 1
ATOM 2796 C C . ALA B 1 27 ? -0.088 -42 -13.781 1 95.88 27 ALA B C 1
ATOM 2798 O O . ALA B 1 27 ? -0.487 -42.375 -14.883 1 95.88 27 ALA B O 1
ATOM 2799 N N . ASN B 1 28 ? 1.182 -41.969 -13.484 1 96.75 28 ASN B N 1
ATOM 2800 C CA . ASN B 1 28 ? 2.229 -42.375 -14.414 1 96.75 28 ASN B CA 1
ATOM 2801 C C . ASN B 1 28 ? 2.127 -43.844 -14.75 1 96.75 28 ASN B C 1
ATOM 2803 O O . ASN B 1 28 ? 2.234 -44.25 -15.914 1 96.75 28 ASN B O 1
ATOM 2807 N N . GLN B 1 29 ? 1.903 -44.656 -13.734 1 97.06 29 GLN B N 1
ATOM 2808 C CA . GLN B 1 29 ? 1.808 -46.094 -13.922 1 97.06 29 GLN B CA 1
ATOM 2809 C C . GLN B 1 29 ? 0.6 -46.469 -14.773 1 97.06 29 GLN B C 1
ATOM 2811 O O . GLN B 1 29 ? 0.678 -47.375 -15.609 1 97.06 29 GLN B O 1
ATOM 2816 N N . ARG B 1 30 ? -0.432 -45.812 -14.539 1 95.94 30 ARG B N 1
ATOM 2817 C CA . ARG B 1 30 ? -1.621 -46.062 -15.352 1 95.94 30 ARG B CA 1
ATOM 2818 C C . ARG B 1 30 ? -1.354 -45.75 -16.828 1 95.94 30 ARG B C 1
ATOM 2820 O O . ARG B 1 30 ? -1.786 -46.5 -17.703 1 95.94 30 ARG B O 1
ATOM 2827 N N . ALA B 1 31 ? -0.708 -44.656 -17.094 1 95.44 31 ALA B N 1
ATOM 2828 C CA . ALA B 1 31 ? -0.371 -44.281 -18.453 1 95.44 31 ALA B CA 1
ATOM 2829 C C . ALA B 1 31 ? 0.555 -45.312 -19.094 1 95.44 31 ALA B C 1
ATOM 2831 O O . ALA B 1 31 ? 0.411 -45.625 -20.281 1 95.44 31 ALA B O 1
ATOM 2832 N N . ILE B 1 32 ? 1.52 -45.812 -18.312 1 95.12 32 ILE B N 1
ATOM 2833 C CA . ILE B 1 32 ? 2.449 -46.812 -18.797 1 95.12 32 ILE B CA 1
ATOM 2834 C C . ILE B 1 32 ? 1.683 -48.094 -19.172 1 95.12 32 ILE B C 1
ATOM 2836 O O . ILE B 1 32 ? 1.933 -48.688 -20.219 1 95.12 32 ILE B O 1
ATOM 2840 N N . GLN B 1 33 ? 0.757 -48.438 -18.344 1 93.88 33 GLN B N 1
ATOM 2841 C CA . GLN B 1 33 ? -0.058 -49.625 -18.609 1 93.88 33 GLN B CA 1
ATOM 2842 C C . GLN B 1 33 ? -0.906 -49.438 -19.875 1 93.88 33 GLN B C 1
ATOM 2844 O O . GLN B 1 33 ? -1.07 -50.375 -20.656 1 93.88 33 GLN B O 1
ATOM 2849 N N . THR B 1 34 ? -1.458 -48.281 -20 1 92.19 34 THR B N 1
ATOM 2850 C CA . THR B 1 34 ? -2.25 -47.969 -21.172 1 92.19 34 THR B CA 1
ATOM 2851 C C . THR B 1 34 ? -1.398 -48.094 -22.438 1 92.19 34 THR B C 1
ATOM 2853 O O . THR B 1 34 ? -1.867 -48.562 -23.469 1 92.19 34 THR B O 1
ATOM 2856 N N . LEU B 1 35 ? -0.19 -47.562 -22.375 1 91.88 35 LEU B N 1
ATOM 2857 C CA . LEU B 1 35 ? 0.729 -47.656 -23.5 1 91.88 35 LEU B CA 1
ATOM 2858 C C . LEU B 1 35 ? 1.016 -49.094 -23.875 1 91.88 35 LEU B C 1
ATOM 2860 O O . LEU B 1 35 ? 1.07 -49.438 -25.062 1 91.88 35 LEU B O 1
ATOM 2864 N N . GLU B 1 36 ? 1.221 -49.938 -22.875 1 89.12 36 GLU B N 1
ATOM 2865 C CA . GLU B 1 36 ? 1.508 -51.344 -23.094 1 89.12 36 GLU B CA 1
ATOM 2866 C C . GLU B 1 36 ? 0.303 -52.062 -23.703 1 89.12 36 GLU B C 1
ATOM 2868 O O . GLU B 1 36 ? 0.454 -52.906 -24.578 1 89.12 36 GLU B O 1
ATOM 2873 N N . LYS B 1 37 ? -0.83 -51.688 -23.266 1 88.31 37 LYS B N 1
ATOM 2874 C CA . LYS B 1 37 ? -2.053 -52.375 -23.656 1 88.31 37 LYS B CA 1
ATOM 2875 C C . LYS B 1 37 ? -2.531 -51.938 -25.031 1 88.31 37 LYS B C 1
ATOM 2877 O O . LYS B 1 37 ? -2.998 -52.75 -25.828 1 88.31 37 LYS B O 1
ATOM 2882 N N . TYR B 1 38 ? -2.424 -50.656 -25.312 1 88.44 38 TYR B N 1
ATOM 2883 C CA . TYR B 1 38 ? -3.072 -50.125 -26.516 1 88.44 38 TYR B CA 1
ATOM 2884 C C . TYR B 1 38 ? -2.041 -49.594 -27.516 1 88.44 38 TYR B C 1
ATOM 2886 O O . TYR B 1 38 ? -2.369 -49.344 -28.672 1 88.44 38 TYR B O 1
ATOM 2894 N N . GLY B 1 39 ? -0.792 -49.406 -27.141 1 87.12 39 GLY B N 1
ATOM 2895 C CA . GLY B 1 39 ? 0.26 -48.906 -28.016 1 87.12 39 GLY B CA 1
ATOM 2896 C C . GLY B 1 39 ? 0.283 -47.375 -28.109 1 87.12 39 GLY B C 1
ATOM 2897 O O . GLY B 1 39 ? 1.165 -46.812 -28.734 1 87.12 39 GLY B O 1
ATOM 2898 N N . THR B 1 40 ? -0.733 -46.75 -27.531 1 89.75 40 THR B N 1
ATOM 2899 C CA . THR B 1 40 ? -0.837 -45.312 -27.438 1 89.75 40 THR B CA 1
ATOM 2900 C C . THR B 1 40 ? -1.49 -44.906 -26.125 1 89.75 40 THR B C 1
ATOM 2902 O O . THR B 1 40 ? -2.197 -45.688 -25.5 1 89.75 40 THR B O 1
ATOM 2905 N N . THR B 1 41 ? -1.185 -43.719 -25.641 1 92.5 41 THR B N 1
ATOM 2906 C CA . THR B 1 41 ? -1.68 -43.312 -24.344 1 92.5 41 THR B CA 1
ATOM 2907 C C . THR B 1 41 ? -2.77 -42.25 -24.484 1 92.5 41 THR B C 1
ATOM 2909 O O . THR B 1 41 ? -3.498 -41.969 -23.531 1 92.5 41 THR B O 1
ATOM 2912 N N . GLN B 1 42 ? -2.928 -41.656 -25.625 1 89.31 42 GLN B N 1
ATOM 2913 C CA . GLN B 1 42 ? -3.785 -40.5 -25.797 1 89.31 42 GLN B CA 1
ATOM 2914 C C . GLN B 1 42 ? -5.258 -40.875 -25.641 1 89.31 42 GLN B C 1
ATOM 2916 O O . GLN B 1 42 ? -5.789 -41.656 -26.422 1 89.31 42 GLN B O 1
ATOM 2921 N N . MET B 1 43 ? -5.875 -40.281 -24.625 1 90.25 43 MET B N 1
ATOM 2922 C CA . MET B 1 43 ? -7.301 -40.469 -24.406 1 90.25 43 MET B CA 1
ATOM 2923 C C . MET B 1 43 ? -8.133 -39.656 -25.375 1 90.25 43 MET B C 1
ATOM 2925 O O . MET B 1 43 ? -7.703 -38.594 -25.828 1 90.25 43 MET B O 1
ATOM 2929 N N . GLU B 1 44 ? -9.25 -40.188 -25.703 1 88.94 44 GLU B N 1
ATOM 2930 C CA . GLU B 1 44 ? -10.172 -39.469 -26.578 1 88.94 44 GLU B CA 1
ATOM 2931 C C . GLU B 1 44 ? -11.305 -38.812 -25.781 1 88.94 44 GLU B C 1
ATOM 2933 O O . GLU B 1 44 ? -11.805 -39.406 -24.812 1 88.94 44 GLU B O 1
ATOM 2938 N N . VAL B 1 45 ? -11.555 -37.594 -26.094 1 90.12 45 VAL B N 1
ATOM 2939 C CA . VAL B 1 45 ? -12.68 -36.875 -25.5 1 90.12 45 VAL B CA 1
ATOM 2940 C C . VAL B 1 45 ? -13.68 -36.5 -26.594 1 90.12 45 VAL B C 1
ATOM 2942 O O . VAL B 1 45 ? -13.312 -35.844 -27.562 1 90.12 45 VAL B O 1
ATOM 2945 N N . ASP B 1 46 ? -14.875 -36.906 -26.453 1 88.31 46 ASP B N 1
ATOM 2946 C CA . ASP B 1 46 ? -15.859 -36.625 -27.5 1 88.31 46 ASP B CA 1
ATOM 2947 C C . ASP B 1 46 ? -16.609 -35.344 -27.234 1 88.31 46 ASP B C 1
ATOM 2949 O O . ASP B 1 46 ? -16.281 -34.594 -26.297 1 88.31 46 ASP B O 1
ATOM 2953 N N . ALA B 1 47 ? -17.547 -35.031 -28.078 1 86.81 47 ALA B N 1
ATOM 2954 C CA . ALA B 1 47 ? -18.266 -33.75 -28.062 1 86.81 47 ALA B CA 1
ATOM 2955 C C . ALA B 1 47 ? -19.125 -33.625 -26.812 1 86.81 47 ALA B C 1
ATOM 2957 O O . ALA B 1 47 ? -19.469 -32.5 -26.391 1 86.81 47 ALA B O 1
ATOM 2958 N N . GLU B 1 48 ? -19.469 -34.75 -26.141 1 86.06 48 GLU B N 1
ATOM 2959 C CA . GLU B 1 48 ? -20.297 -34.719 -24.938 1 86.06 48 GLU B CA 1
ATOM 2960 C C . GLU B 1 48 ? -19.422 -34.719 -23.688 1 86.06 48 GLU B C 1
ATOM 2962 O O . GLU B 1 48 ? -19.938 -34.688 -22.562 1 86.06 48 GLU B O 1
ATOM 2967 N N . GLY B 1 49 ? -18.109 -34.781 -23.906 1 85.94 49 GLY B N 1
ATOM 2968 C CA . GLY B 1 49 ? -17.188 -34.719 -22.781 1 85.94 49 GLY B CA 1
ATOM 2969 C C . GLY B 1 49 ? -16.844 -36.062 -22.219 1 85.94 49 GLY B C 1
ATOM 2970 O O . GLY B 1 49 ? -16.203 -36.156 -21.156 1 85.94 49 GLY B O 1
ATOM 2971 N N . SER B 1 50 ? -17.266 -37.125 -22.875 1 89.19 50 SER B N 1
ATOM 2972 C CA . SER B 1 50 ? -16.969 -38.469 -22.406 1 89.19 50 SER B CA 1
ATOM 2973 C C . SER B 1 50 ? -15.547 -38.875 -22.797 1 89.19 50 SER B C 1
ATOM 2975 O O . SER B 1 50 ? -15.141 -38.719 -23.953 1 89.19 50 SER B O 1
ATOM 2977 N N . MET B 1 51 ? -14.828 -39.438 -21.859 1 88.69 51 MET B N 1
ATOM 2978 C CA . MET B 1 51 ? -13.461 -39.906 -22.094 1 88.69 51 MET 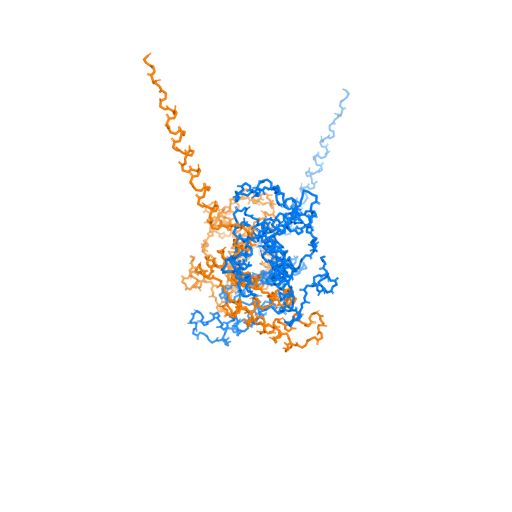B CA 1
ATOM 2979 C C . MET B 1 51 ? -13.43 -41.406 -22.391 1 88.69 51 MET B C 1
ATOM 2981 O O . MET B 1 51 ? -14.164 -42.156 -21.766 1 88.69 51 MET B O 1
ATOM 2985 N N . SER B 1 52 ? -12.648 -41.719 -23.422 1 90.44 52 SER B N 1
ATOM 2986 C CA . SER B 1 52 ? -12.508 -43.125 -23.75 1 90.44 52 SER B CA 1
ATOM 2987 C C . SER B 1 52 ? -11.062 -43.469 -24.094 1 90.44 52 SER B C 1
ATOM 2989 O O . SER B 1 52 ? -10.289 -42.594 -24.516 1 90.44 52 SER B O 1
ATOM 2991 N N . TYR B 1 53 ? -10.773 -44.688 -23.781 1 88.19 53 TYR B N 1
ATOM 2992 C CA . TYR B 1 53 ? -9.445 -45.188 -24.141 1 88.19 53 TYR B CA 1
ATOM 2993 C C . TYR B 1 53 ? -9.297 -45.281 -25.656 1 88.19 53 TYR B C 1
ATOM 2995 O O . TYR B 1 53 ? -10.289 -45.469 -26.359 1 88.19 53 TYR B O 1
ATOM 3003 N N . PRO B 1 54 ? -8.062 -45.125 -26.062 1 82.62 54 PRO B N 1
ATOM 3004 C CA . PRO B 1 54 ? -7.84 -45.219 -27.516 1 82.62 54 PRO B CA 1
ATOM 3005 C C . PRO B 1 54 ? -8.016 -46.625 -28.062 1 82.62 54 PRO B C 1
ATOM 3007 O O . PRO B 1 54 ? -7.98 -47.594 -27.312 1 82.62 54 PRO B O 1
ATOM 3010 N N . GLU B 1 55 ? -8.242 -46.625 -29.391 1 83.12 55 GLU B N 1
ATOM 3011 C CA . GLU B 1 55 ? -8.242 -47.906 -30.078 1 83.12 55 GLU B CA 1
ATOM 3012 C C . GLU B 1 55 ? -6.828 -48.469 -30.203 1 83.12 55 GLU B C 1
ATOM 3014 O O . GLU B 1 55 ? -5.887 -47.719 -30.484 1 83.12 55 GLU B O 1
ATOM 3019 N N . PRO B 1 56 ? -6.719 -49.75 -29.906 1 81.75 56 PRO B N 1
ATOM 3020 C CA . PRO B 1 56 ? -5.387 -50.344 -29.984 1 81.75 56 PRO B CA 1
ATOM 3021 C C . PRO B 1 56 ? -4.746 -50.188 -31.359 1 81.75 56 PRO B C 1
ATOM 3023 O O . PRO B 1 56 ? -5.434 -50.281 -32.375 1 81.75 56 PRO B O 1
ATOM 3026 N N . ILE B 1 57 ? -3.619 -49.625 -31.422 1 73.44 57 ILE B N 1
ATOM 3027 C CA . ILE B 1 57 ? -2.855 -49.531 -32.656 1 73.44 57 ILE B CA 1
ATOM 3028 C C . ILE B 1 57 ? -2.104 -50.812 -32.906 1 73.44 57 ILE B C 1
ATOM 3030 O O . ILE B 1 57 ? -1.399 -51.312 -32.031 1 73.44 57 ILE B O 1
ATOM 3034 N N . ALA B 1 58 ? -2.602 -51.688 -33.938 1 62.47 58 ALA B N 1
ATOM 3035 C CA . ALA B 1 58 ? -1.96 -52.938 -34.344 1 62.47 58 ALA B CA 1
ATOM 3036 C C . ALA B 1 58 ? -0.491 -52.719 -34.688 1 62.47 58 ALA B C 1
ATOM 3038 O O . ALA B 1 58 ? -0.171 -51.938 -35.594 1 62.47 58 ALA B O 1
ATOM 3039 N N . ARG B 1 59 ? 0.363 -52.594 -33.688 1 58.75 59 ARG B N 1
ATOM 3040 C CA . ARG B 1 59 ? 1.76 -52.5 -34.094 1 58.75 59 ARG B CA 1
ATOM 3041 C C . ARG B 1 59 ? 2.33 -53.875 -34.438 1 58.75 59 ARG B C 1
ATOM 3043 O O . ARG B 1 59 ? 1.975 -54.875 -33.781 1 58.75 59 ARG B O 1
ATOM 3050 N N . ASP B 1 60 ? 2.705 -54.156 -35.625 1 51.94 60 ASP B N 1
ATOM 3051 C CA . ASP B 1 60 ? 3.354 -55.406 -36.062 1 51.94 60 ASP B CA 1
ATOM 3052 C C . ASP B 1 60 ? 4.363 -55.844 -35 1 51.94 60 ASP B C 1
ATOM 3054 O O . ASP B 1 60 ? 5.129 -55.031 -34.469 1 51.94 60 ASP B O 1
ATOM 3058 N N . ASN B 1 61 ? 4.039 -56.938 -34.219 1 48.28 61 ASN B N 1
ATOM 3059 C CA . ASN B 1 61 ? 4.828 -57.656 -33.219 1 48.28 61 ASN B CA 1
ATOM 3060 C C . ASN B 1 61 ? 6.32 -57.562 -33.5 1 48.28 61 ASN B C 1
ATOM 3062 O O . ASN B 1 61 ? 7.141 -58.062 -32.719 1 48.28 61 ASN B O 1
ATOM 3066 N N . ALA B 1 62 ? 6.711 -57.562 -34.656 1 48.72 62 ALA B N 1
ATOM 3067 C CA . ALA B 1 62 ? 8.094 -57.875 -35.031 1 48.72 62 ALA B CA 1
ATOM 3068 C C . ALA B 1 62 ? 9.047 -56.812 -34.5 1 48.72 62 ALA B C 1
ATOM 3070 O O . ALA B 1 62 ? 10.242 -57.062 -34.312 1 48.72 62 ALA B O 1
ATOM 3071 N N . ASP B 1 63 ? 8.82 -55.406 -34.594 1 49.03 63 ASP B N 1
ATOM 3072 C CA . ASP B 1 63 ? 9.93 -54.5 -34.281 1 49.03 63 ASP B CA 1
ATOM 3073 C C . ASP B 1 63 ? 9.828 -54 -32.844 1 49.03 63 ASP B C 1
ATOM 3075 O O . ASP B 1 63 ? 9.25 -52.938 -32.625 1 49.03 63 ASP B O 1
ATOM 3079 N N . LYS B 1 64 ? 9.906 -54.844 -31.875 1 50.88 64 LYS B N 1
ATOM 3080 C CA . LYS B 1 64 ? 10.023 -54.594 -30.438 1 50.88 64 LYS B CA 1
ATOM 3081 C C . LYS B 1 64 ? 10.789 -53.312 -30.156 1 50.88 64 LYS B C 1
ATOM 3083 O O . LYS B 1 64 ? 10.594 -52.688 -29.125 1 50.88 64 LYS B O 1
ATOM 3088 N N . HIS B 1 65 ? 11.82 -53.094 -30.938 1 52.84 65 HIS B N 1
ATOM 3089 C CA . HIS B 1 65 ? 12.758 -52 -30.703 1 52.84 65 HIS B CA 1
ATOM 3090 C C . HIS B 1 65 ? 12.086 -50.625 -30.922 1 52.84 65 HIS B C 1
ATOM 3092 O O . HIS B 1 65 ? 12.617 -49.594 -30.531 1 52.84 65 HIS B O 1
ATOM 3098 N N . SER B 1 66 ? 10.789 -50.688 -31.484 1 61.84 66 SER B N 1
ATOM 3099 C CA . SER B 1 66 ? 10.227 -49.406 -31.906 1 61.84 66 SER B CA 1
ATOM 3100 C C . SER B 1 66 ? 9.094 -48.969 -30.984 1 61.84 66 SER B C 1
ATOM 3102 O O . SER B 1 66 ? 8.352 -48.031 -31.312 1 61.84 66 SER B O 1
ATOM 3104 N N . ARG B 1 67 ? 9.047 -49.562 -29.844 1 73.06 67 ARG B N 1
ATOM 3105 C CA . ARG B 1 67 ? 7.934 -49.219 -28.984 1 73.06 67 ARG B CA 1
ATOM 3106 C C . ARG B 1 67 ? 8.188 -47.875 -28.281 1 73.06 67 ARG B C 1
ATOM 3108 O O . ARG B 1 67 ? 9.305 -47.594 -27.844 1 73.06 67 ARG B O 1
ATOM 3115 N N . PRO B 1 68 ? 7.184 -47.062 -28.25 1 84.38 68 PRO B N 1
ATOM 3116 C CA . PRO B 1 68 ? 7.352 -45.75 -27.594 1 84.38 68 PRO B CA 1
ATOM 3117 C C . PRO B 1 68 ? 7.727 -45.875 -26.109 1 84.38 68 PRO B C 1
ATOM 3119 O O . PRO B 1 68 ? 7.25 -46.812 -25.438 1 84.38 68 PRO B O 1
ATOM 3122 N N . LYS B 1 69 ? 8.711 -45.156 -25.719 1 90.56 69 LYS B N 1
ATOM 3123 C CA . LYS B 1 69 ? 9.133 -45.125 -24.312 1 90.56 69 LYS B CA 1
ATOM 3124 C C . LYS B 1 69 ? 8.305 -44.125 -23.516 1 90.56 69 LYS B C 1
ATOM 3126 O O . LYS B 1 69 ? 8.242 -42.938 -23.875 1 90.56 69 LYS B O 1
ATOM 3131 N N . PRO B 1 70 ? 7.684 -44.625 -22.5 1 94.62 70 PRO B N 1
ATOM 3132 C CA . PRO B 1 70 ? 6.859 -43.719 -21.703 1 94.62 70 PRO B CA 1
ATOM 3133 C C . PRO B 1 70 ? 7.691 -42.656 -20.969 1 94.62 70 PRO B C 1
ATOM 3135 O O . PRO B 1 70 ? 8.891 -42.875 -20.734 1 94.62 70 PRO B O 1
ATOM 3138 N N . LEU B 1 71 ? 7.066 -41.594 -20.641 1 95.75 71 LEU B N 1
ATOM 3139 C CA . LEU B 1 71 ? 7.711 -40.562 -19.812 1 95.75 71 LEU B CA 1
ATOM 3140 C C . LEU B 1 71 ? 7.832 -41.062 -18.375 1 95.75 71 LEU B C 1
ATOM 3142 O O . LEU B 1 71 ? 6.918 -41.688 -17.844 1 95.75 71 LEU B O 1
ATOM 3146 N N . ASN B 1 72 ? 8.992 -40.75 -17.766 1 94.94 72 ASN B N 1
ATOM 3147 C CA . ASN B 1 72 ? 9.078 -40.969 -16.312 1 94.94 72 ASN B CA 1
ATOM 3148 C C . ASN B 1 72 ? 8.492 -39.812 -15.531 1 94.94 72 ASN B C 1
ATOM 3150 O O . ASN B 1 72 ? 8.062 -38.812 -16.109 1 94.94 72 ASN B O 1
ATOM 3154 N N . ILE B 1 73 ? 8.484 -39.875 -14.281 1 94.12 73 ILE B N 1
ATOM 3155 C CA . ILE B 1 73 ? 7.805 -38.938 -13.414 1 94.12 73 ILE B CA 1
ATOM 3156 C C . ILE B 1 73 ? 8.469 -37.562 -13.523 1 94.12 73 ILE B C 1
ATOM 3158 O O . ILE B 1 73 ? 7.789 -36.531 -13.562 1 94.12 73 ILE B O 1
ATOM 3162 N N . GLU B 1 74 ? 9.75 -37.531 -13.594 1 92.94 74 GLU B N 1
ATOM 3163 C CA . GLU B 1 74 ? 10.484 -36.281 -13.703 1 92.94 74 GLU B CA 1
ATOM 3164 C C . GLU B 1 74 ? 10.203 -35.594 -15.039 1 92.94 74 GLU B C 1
ATOM 3166 O O . GLU B 1 74 ? 10.031 -34.375 -15.086 1 92.94 74 GLU B O 1
ATOM 3171 N N . GLU B 1 75 ? 10.172 -36.344 -16.047 1 95.12 75 GLU B N 1
ATOM 3172 C CA . GLU B 1 75 ? 9.875 -35.812 -17.359 1 95.12 75 GLU B CA 1
ATOM 3173 C C . GLU B 1 75 ? 8.461 -35.25 -17.422 1 95.12 75 GLU B C 1
ATOM 3175 O O . GLU B 1 75 ? 8.227 -34.219 -18.047 1 95.12 75 GLU B O 1
ATOM 3180 N N . GLU B 1 76 ? 7.523 -35.938 -16.781 1 96.56 76 GLU B N 1
ATOM 3181 C CA . GLU B 1 76 ? 6.156 -35.438 -16.719 1 96.56 76 GLU B CA 1
ATOM 3182 C C . GLU B 1 76 ? 6.102 -34.094 -15.977 1 96.56 76 GLU B C 1
ATOM 3184 O O . GLU B 1 76 ? 5.371 -33.188 -16.375 1 96.56 76 GLU B O 1
ATOM 3189 N N . GLN B 1 77 ? 6.859 -34.031 -14.891 1 94.12 77 GLN B N 1
ATOM 3190 C CA . GLN B 1 77 ? 6.918 -32.781 -14.125 1 94.12 77 GLN B CA 1
ATOM 3191 C C . GLN B 1 77 ? 7.414 -31.625 -14.992 1 94.12 77 GLN B C 1
ATOM 3193 O O . GLN B 1 77 ? 6.875 -30.516 -14.93 1 94.12 77 GLN B O 1
ATOM 3198 N N . PHE B 1 78 ? 8.445 -31.891 -15.789 1 94 78 PHE B N 1
ATOM 3199 C CA . PHE B 1 78 ? 9 -30.875 -16.672 1 94 78 PHE B CA 1
ATOM 3200 C C . PHE B 1 78 ? 7.957 -30.406 -17.672 1 94 78 PHE B C 1
ATOM 3202 O O . PHE B 1 78 ? 7.852 -29.203 -17.953 1 94 78 PHE B O 1
ATOM 3209 N N . MET B 1 79 ? 7.207 -31.344 -18.172 1 95.25 79 MET B N 1
ATOM 3210 C CA . MET B 1 79 ? 6.156 -30.984 -19.125 1 95.25 79 MET B CA 1
ATOM 3211 C C . MET B 1 79 ? 5.086 -30.125 -18.469 1 95.25 79 MET B C 1
ATOM 3213 O O . MET B 1 79 ? 4.617 -29.156 -19.047 1 95.25 79 MET B O 1
ATOM 3217 N N . ARG B 1 80 ? 4.727 -30.484 -17.25 1 95.5 80 ARG B N 1
ATOM 3218 C CA . ARG B 1 80 ? 3.736 -29.688 -16.531 1 95.5 80 ARG B CA 1
ATOM 3219 C C . ARG B 1 80 ? 4.23 -28.266 -16.281 1 95.5 80 ARG B C 1
ATOM 3221 O O . ARG B 1 80 ? 3.51 -27.312 -16.531 1 95.5 80 ARG B O 1
ATOM 3228 N N . VAL B 1 81 ? 5.473 -28.188 -15.852 1 93.12 81 VAL B N 1
ATOM 3229 C CA . VAL B 1 81 ? 6.047 -26.875 -15.555 1 93.12 81 VAL B CA 1
ATOM 3230 C C . VAL B 1 81 ? 6.094 -26.031 -16.828 1 93.12 81 VAL B C 1
ATOM 3232 O O . VAL B 1 81 ? 5.82 -24.828 -16.797 1 93.12 81 VAL B O 1
ATOM 3235 N N . PHE B 1 82 ? 6.48 -26.641 -17.891 1 94.25 82 PHE B N 1
ATOM 3236 C CA . PHE B 1 82 ? 6.547 -25.938 -19.172 1 94.25 82 PHE B CA 1
ATOM 3237 C C . PHE B 1 82 ? 5.191 -25.344 -19.531 1 94.25 82 PHE B C 1
ATOM 3239 O O . PHE B 1 82 ? 5.105 -24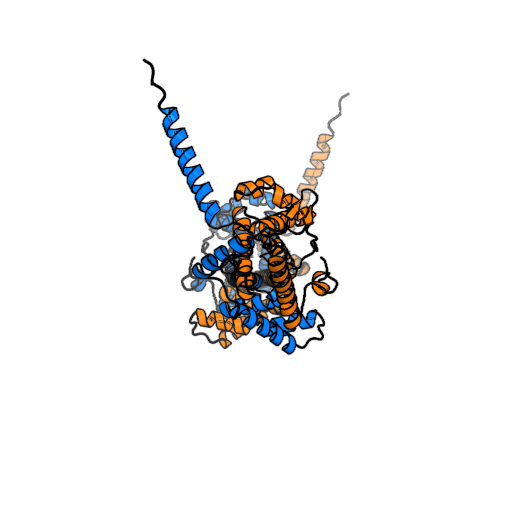.156 -19.859 1 94.25 82 PHE B O 1
ATOM 3246 N N . TYR B 1 83 ? 4.168 -26.094 -19.406 1 94.75 83 TYR B N 1
ATOM 3247 C CA . TYR B 1 83 ? 2.859 -25.609 -19.828 1 94.75 83 TYR B CA 1
ATOM 3248 C C . TYR B 1 83 ? 2.229 -24.719 -18.781 1 94.75 83 TYR B C 1
ATOM 3250 O O . TYR B 1 83 ? 1.341 -23.922 -19.078 1 94.75 83 TYR B O 1
ATOM 3258 N N . GLU B 1 84 ? 2.607 -24.906 -17.5 1 94.88 84 GLU B N 1
ATOM 3259 C CA . GLU B 1 84 ? 2.225 -23.922 -16.5 1 94.88 84 GLU B CA 1
ATOM 3260 C C . GLU B 1 84 ? 2.746 -22.531 -16.859 1 94.88 84 GLU B C 1
ATOM 3262 O O . GLU B 1 84 ? 2.043 -21.547 -16.688 1 94.88 84 GLU B O 1
ATOM 3267 N N . ASN B 1 85 ? 3.949 -22.5 -17.344 1 91.69 85 ASN B N 1
ATOM 3268 C CA . ASN B 1 85 ? 4.508 -21.234 -17.812 1 91.69 85 ASN B CA 1
ATOM 3269 C C . ASN B 1 85 ? 3.775 -20.719 -19.047 1 91.69 85 ASN B C 1
ATOM 3271 O O . ASN B 1 85 ? 3.537 -19.516 -19.172 1 91.69 85 ASN B O 1
ATOM 3275 N N . LYS B 1 86 ? 3.48 -21.625 -19.922 1 92.31 86 LYS B N 1
ATOM 3276 C CA . LYS B 1 86 ? 2.732 -21.25 -21.109 1 92.31 86 LYS B CA 1
ATOM 3277 C C . LYS B 1 86 ? 1.364 -20.688 -20.734 1 92.31 86 LYS B C 1
ATOM 3279 O O . LYS B 1 86 ? 0.883 -19.75 -21.391 1 92.31 86 LYS B O 1
ATOM 3284 N N . LEU B 1 87 ? 0.78 -21.328 -19.781 1 95 87 LEU B N 1
ATOM 3285 C CA . LEU B 1 87 ? -0.503 -20.844 -19.281 1 95 87 LEU B CA 1
ATOM 3286 C C . LEU B 1 87 ? -0.408 -19.391 -18.812 1 95 87 LEU B C 1
ATOM 3288 O O . LEU B 1 87 ? -1.273 -18.578 -19.141 1 95 87 LEU B O 1
ATOM 3292 N N . ARG B 1 88 ? 0.617 -19.062 -18.125 1 91.38 88 ARG B N 1
ATOM 3293 C CA . ARG B 1 88 ? 0.844 -17.688 -17.656 1 91.38 88 ARG B CA 1
ATOM 3294 C C . ARG B 1 88 ? 1.003 -16.734 -18.844 1 91.38 88 ARG B C 1
ATOM 3296 O O . ARG B 1 88 ? 0.487 -15.617 -18.828 1 91.38 88 ARG B O 1
ATOM 3303 N N . GLU B 1 89 ? 1.668 -17.188 -19.844 1 90.38 89 GLU B N 1
ATOM 3304 C CA . GLU B 1 89 ? 1.871 -16.391 -21.047 1 90.38 89 GLU B CA 1
ATOM 3305 C C . GLU B 1 89 ? 0.548 -16.109 -21.75 1 90.38 89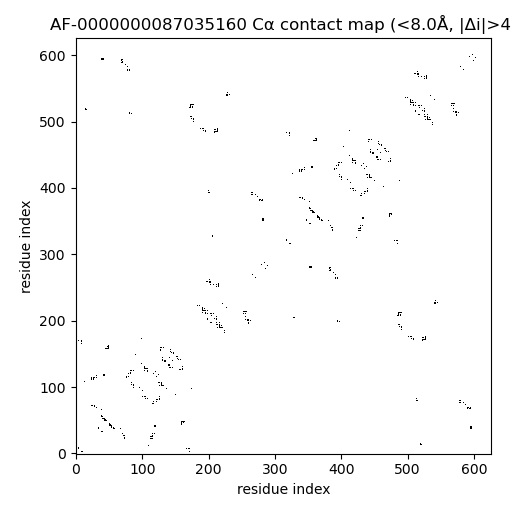 GLU B C 1
ATOM 3307 O O . GLU B 1 89 ? 0.312 -14.992 -22.219 1 90.38 89 GLU B O 1
ATOM 3312 N N . VAL B 1 90 ? -0.218 -17.141 -21.859 1 91.75 90 VAL B N 1
ATOM 3313 C CA . VAL B 1 90 ? -1.522 -17 -22.484 1 91.75 90 VAL B CA 1
ATOM 3314 C C . VAL B 1 90 ? -2.357 -15.969 -21.734 1 91.75 90 VAL B C 1
ATOM 3316 O O . VAL B 1 90 ? -2.951 -15.078 -22.328 1 91.75 90 VAL B O 1
ATOM 3319 N N . CYS B 1 91 ? -2.402 -16.125 -20.438 1 92.12 91 CYS B N 1
ATOM 3320 C CA . CYS B 1 91 ? -3.172 -15.195 -19.609 1 92.12 91 CYS B CA 1
ATOM 3321 C C . CYS B 1 91 ? -2.645 -13.766 -19.766 1 92.12 91 CYS B C 1
ATOM 3323 O O . CYS B 1 91 ? -3.426 -12.82 -19.812 1 92.12 91 CYS B O 1
ATOM 3325 N N . SER B 1 92 ? -1.349 -13.641 -19.812 1 88.81 92 SER B N 1
ATOM 3326 C CA . SER B 1 92 ? -0.736 -12.328 -20 1 88.81 92 SER B CA 1
ATOM 3327 C C . SER B 1 92 ? -1.089 -11.734 -21.359 1 88.81 92 SER B C 1
ATOM 3329 O O . SER B 1 92 ? -1.374 -10.539 -21.469 1 88.81 92 SER B O 1
ATOM 3331 N N . ALA B 1 93 ? -1.095 -12.523 -22.375 1 87.81 93 ALA B N 1
ATOM 3332 C CA . ALA B 1 93 ? -1.389 -12.078 -23.734 1 87.81 93 ALA B CA 1
ATOM 3333 C C . ALA B 1 93 ? -2.826 -11.586 -23.859 1 87.81 93 ALA B C 1
ATOM 3335 O O . ALA B 1 93 ? -3.109 -10.656 -24.625 1 87.81 93 ALA B O 1
ATOM 3336 N N . PHE B 1 94 ? -3.668 -12.164 -23.156 1 90.38 94 PHE B N 1
ATOM 3337 C CA . PHE B 1 94 ? -5.074 -11.773 -23.188 1 90.38 94 PHE B CA 1
ATOM 3338 C C . PHE B 1 94 ? -5.375 -10.742 -22.109 1 90.38 94 PHE B C 1
ATOM 3340 O O . PHE B 1 94 ? -6.535 -10.375 -21.906 1 90.38 94 PHE B O 1
ATOM 3347 N N . TYR B 1 95 ? -4.336 -10.43 -21.25 1 89.12 95 TYR B N 1
ATOM 3348 C CA . TYR B 1 95 ? -4.414 -9.438 -20.188 1 89.12 95 TYR B CA 1
ATOM 3349 C C . TYR B 1 95 ? -5.441 -9.836 -19.141 1 89.12 95 TYR B C 1
ATOM 3351 O O . TYR B 1 95 ? -6.203 -9 -18.656 1 89.12 95 TYR B O 1
ATOM 3359 N N . PHE B 1 96 ? -5.453 -11.102 -18.922 1 89.75 96 PHE B N 1
ATOM 3360 C CA . PHE B 1 96 ? -6.355 -11.562 -17.875 1 89.75 96 PHE B CA 1
ATOM 3361 C C . PHE B 1 96 ? -5.832 -11.172 -16.5 1 89.75 96 PHE B C 1
ATOM 3363 O O . PHE B 1 96 ? -4.621 -11.195 -16.25 1 89.75 96 PHE B O 1
ATOM 3370 N N . PRO B 1 97 ? -6.734 -10.883 -15.578 1 84.88 97 PRO B N 1
ATOM 3371 C CA . PRO B 1 97 ? -6.312 -10.602 -14.203 1 84.88 97 PRO B CA 1
ATOM 3372 C C . PRO B 1 97 ? -5.551 -11.758 -13.57 1 84.88 97 PRO B C 1
ATOM 3374 O O . PRO B 1 97 ? -5.758 -12.914 -13.938 1 84.88 97 PRO B O 1
ATOM 3377 N N . ASN B 1 98 ? -4.836 -11.43 -12.586 1 83.38 98 ASN B N 1
ATOM 3378 C CA . ASN B 1 98 ? -4 -12.422 -11.906 1 83.38 98 ASN B CA 1
ATOM 3379 C C . ASN B 1 98 ? -4.84 -13.516 -11.258 1 83.38 98 ASN B C 1
ATOM 3381 O O . ASN B 1 98 ? -4.414 -14.664 -11.18 1 83.38 98 ASN B O 1
ATOM 3385 N N . LYS B 1 99 ? -5.969 -13.07 -10.812 1 86.12 99 LYS B N 1
ATOM 3386 C CA . LYS B 1 99 ? -6.844 -14.039 -10.164 1 86.12 99 LYS B CA 1
ATOM 3387 C C . LYS B 1 99 ? -7.23 -15.164 -11.125 1 86.12 99 LYS B C 1
ATOM 3389 O O . LYS B 1 99 ? -7.336 -16.328 -10.719 1 86.12 99 LYS B O 1
ATOM 3394 N N . ILE B 1 100 ? -7.449 -14.836 -12.375 1 91.12 100 ILE B N 1
ATOM 3395 C CA . ILE B 1 100 ? -7.805 -15.828 -13.383 1 91.12 100 ILE B CA 1
ATOM 3396 C C . ILE B 1 100 ? -6.613 -16.75 -13.641 1 91.12 100 ILE B C 1
ATOM 3398 O O . ILE B 1 100 ? -6.773 -17.969 -13.734 1 91.12 100 ILE B O 1
ATOM 3402 N N . GLN B 1 101 ? -5.465 -16.156 -13.789 1 93.06 101 GLN B N 1
ATOM 3403 C CA . GLN B 1 101 ? -4.25 -16.953 -13.984 1 93.06 101 GLN B CA 1
ATOM 3404 C C . GLN B 1 101 ? -4.047 -17.938 -12.836 1 93.06 101 GLN B C 1
ATOM 3406 O O . GLN B 1 101 ? -3.717 -19.094 -13.055 1 93.06 101 GLN B O 1
ATOM 3411 N N . ALA B 1 102 ? -4.23 -17.469 -11.609 1 90.94 102 ALA B N 1
ATOM 3412 C CA . ALA B 1 102 ? -4.059 -18.297 -10.422 1 90.94 102 ALA B CA 1
ATOM 3413 C C . ALA B 1 102 ? -5.047 -19.469 -10.422 1 90.94 102 ALA B C 1
ATOM 3415 O O . ALA B 1 102 ? -4.668 -20.609 -10.156 1 90.94 102 ALA B O 1
ATOM 3416 N N . THR B 1 103 ? -6.285 -19.156 -10.695 1 91.31 103 THR B N 1
ATOM 3417 C CA . THR B 1 103 ? -7.324 -20.188 -10.727 1 91.31 103 THR B CA 1
ATOM 3418 C C . THR B 1 103 ? -7.031 -21.219 -11.812 1 91.31 103 THR B C 1
ATOM 3420 O O . THR B 1 103 ? -7.121 -22.422 -11.562 1 91.31 103 T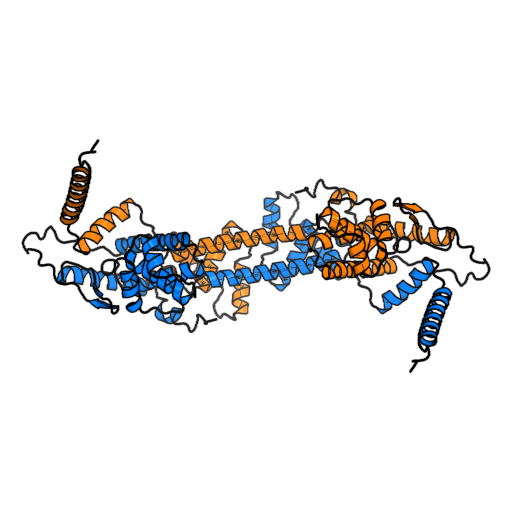HR B O 1
ATOM 3423 N N . ALA B 1 104 ? -6.699 -20.75 -12.992 1 94.06 104 ALA B N 1
ATOM 3424 C CA . ALA B 1 104 ? -6.383 -21.641 -14.102 1 94.06 104 ALA B CA 1
ATOM 3425 C C . ALA B 1 104 ? -5.211 -22.562 -13.758 1 94.06 104 ALA B C 1
ATOM 3427 O O . ALA B 1 104 ? -5.242 -23.75 -14.055 1 94.06 104 ALA B O 1
ATOM 3428 N N . LEU B 1 105 ? -4.207 -21.984 -13.18 1 94.69 105 LEU B N 1
ATOM 3429 C CA . LEU B 1 105 ? -3.023 -22.75 -12.797 1 94.69 105 LEU B CA 1
ATOM 3430 C C . LEU B 1 105 ? -3.375 -23.828 -11.781 1 94.69 105 LEU B C 1
ATOM 3432 O O . LEU B 1 105 ? -2.879 -24.953 -11.867 1 94.69 105 LEU B O 1
ATOM 3436 N N . ILE B 1 106 ? -4.211 -23.5 -10.805 1 92.25 106 ILE B N 1
ATOM 3437 C CA . ILE B 1 106 ? -4.625 -24.453 -9.781 1 92.25 106 ILE B CA 1
ATOM 3438 C C . ILE B 1 106 ? -5.414 -25.594 -10.43 1 92.25 106 ILE B C 1
ATOM 3440 O O . ILE B 1 106 ? -5.188 -26.766 -10.133 1 92.25 106 ILE B O 1
ATOM 3444 N N . TYR B 1 107 ? -6.297 -25.297 -11.375 1 93.88 107 TYR B N 1
ATOM 3445 C CA . TYR B 1 107 ? -7.047 -26.312 -12.102 1 93.88 107 TYR B CA 1
ATOM 3446 C C . TYR B 1 107 ? -6.105 -27.234 -12.859 1 93.88 107 TYR B C 1
ATOM 3448 O O . TYR B 1 107 ? -6.27 -28.453 -12.828 1 93.88 107 TYR B O 1
ATOM 3456 N N . PHE B 1 108 ? -5.164 -26.625 -13.562 1 96.06 108 PHE B N 1
ATOM 3457 C CA . PHE B 1 108 ? -4.203 -27.375 -14.359 1 96.06 108 PHE B CA 1
ATOM 3458 C C . PHE B 1 108 ? -3.424 -28.359 -13.484 1 96.06 108 PHE B C 1
ATOM 3460 O O . PHE B 1 108 ? -3.299 -29.531 -13.82 1 96.06 108 PHE B O 1
ATOM 3467 N N . LYS B 1 109 ? -2.99 -27.875 -12.336 1 94.56 109 LYS B N 1
ATOM 3468 C CA . LYS B 1 109 ? -2.209 -28.703 -11.422 1 94.56 109 LYS B CA 1
ATOM 3469 C C . LYS B 1 109 ? -3.061 -29.812 -10.828 1 94.56 109 LYS B C 1
ATOM 3471 O O . LYS B 1 109 ? -2.596 -30.953 -10.688 1 94.56 109 LYS B O 1
ATOM 3476 N N . ARG B 1 110 ? -4.266 -29.484 -10.469 1 91.19 110 ARG B N 1
ATOM 3477 C CA . ARG B 1 110 ? -5.168 -30.484 -9.914 1 91.19 110 ARG B CA 1
ATOM 3478 C C . ARG B 1 110 ? -5.48 -31.578 -10.93 1 91.19 110 ARG B C 1
ATOM 3480 O O . ARG B 1 110 ? -5.562 -32.75 -10.586 1 91.19 110 ARG B O 1
ATOM 3487 N N . PHE B 1 111 ? -5.66 -31.156 -12.172 1 94.56 111 PHE B N 1
ATOM 3488 C CA . PHE B 1 111 ? -5.961 -32.094 -13.234 1 94.56 111 PHE B CA 1
ATOM 3489 C C . PHE B 1 111 ? -4.855 -33.156 -13.352 1 94.56 111 PHE B C 1
ATOM 3491 O O . PHE B 1 111 ? -5.129 -34.344 -13.406 1 94.56 111 PHE B O 1
ATOM 3498 N N . TYR B 1 112 ? -3.668 -32.719 -13.281 1 95.56 112 TYR B N 1
ATOM 3499 C CA . TYR B 1 112 ? -2.562 -33.625 -13.594 1 95.56 112 TYR B CA 1
ATOM 3500 C C . TYR B 1 112 ? -2.086 -34.375 -12.344 1 95.56 112 TYR B C 1
ATOM 3502 O O . TYR B 1 112 ? -1.143 -35.156 -12.398 1 95.56 112 TYR B O 1
ATOM 3510 N N . LEU B 1 113 ? -2.725 -34.062 -11.242 1 92.62 113 LEU B N 1
ATOM 3511 C CA . LEU B 1 113 ? -2.574 -34.969 -10.094 1 92.62 113 LEU B CA 1
ATOM 3512 C C . LEU B 1 113 ? -3.314 -36.281 -10.336 1 92.62 113 LEU B C 1
ATOM 3514 O O . LEU B 1 113 ? -2.963 -37.312 -9.75 1 92.62 113 LEU B O 1
ATOM 3518 N N . GLN B 1 114 ? -4.266 -36.156 -11.18 1 91.94 114 GLN B N 1
ATOM 3519 C CA . GLN B 1 114 ? -5.125 -37.312 -11.43 1 91.94 114 GLN B CA 1
ATOM 3520 C C . GLN B 1 114 ? -4.773 -37.969 -12.758 1 91.94 114 GLN B C 1
ATOM 3522 O O . GLN B 1 114 ? -5.023 -39.188 -12.945 1 91.94 114 GLN B O 1
ATOM 3527 N N . TRP B 1 115 ? -4.211 -37.188 -13.672 1 94.12 115 TRP B N 1
ATOM 3528 C CA . TRP B 1 115 ? -3.947 -37.688 -15.016 1 94.12 115 TRP B CA 1
ATOM 3529 C C . TRP B 1 115 ? -2.494 -37.469 -15.414 1 94.12 115 TRP B C 1
ATOM 3531 O O . TRP B 1 115 ? -1.849 -36.531 -14.906 1 94.12 115 TRP B O 1
ATOM 3541 N N . SER B 1 116 ? -2.016 -38.312 -16.266 1 96.44 116 SER B N 1
ATOM 3542 C CA . SER B 1 116 ? -0.683 -38.125 -16.828 1 96.44 116 SER B CA 1
ATOM 3543 C C . SER B 1 116 ? -0.722 -37.219 -18.062 1 96.44 116 SER B C 1
ATOM 3545 O O . SER B 1 116 ? -1.699 -37.219 -18.812 1 96.44 116 SER B O 1
ATOM 3547 N N . VAL B 1 117 ? 0.312 -36.5 -18.297 1 96.38 117 VAL B N 1
ATOM 3548 C CA . VAL B 1 117 ? 0.448 -35.688 -19.484 1 96.38 117 VAL B CA 1
ATOM 3549 C C . VAL B 1 117 ? 0.459 -36.562 -20.734 1 96.38 117 VAL B C 1
ATOM 3551 O O . VAL B 1 117 ? 0.186 -36.094 -21.844 1 96.38 117 VAL B O 1
ATOM 3554 N N . MET B 1 118 ? 0.76 -37.844 -20.562 1 95.75 118 MET B N 1
ATOM 3555 C CA . MET B 1 118 ? 0.75 -38.781 -21.688 1 95.75 118 MET B CA 1
ATOM 3556 C C . MET B 1 118 ? -0.678 -39.094 -22.109 1 95.75 118 MET B C 1
ATOM 3558 O O . MET B 1 118 ? -0.921 -39.438 -23.281 1 95.75 118 MET B O 1
ATOM 3562 N N . GLU B 1 119 ? -1.592 -38.969 -21.203 1 94.88 119 GLU B N 1
ATOM 3563 C CA . GLU B 1 119 ? -2.982 -39.312 -21.469 1 94.88 119 GLU B CA 1
ATOM 3564 C C . GLU B 1 119 ? -3.746 -38.156 -22.078 1 94.88 119 GLU B C 1
ATOM 3566 O O . GLU B 1 119 ? -4.594 -38.344 -22.953 1 94.88 119 GLU B O 1
ATOM 3571 N N . HIS B 1 120 ? -3.482 -36.969 -21.578 1 93.12 120 HIS B N 1
ATOM 3572 C CA . HIS B 1 120 ? -4.145 -35.781 -22.047 1 93.12 120 HIS B CA 1
ATOM 3573 C C . HIS B 1 120 ? -3.131 -34.688 -22.375 1 93.12 120 HIS B C 1
ATOM 3575 O O . HIS B 1 120 ? -2.375 -34.25 -21.5 1 93.12 120 HIS B O 1
ATOM 3581 N N . HIS B 1 121 ? -3.199 -34.219 -23.594 1 90.94 121 HIS B N 1
ATOM 3582 C CA . HIS B 1 121 ? -2.248 -33.219 -24.047 1 90.94 121 HIS B CA 1
ATOM 3583 C C . HIS B 1 121 ? -2.371 -31.938 -23.234 1 90.94 121 HIS B C 1
ATOM 3585 O O . HIS B 1 121 ? -3.432 -31.312 -23.219 1 90.94 121 HIS B O 1
ATOM 3591 N N . PRO B 1 122 ? -1.244 -31.484 -22.625 1 94 122 PRO B N 1
ATOM 3592 C CA . PRO B 1 122 ? -1.305 -30.328 -21.734 1 94 122 PRO B CA 1
ATOM 3593 C C . PRO B 1 122 ? -1.756 -29.047 -22.438 1 94 122 PRO B C 1
ATOM 3595 O O . PRO B 1 122 ? -2.332 -28.156 -21.812 1 94 122 PRO B O 1
ATOM 3598 N N . LYS B 1 123 ? -1.529 -28.953 -23.719 1 91.94 123 LYS B N 1
ATOM 3599 C CA . LYS B 1 123 ? -1.953 -27.781 -24.469 1 91.94 123 LYS B CA 1
ATOM 3600 C C . LYS B 1 123 ? -3.465 -27.594 -24.391 1 91.94 123 LYS B C 1
ATOM 3602 O O . LYS B 1 123 ? -3.947 -26.484 -24.156 1 91.94 123 LYS B O 1
ATOM 3607 N N . HIS B 1 124 ? -4.156 -28.703 -24.594 1 91.5 124 HIS B N 1
ATOM 3608 C CA . HIS B 1 124 ? -5.613 -28.641 -24.547 1 91.5 124 HIS B CA 1
ATOM 3609 C C . HIS B 1 124 ? -6.109 -28.375 -23.125 1 91.5 124 HIS B C 1
ATOM 3611 O O . HIS B 1 124 ? -7.047 -27.594 -22.938 1 91.5 124 HIS B O 1
ATOM 3617 N N . ILE B 1 125 ? -5.496 -29.062 -22.219 1 93.94 125 ILE B N 1
ATOM 3618 C CA . ILE B 1 125 ? -5.926 -28.938 -20.828 1 93.94 125 ILE B CA 1
ATOM 3619 C C . ILE B 1 125 ? -5.652 -27.516 -20.328 1 93.94 125 ILE B C 1
ATOM 3621 O O . ILE B 1 125 ? -6.48 -26.922 -19.625 1 93.94 125 ILE B O 1
ATOM 3625 N N . MET B 1 126 ? -4.461 -27.031 -20.703 1 94.88 126 MET B N 1
ATOM 3626 C CA . MET B 1 126 ? -4.094 -25.688 -20.297 1 94.88 126 MET B CA 1
ATOM 3627 C C . MET B 1 126 ? -5.133 -24.672 -20.781 1 94.88 126 MET B C 1
ATOM 3629 O O . MET B 1 126 ? -5.609 -23.844 -19.984 1 94.88 126 MET B O 1
ATOM 3633 N N . LEU B 1 127 ? -5.527 -24.703 -21.984 1 93.62 127 LEU B N 1
ATOM 3634 C CA . LEU B 1 127 ? -6.492 -23.781 -22.562 1 93.62 127 LEU B CA 1
ATOM 3635 C C . LEU B 1 127 ? -7.863 -23.938 -21.906 1 93.62 1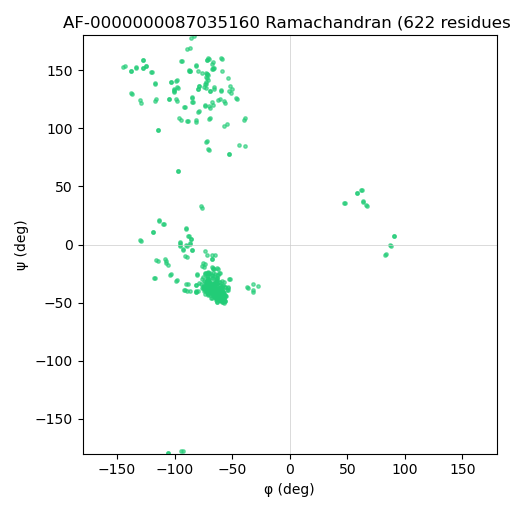27 LEU B C 1
ATOM 3637 O O . LEU B 1 127 ? -8.562 -22.969 -21.672 1 93.62 127 LEU B O 1
ATOM 3641 N N . THR B 1 128 ? -8.172 -25.188 -21.688 1 93.5 128 THR B N 1
ATOM 3642 C CA . THR B 1 128 ? -9.453 -25.484 -21.047 1 93.5 128 THR B CA 1
ATOM 3643 C C . THR B 1 128 ? -9.5 -24.891 -19.641 1 93.5 128 THR B C 1
ATOM 3645 O O . THR B 1 128 ? -10.523 -24.344 -19.234 1 93.5 128 THR B O 1
ATOM 3648 N N . CYS B 1 129 ? -8.406 -25.062 -18.953 1 93.88 129 CYS B N 1
ATOM 3649 C CA . CYS B 1 129 ? -8.336 -24.516 -17.609 1 93.88 129 CYS B CA 1
ATOM 3650 C C . CYS B 1 129 ? -8.461 -23 -17.625 1 93.88 129 CYS B C 1
ATOM 3652 O O . CYS B 1 129 ? -9.109 -22.406 -16.766 1 93.88 129 CYS B O 1
ATOM 3654 N N . VAL B 1 130 ? -7.82 -22.312 -18.578 1 93.94 130 VAL B N 1
ATOM 3655 C CA . VAL B 1 130 ? -7.93 -20.859 -18.719 1 93.94 130 VAL B CA 1
ATOM 3656 C C . VAL B 1 130 ? -9.375 -20.469 -19 1 93.94 130 VAL B C 1
ATOM 3658 O O . VAL B 1 130 ? -9.914 -19.547 -18.391 1 93.94 130 VAL B O 1
ATOM 3661 N N . TYR B 1 131 ? -9.977 -21.203 -19.844 1 93.19 131 TYR B N 1
ATOM 3662 C CA . TYR B 1 131 ? -11.375 -20.953 -20.203 1 93.19 131 TYR B CA 1
ATOM 3663 C C . TYR B 1 131 ? -12.281 -21.125 -18.984 1 93.19 131 TYR B C 1
ATOM 3665 O O . TYR B 1 131 ? -13.133 -20.266 -18.719 1 93.19 131 TYR B O 1
ATOM 3673 N N . ALA B 1 132 ? -12.094 -22.219 -18.328 1 92 132 ALA B N 1
ATOM 3674 C CA . ALA B 1 132 ? -12.891 -22.484 -17.125 1 92 132 ALA B CA 1
ATOM 3675 C C . ALA B 1 132 ? -12.695 -21.406 -16.078 1 92 132 ALA B C 1
ATOM 3677 O O . ALA B 1 132 ? -13.656 -20.984 -15.422 1 92 132 ALA B O 1
ATOM 3678 N N . ALA B 1 133 ? -11.461 -21.016 -15.891 1 92.19 133 ALA B N 1
ATOM 3679 C CA . ALA B 1 133 ? -11.148 -19.969 -14.914 1 92.19 133 ALA B CA 1
ATOM 3680 C C . ALA B 1 133 ? -11.828 -18.656 -15.289 1 92.19 133 ALA B C 1
ATOM 3682 O O . ALA B 1 133 ? -12.344 -17.938 -14.422 1 92.19 133 ALA B O 1
ATOM 3683 N N . CYS B 1 134 ? -11.805 -18.359 -16.547 1 90.38 134 CYS B N 1
ATOM 3684 C CA . CYS B 1 134 ? -12.477 -17.156 -17.016 1 90.38 134 CYS B CA 1
ATOM 3685 C C . CYS B 1 134 ? -13.969 -17.203 -16.719 1 90.38 134 CYS B C 1
ATOM 3687 O O . CYS B 1 134 ? -14.555 -16.219 -16.266 1 90.38 134 CYS B O 1
ATOM 3689 N N . LYS B 1 135 ? -14.539 -18.266 -16.938 1 87.44 135 LYS B N 1
ATOM 3690 C CA . LYS B 1 135 ? -15.969 -18.469 -16.719 1 87.44 135 LYS B CA 1
ATOM 3691 C C . LYS B 1 135 ? -16.312 -18.312 -15.234 1 87.44 135 LYS B C 1
ATOM 3693 O O . LYS B 1 135 ? -17.281 -17.641 -14.891 1 87.44 135 LYS B O 1
ATOM 3698 N N . ILE B 1 136 ? -15.547 -18.891 -14.391 1 84.75 136 ILE B N 1
ATOM 3699 C CA . ILE B 1 136 ? -15.844 -18.906 -12.961 1 84.75 136 ILE B CA 1
ATOM 3700 C C . ILE B 1 136 ? -15.578 -17.531 -12.359 1 84.75 136 ILE B C 1
ATOM 3702 O O . ILE B 1 136 ? -16.266 -17.109 -11.422 1 84.75 136 ILE B O 1
ATOM 3706 N N . GLU B 1 137 ? -14.586 -16.844 -12.82 1 84.62 137 GLU B N 1
ATOM 3707 C CA . GLU B 1 137 ? -14.227 -15.523 -12.305 1 84.62 137 GLU B CA 1
ATOM 3708 C C . GLU B 1 137 ? -14.984 -14.422 -13.031 1 84.62 137 GLU B C 1
ATOM 3710 O O . GLU B 1 137 ? -14.633 -13.242 -12.922 1 84.62 137 GLU B O 1
ATOM 3715 N N . GLU B 1 138 ? -15.891 -14.773 -13.836 1 82.38 138 GLU B N 1
ATOM 3716 C CA . GLU B 1 138 ? -16.844 -13.875 -14.492 1 82.38 138 GLU B CA 1
ATOM 3717 C C . GLU B 1 138 ? -16.125 -12.945 -15.469 1 82.38 138 GLU B C 1
ATOM 3719 O O . GLU B 1 138 ? -16.453 -11.758 -15.547 1 82.38 138 GLU B O 1
ATOM 3724 N N . ASN B 1 139 ? -15.133 -13.43 -16.047 1 84.19 139 ASN B N 1
ATOM 3725 C CA . ASN B 1 139 ? -14.492 -12.766 -17.172 1 84.19 139 ASN B CA 1
ATOM 3726 C C . ASN B 1 139 ? -14.969 -13.336 -18.516 1 84.19 139 ASN B C 1
ATOM 3728 O O . ASN B 1 139 ? -14.852 -14.539 -18.75 1 84.19 139 ASN B O 1
ATOM 3732 N N . HIS B 1 140 ? -15.477 -12.492 -19.328 1 84.31 140 HIS B N 1
ATOM 3733 C CA . HIS B 1 140 ? -16.141 -13.023 -20.516 1 84.31 140 HIS B CA 1
ATOM 3734 C C . HIS B 1 140 ? -15.148 -13.211 -21.656 1 84.31 140 HIS B C 1
ATOM 3736 O O . HIS B 1 140 ? -14.586 -12.234 -22.172 1 84.31 140 HIS B O 1
ATOM 3742 N N . VAL B 1 141 ? -14.773 -14.375 -21.984 1 87.81 141 VAL B N 1
ATOM 3743 C CA . VAL B 1 141 ? -13.992 -14.773 -23.156 1 87.81 141 VAL B CA 1
ATOM 3744 C C . VAL B 1 141 ? -14.578 -16.047 -23.766 1 87.81 141 VAL B C 1
ATOM 3746 O O . VAL B 1 141 ? -14.93 -16.984 -23.031 1 87.81 141 VAL B O 1
ATOM 3749 N N . SER B 1 142 ? -14.797 -16 -25 1 89.88 142 SER B N 1
ATOM 3750 C CA . SER B 1 142 ? -15.336 -17.203 -25.625 1 89.88 142 SER B CA 1
ATOM 3751 C C . SER B 1 142 ? -14.242 -18.219 -25.922 1 89.88 142 SER B C 1
ATOM 3753 O O . SER B 1 142 ? -13.062 -17.859 -26.031 1 89.88 142 SER B O 1
ATOM 3755 N N . ALA B 1 143 ? -14.641 -19.484 -25.969 1 90.44 143 ALA B N 1
ATOM 3756 C CA . ALA B 1 143 ? -13.688 -20.547 -26.328 1 90.44 143 ALA B CA 1
ATOM 3757 C C . ALA B 1 143 ? -13.078 -20.281 -27.703 1 90.44 143 ALA B C 1
ATOM 3759 O O . ALA B 1 143 ? -11.898 -20.578 -27.922 1 90.44 143 ALA B O 1
ATOM 3760 N N . GLU B 1 144 ? -13.859 -19.719 -28.625 1 91.38 144 GLU B N 1
ATOM 3761 C CA . GLU B 1 144 ? -13.414 -19.406 -29.969 1 91.38 144 GLU B CA 1
ATOM 3762 C C . GLU B 1 144 ? -12.305 -18.359 -29.953 1 91.38 144 GLU B C 1
ATOM 3764 O O . GLU B 1 144 ? -11.312 -18.484 -30.672 1 91.38 144 GLU B O 1
ATOM 3769 N N . GLU B 1 145 ? -12.547 -17.391 -29.188 1 89 145 GLU B N 1
ATOM 3770 C CA . GLU B 1 145 ? -11.555 -16.328 -29.078 1 89 145 GLU B CA 1
ATOM 3771 C C . GLU B 1 145 ? -10.234 -16.859 -28.516 1 89 145 GLU B C 1
ATOM 3773 O O . GLU B 1 145 ? -9.164 -16.5 -29 1 89 145 GLU B O 1
ATOM 3778 N N . LEU B 1 146 ? -10.336 -17.641 -27.5 1 89.5 146 LEU B N 1
ATOM 3779 C CA . LEU B 1 146 ? -9.148 -18.219 -26.875 1 89.5 146 LEU B CA 1
ATOM 3780 C C . LEU B 1 146 ? -8.406 -19.109 -27.875 1 89.5 146 LEU B C 1
ATOM 3782 O O . LEU B 1 146 ? -7.18 -19.062 -27.953 1 89.5 146 LEU B O 1
ATOM 3786 N N . GLY B 1 147 ? -9.188 -19.953 -28.547 1 89.31 147 GLY B N 1
ATOM 3787 C CA . GLY B 1 147 ? -8.609 -20.844 -29.547 1 89.31 147 GLY B CA 1
ATOM 3788 C C . GLY B 1 147 ? -7.91 -20.109 -30.672 1 89.31 147 GLY B C 1
ATOM 3789 O O . GLY B 1 147 ? -6.816 -20.5 -31.078 1 89.31 147 GLY B O 1
ATOM 3790 N N . LYS B 1 148 ? -8.508 -19.094 -31.156 1 84.44 148 LYS B N 1
ATOM 3791 C CA . LYS B 1 148 ? -7.949 -18.281 -32.219 1 84.44 148 LYS B CA 1
ATOM 3792 C C . LYS B 1 148 ? -6.656 -17.594 -31.797 1 84.44 148 LYS B C 1
ATOM 3794 O O . LYS B 1 148 ? -5.703 -17.5 -32.562 1 84.44 148 LYS B O 1
ATOM 3799 N N . GLY B 1 149 ? -6.695 -17.203 -30.594 1 78 149 GLY B N 1
ATOM 3800 C CA . GLY B 1 149 ? -5.543 -16.469 -30.078 1 78 149 GLY B CA 1
ATOM 3801 C C . GLY B 1 149 ? -4.277 -17.312 -30.047 1 78 149 GLY B C 1
ATOM 3802 O O . GLY B 1 149 ? -3.174 -16.781 -30.188 1 78 149 GLY B O 1
ATOM 3803 N N . ILE B 1 150 ? -4.422 -18.578 -29.875 1 79.44 150 ILE B N 1
ATOM 3804 C CA . ILE B 1 150 ? -3.236 -19.422 -29.75 1 79.44 150 ILE B CA 1
ATOM 3805 C C . ILE B 1 150 ? -3.211 -20.438 -30.875 1 79.44 150 ILE B C 1
ATOM 3807 O O . ILE B 1 150 ? -2.443 -21.406 -30.828 1 79.44 150 ILE B O 1
ATOM 3811 N N . SER B 1 151 ? -4.078 -20.297 -31.891 1 81.19 151 SER B N 1
ATOM 3812 C CA . SER B 1 151 ? -4.137 -21.125 -33.094 1 81.19 151 SER B CA 1
ATOM 3813 C C . SER B 1 151 ? -4.453 -22.578 -32.75 1 81.19 151 SER B C 1
ATOM 3815 O O . SER B 1 151 ? -3.744 -23.484 -33.188 1 81.19 151 SER B O 1
ATOM 3817 N N . GLN B 1 152 ? -5.465 -22.719 -31.906 1 84.06 152 GLN B N 1
ATOM 3818 C CA . GLN B 1 152 ? -5.922 -24.047 -31.516 1 84.06 152 GLN B CA 1
ATOM 3819 C C . GLN B 1 152 ? -7.414 -24.219 -31.797 1 84.06 152 GLN B C 1
ATOM 3821 O O . GLN B 1 152 ? -8.148 -23.234 -31.875 1 84.06 152 GLN B O 1
ATOM 3826 N N . ASP B 1 153 ? -7.82 -25.422 -32 1 85.19 153 ASP B N 1
ATOM 3827 C CA . ASP B 1 153 ? -9.234 -25.75 -32.188 1 85.19 153 ASP B CA 1
ATOM 3828 C C . ASP B 1 153 ? -10.016 -25.516 -30.891 1 85.19 153 ASP B C 1
ATOM 3830 O O . ASP B 1 153 ? -9.75 -26.156 -29.875 1 85.19 153 ASP B O 1
ATOM 3834 N N . HIS B 1 154 ? -11 -24.703 -30.984 1 89.62 154 HIS B N 1
ATOM 3835 C CA . HIS B 1 154 ? -11.758 -24.344 -29.797 1 89.62 154 HIS B CA 1
ATOM 3836 C C . HIS B 1 154 ? -12.703 -25.469 -29.391 1 89.62 154 HIS B C 1
ATOM 3838 O O . HIS B 1 154 ? -13.18 -25.516 -28.25 1 89.62 154 HIS B O 1
ATOM 3844 N N . GLN B 1 155 ? -12.977 -26.328 -30.266 1 90.38 155 GLN B N 1
ATOM 3845 C CA . GLN B 1 155 ? -13.875 -27.422 -29.938 1 90.38 155 GLN B CA 1
ATOM 3846 C C . GLN B 1 155 ? -13.281 -28.312 -28.859 1 90.38 155 GLN B C 1
ATOM 3848 O O . GLN B 1 155 ? -14.008 -28.844 -28 1 90.38 155 GLN B O 1
ATOM 3853 N N . MET B 1 156 ? -12.023 -28.469 -28.844 1 89.25 156 MET B N 1
ATOM 3854 C CA . MET B 1 156 ? -11.359 -29.297 -27.828 1 89.25 156 MET B CA 1
ATOM 3855 C C . MET B 1 156 ? -11.5 -28.672 -26.438 1 89.25 156 MET B C 1
ATOM 3857 O O . MET B 1 156 ? -11.641 -29.375 -25.453 1 89.25 156 MET B O 1
ATOM 3861 N N . ILE B 1 157 ? -11.5 -27.391 -26.391 1 90.25 157 ILE B N 1
ATOM 3862 C CA . ILE B 1 157 ? -11.664 -26.672 -25.141 1 90.25 157 ILE B CA 1
ATOM 3863 C C . ILE B 1 157 ? -13.047 -26.984 -24.547 1 90.25 157 ILE B C 1
ATOM 3865 O O . ILE B 1 157 ? -13.164 -27.312 -23.359 1 90.25 157 ILE B O 1
ATOM 3869 N N . LEU B 1 158 ? -14.008 -26.922 -25.391 1 90.81 158 LEU B N 1
ATOM 3870 C CA . LEU B 1 158 ? -15.383 -27.141 -24.953 1 90.81 158 LEU B CA 1
ATOM 3871 C C . LEU B 1 158 ? -15.594 -28.594 -24.547 1 90.81 158 LEU B C 1
ATOM 3873 O O . LEU B 1 158 ? -16.266 -28.859 -23.547 1 90.81 158 LEU B O 1
ATOM 3877 N N . ASN B 1 159 ? -15.023 -29.484 -25.297 1 90.88 159 ASN B N 1
ATOM 3878 C CA . ASN B 1 159 ? -15.133 -30.906 -24.969 1 90.88 159 ASN B CA 1
ATOM 3879 C C . ASN B 1 159 ? -14.539 -31.219 -23.594 1 90.88 159 ASN B C 1
ATOM 3881 O O . ASN B 1 159 ? -15.164 -31.906 -22.781 1 90.88 159 ASN B O 1
ATOM 3885 N N . TYR B 1 160 ? -13.391 -30.703 -23.375 1 90.31 160 TYR B N 1
ATOM 3886 C CA . TYR B 1 160 ? -12.719 -30.969 -22.109 1 90.31 160 TYR B CA 1
ATOM 3887 C C . TYR B 1 160 ? -13.445 -30.266 -20.969 1 90.31 160 TYR B C 1
ATOM 3889 O O . TYR B 1 160 ? -13.469 -30.781 -19.844 1 90.31 160 TYR B O 1
ATOM 3897 N N . GLU B 1 161 ? -13.977 -29.078 -21.172 1 87.81 161 GLU B N 1
ATOM 3898 C CA . GLU B 1 161 ? -14.703 -28.359 -20.125 1 87.81 161 GLU B CA 1
ATOM 3899 C C . GLU B 1 161 ? -15.891 -29.172 -19.625 1 87.81 161 GLU B C 1
ATOM 3901 O O . GLU B 1 161 ? -16.25 -29.078 -18.453 1 87.81 161 GLU B O 1
ATOM 3906 N N . MET B 1 162 ? -16.484 -29.797 -20.547 1 83.31 162 MET B N 1
ATOM 3907 C CA . MET B 1 162 ? -17.625 -30.641 -20.188 1 83.31 162 MET B CA 1
ATOM 3908 C C . MET B 1 162 ? -17.188 -31.859 -19.391 1 83.31 162 MET B C 1
ATOM 3910 O O . MET B 1 162 ? -17.938 -32.375 -18.578 1 83.31 162 MET B O 1
ATOM 3914 N N . SER B 1 163 ? -15.945 -32.219 -19.594 1 82.94 163 SER B N 1
ATOM 3915 C CA . SER B 1 163 ? -15.438 -33.438 -19 1 82.94 163 SER B CA 1
ATOM 3916 C C . SER B 1 163 ? -14.852 -33.188 -17.625 1 82.94 163 SER B C 1
ATOM 3918 O O . SER B 1 163 ? -14.969 -34.031 -16.734 1 82.94 163 SER B O 1
ATOM 3920 N N . LEU B 1 164 ? -14.297 -32.062 -17.5 1 79.5 164 LEU B N 1
ATOM 3921 C CA . LEU B 1 164 ? -13.516 -31.797 -16.297 1 79.5 164 LEU B CA 1
ATOM 3922 C C . LEU B 1 164 ? -14.414 -31.312 -15.164 1 79.5 164 LEU B C 1
ATOM 3924 O O . LEU B 1 164 ? -15.352 -30.547 -15.398 1 79.5 164 LEU B O 1
ATOM 3928 N N . GLU B 1 165 ? -14.32 -31.953 -14.094 1 75.19 165 GLU B N 1
ATOM 3929 C CA . GLU B 1 165 ? -14.984 -31.5 -12.875 1 75.19 165 GLU B CA 1
ATOM 3930 C C . GLU B 1 165 ? -14.039 -30.672 -12.008 1 75.19 165 GLU B C 1
ATOM 3932 O O . GLU B 1 165 ? -13.062 -31.203 -11.469 1 75.19 165 GLU B O 1
ATOM 3937 N N . PHE B 1 166 ? -14.367 -29.516 -12.07 1 73.25 166 PHE B N 1
ATOM 3938 C CA . PHE B 1 166 ? -13.508 -28.641 -11.273 1 73.25 166 PHE B CA 1
ATOM 3939 C C . PHE B 1 166 ? -14.172 -28.297 -9.938 1 73.25 166 PHE B C 1
ATOM 3941 O O . PHE B 1 166 ? -15.391 -28.172 -9.859 1 73.25 166 PHE B O 1
ATOM 3948 N N . ASP B 1 167 ? -13.352 -28.453 -8.914 1 73.06 167 ASP B N 1
ATOM 3949 C CA . ASP B 1 167 ? -13.781 -27.766 -7.699 1 73.06 167 ASP B CA 1
ATOM 3950 C C . ASP B 1 167 ? -13.656 -26.25 -7.863 1 73.06 167 ASP B C 1
ATOM 3952 O O . ASP B 1 167 ? -12.555 -25.703 -7.832 1 73.06 167 ASP B O 1
ATOM 3956 N N . LEU B 1 168 ? -14.742 -25.703 -7.961 1 70.62 168 LEU B N 1
ATOM 3957 C CA . LEU B 1 168 ? -14.828 -24.344 -8.492 1 70.62 168 LEU B CA 1
ATOM 3958 C C . LEU B 1 168 ? -14.141 -23.359 -7.566 1 70.62 168 LEU B C 1
ATOM 3960 O O . LEU B 1 168 ? -13.477 -22.422 -8.031 1 70.62 168 LEU B O 1
ATOM 3964 N N . ILE B 1 169 ? -14.242 -23.656 -6.324 1 74.44 169 ILE B N 1
ATOM 3965 C CA . ILE B 1 169 ? -13.672 -22.672 -5.414 1 74.44 169 ILE B CA 1
ATOM 3966 C C . ILE B 1 169 ? -12.219 -23.031 -5.117 1 74.44 169 ILE B C 1
ATOM 3968 O O . ILE B 1 169 ? -11.914 -24.141 -4.707 1 74.44 169 ILE B O 1
ATOM 3972 N N . VAL B 1 170 ? -11.398 -22.109 -5.504 1 82.62 170 VAL B N 1
ATOM 3973 C CA . VAL B 1 170 ? -9.977 -22.312 -5.254 1 82.62 170 VAL B CA 1
ATOM 3974 C C . VAL B 1 170 ? -9.438 -21.188 -4.375 1 82.62 170 VAL B C 1
ATOM 3976 O O . VAL B 1 170 ? -9.984 -20.078 -4.359 1 82.62 170 VAL B O 1
ATOM 3979 N N . PHE B 1 171 ? -8.453 -21.484 -3.553 1 77.88 171 PHE B N 1
ATOM 3980 C CA . PHE B 1 171 ? -7.812 -20.516 -2.678 1 77.88 171 PHE B CA 1
ATOM 3981 C C . PHE B 1 171 ? -6.355 -20.297 -3.082 1 77.88 171 PHE B C 1
ATOM 3983 O O . PHE B 1 171 ? -5.5 -21.141 -2.799 1 77.88 171 PHE B O 1
ATOM 3990 N N . ALA B 1 172 ? -6.18 -19.234 -3.811 1 84.56 172 ALA B N 1
ATOM 3991 C CA . ALA B 1 172 ? -4.816 -18.875 -4.195 1 84.56 172 ALA B CA 1
ATOM 3992 C C . ALA B 1 172 ? -4.156 -18.016 -3.121 1 84.56 172 ALA B C 1
ATOM 3994 O O . ALA B 1 172 ? -4.828 -17.234 -2.432 1 84.56 172 ALA B O 1
ATOM 3995 N N . PRO B 1 173 ? -2.865 -18.125 -2.996 1 86.88 173 PRO B N 1
ATOM 3996 C CA . PRO B 1 173 ? -2.16 -17.391 -1.944 1 86.88 173 PRO B CA 1
ATOM 3997 C C . PRO B 1 173 ? -2.17 -15.875 -2.17 1 86.88 173 PRO B C 1
ATOM 3999 O O . PRO B 1 173 ? -1.903 -15.109 -1.242 1 86.88 173 PRO B O 1
ATOM 4002 N N . TYR B 1 174 ? -2.541 -15.445 -3.307 1 83.94 174 TYR B N 1
ATOM 4003 C CA . TYR B 1 174 ? -2.529 -14.016 -3.617 1 83.94 174 TYR B CA 1
ATOM 4004 C C . TYR B 1 174 ? -3.479 -13.25 -2.703 1 83.94 174 TYR B C 1
ATOM 4006 O O . TYR B 1 174 ? -3.168 -12.141 -2.266 1 83.94 174 TYR B O 1
ATOM 4014 N N . ARG B 1 175 ? -4.602 -13.875 -2.535 1 76.25 175 ARG B N 1
ATOM 4015 C CA . ARG B 1 175 ? -5.602 -13.234 -1.688 1 76.25 175 ARG B CA 1
ATOM 4016 C C . ARG B 1 175 ? -5.062 -13.016 -0.277 1 76.25 175 ARG B C 1
ATOM 4018 O O . ARG B 1 175 ? -5.332 -11.984 0.344 1 76.25 175 ARG B O 1
ATOM 4025 N N . SER B 1 176 ? -4.387 -14 0.179 1 76.5 176 SER B N 1
ATOM 4026 C CA . SER B 1 176 ? -3.816 -13.906 1.52 1 76.5 176 SER B CA 1
ATOM 4027 C C . SER B 1 176 ? -2.742 -12.828 1.591 1 76.5 176 SER B C 1
ATOM 4029 O O . SER B 1 176 ? -2.613 -12.141 2.604 1 76.5 176 SER B O 1
ATOM 4031 N N . VAL B 1 177 ? -1.992 -12.648 0.555 1 80.06 177 VAL B N 1
ATOM 4032 C CA . VAL B 1 177 ? -0.984 -11.594 0.493 1 80.06 177 VAL B CA 1
ATOM 4033 C C . VAL B 1 177 ? -1.662 -10.227 0.534 1 80.06 177 VAL B C 1
ATOM 4035 O O . VAL B 1 177 ? -1.184 -9.312 1.204 1 80.06 177 VAL B O 1
ATOM 4038 N N . GLU B 1 178 ? -2.736 -10.195 -0.18 1 75.88 178 GLU B N 1
ATOM 4039 C CA . GLU B 1 178 ? -3.492 -8.945 -0.192 1 75.88 178 GLU B CA 1
ATOM 4040 C C . GLU B 1 178 ? -3.979 -8.578 1.208 1 75.88 178 GLU B C 1
ATOM 4042 O O . GLU B 1 178 ? -4.027 -7.402 1.565 1 75.88 178 GLU B O 1
ATOM 4047 N N . GLY B 1 179 ? -4.441 -9.602 1.905 1 73 179 GLY B N 1
ATOM 4048 C CA . GLY B 1 179 ? -4.848 -9.344 3.277 1 73 179 GLY B CA 1
ATOM 4049 C C . GLY B 1 179 ? -3.76 -8.688 4.105 1 73 179 GLY B C 1
ATOM 4050 O O . GLY B 1 179 ? -4.031 -7.762 4.871 1 73 179 GLY B O 1
ATOM 4051 N N . PHE B 1 180 ? -2.596 -9.109 3.891 1 72.56 180 PHE B N 1
ATOM 4052 C CA . PHE B 1 180 ? -1.453 -8.523 4.582 1 72.56 180 PHE B CA 1
ATOM 4053 C C . PHE B 1 180 ? -1.237 -7.078 4.141 1 72.56 180 PHE B C 1
ATOM 4055 O O . PHE B 1 180 ? -0.928 -6.211 4.961 1 72.56 180 PHE B O 1
ATOM 4062 N N . VAL B 1 181 ? -1.405 -6.883 2.924 1 72.75 181 VAL B N 1
ATOM 4063 C CA . VAL B 1 181 ? -1.225 -5.562 2.328 1 72.75 181 VAL B CA 1
ATOM 4064 C C . VAL B 1 181 ? -2.254 -4.594 2.902 1 72.75 181 VAL B C 1
ATOM 4066 O O . VAL B 1 181 ? -1.952 -3.42 3.129 1 72.75 181 VAL B O 1
ATOM 4069 N N . ASN B 1 182 ? -3.354 -5.184 3.164 1 75.94 182 ASN B N 1
ATOM 4070 C CA . ASN B 1 182 ? -4.395 -4.352 3.758 1 75.94 182 ASN B CA 1
ATOM 4071 C C . ASN B 1 182 ? -3.973 -3.814 5.121 1 75.94 182 ASN B C 1
ATOM 4073 O O . ASN B 1 182 ? -4.262 -2.662 5.457 1 75.94 182 ASN B O 1
ATOM 4077 N N . ASP B 1 183 ? -3.344 -4.621 5.84 1 75.38 183 ASP B N 1
ATOM 4078 C CA . ASP B 1 183 ? -2.824 -4.18 7.129 1 75.38 183 ASP B CA 1
ATOM 4079 C C . ASP B 1 183 ? -1.853 -3.012 6.957 1 75.38 183 ASP B C 1
ATOM 4081 O O . ASP B 1 183 ? -1.853 -2.074 7.758 1 75.38 183 ASP B O 1
ATOM 4085 N N . MET B 1 184 ? -1.097 -3.123 5.969 1 78.88 184 MET B N 1
ATOM 4086 C CA . MET B 1 184 ? -0.13 -2.068 5.676 1 78.88 184 MET B CA 1
ATOM 4087 C C . MET B 1 184 ? -0.835 -0.787 5.242 1 78.88 184 MET B C 1
ATOM 4089 O O . MET B 1 184 ? -0.402 0.313 5.59 1 78.88 184 MET B O 1
ATOM 4093 N N . GLU B 1 185 ? -1.836 -1.001 4.473 1 80.5 185 GLU B N 1
ATOM 4094 C CA . GLU B 1 185 ? -2.619 0.151 4.035 1 80.5 185 GLU B CA 1
ATOM 4095 C C . GLU B 1 185 ? -3.283 0.85 5.219 1 80.5 185 GLU B C 1
ATOM 4097 O O . GLU B 1 185 ? -3.381 2.078 5.246 1 80.5 185 GLU B O 1
ATOM 4102 N N . ASP B 1 186 ? -3.801 0.04 6.098 1 85.44 186 ASP B N 1
ATOM 4103 C CA . ASP B 1 186 ? -4.387 0.599 7.312 1 85.44 186 ASP B CA 1
ATOM 4104 C C . ASP B 1 186 ? -3.352 1.394 8.102 1 85.44 186 ASP B C 1
ATOM 4106 O O . ASP B 1 186 ? -3.658 2.459 8.641 1 85.44 186 ASP B O 1
ATOM 4110 N N . LEU B 1 187 ? -2.203 0.854 8.172 1 86.56 187 LEU B N 1
ATOM 4111 C CA . LEU B 1 187 ? -1.104 1.539 8.844 1 86.56 187 LEU B CA 1
ATOM 4112 C C . LEU B 1 187 ? -0.812 2.881 8.18 1 86.56 187 LEU B C 1
ATOM 4114 O O . LEU B 1 187 ? -0.612 3.887 8.867 1 86.56 187 LEU B O 1
ATOM 4118 N N . GLN B 1 188 ? -0.81 2.9 6.906 1 85.25 188 GLN B N 1
ATOM 4119 C CA . GLN B 1 188 ? -0.543 4.125 6.156 1 85.25 188 GLN B CA 1
ATOM 4120 C C . GLN B 1 188 ? -1.62 5.172 6.414 1 85.25 188 GLN B C 1
ATOM 4122 O O . GLN B 1 188 ? -1.313 6.355 6.59 1 85.25 188 GLN B O 1
ATOM 4127 N N . GLU B 1 189 ? -2.818 4.742 6.363 1 88.12 189 GLU B N 1
ATOM 4128 C CA . GLU B 1 189 ? -3.928 5.66 6.605 1 88.12 189 GLU B CA 1
ATOM 4129 C C . GLU B 1 189 ? -3.861 6.254 8.008 1 88.12 189 GLU B C 1
ATOM 4131 O O . GLU B 1 189 ? -4.074 7.453 8.195 1 88.12 189 GLU B O 1
ATOM 4136 N N . THR B 1 190 ? -3.592 5.473 8.938 1 91.19 190 THR B N 1
ATOM 4137 C CA . THR B 1 190 ? -3.461 5.938 10.32 1 91.19 190 THR B CA 1
ATOM 4138 C C . THR B 1 190 ? -2.275 6.887 10.461 1 91.19 190 THR B C 1
ATOM 4140 O O . THR B 1 190 ? -2.342 7.867 11.203 1 91.19 190 THR B O 1
ATOM 4143 N N . ALA B 1 191 ? -1.173 6.566 9.781 1 91.06 191 ALA B N 1
ATOM 4144 C CA . ALA B 1 191 ? -0.006 7.445 9.805 1 91.06 191 ALA B CA 1
ATOM 4145 C C . ALA B 1 191 ? -0.346 8.828 9.258 1 91.06 191 ALA B C 1
ATOM 4147 O O . ALA B 1 191 ? 0.105 9.844 9.797 1 91.06 191 ALA B O 1
ATOM 4148 N N . ARG B 1 192 ? -1.117 8.859 8.242 1 89.25 192 ARG B N 1
ATOM 4149 C CA . ARG B 1 192 ? -1.551 10.125 7.672 1 89.25 192 ARG B CA 1
ATOM 4150 C C . ARG B 1 192 ? -2.383 10.922 8.672 1 89.25 192 ARG B C 1
ATOM 4152 O O . ARG B 1 192 ? -2.238 12.141 8.781 1 89.25 192 ARG B O 1
ATOM 4159 N N . MET B 1 193 ? -3.234 10.258 9.367 1 89.81 193 MET B N 1
ATOM 4160 C CA . MET B 1 193 ? -4.051 10.906 10.391 1 89.81 193 MET B CA 1
ATOM 4161 C C . MET B 1 193 ? -3.176 11.453 11.508 1 89.81 193 MET B C 1
ATOM 4163 O O . MET B 1 193 ? -3.459 12.523 12.055 1 89.81 193 MET B O 1
ATOM 4167 N N . GLU B 1 194 ? -2.18 10.703 11.812 1 92.06 194 GLU B N 1
ATOM 4168 C CA . GLU B 1 194 ? -1.246 11.172 12.836 1 92.06 194 GLU B CA 1
ATOM 4169 C C . GLU B 1 194 ? -0.492 12.406 12.359 1 92.06 194 GLU B C 1
ATOM 4171 O O . GLU B 1 194 ? -0.195 13.305 13.156 1 92.06 194 GLU B O 1
ATOM 4176 N N . VAL B 1 195 ? -0.126 12.453 11.094 1 92.19 195 VAL B N 1
ATOM 4177 C CA . VAL B 1 195 ? 0.52 13.633 10.539 1 92.19 195 VAL B CA 1
ATOM 4178 C C . VAL B 1 195 ? -0.419 14.836 10.648 1 92.19 195 VAL B C 1
ATOM 4180 O O . VAL B 1 195 ? 0.015 15.945 10.969 1 92.19 195 VAL B O 1
ATOM 4183 N N . ASP B 1 196 ? -1.699 14.578 10.383 1 89.44 196 ASP B N 1
ATOM 4184 C CA . ASP B 1 196 ? -2.684 15.648 10.516 1 89.44 196 ASP B CA 1
ATOM 4185 C C . ASP B 1 196 ? -2.652 16.25 11.914 1 89.44 196 ASP B C 1
ATOM 4187 O O . ASP B 1 196 ? -2.727 17.484 12.062 1 89.44 196 ASP B O 1
ATOM 4191 N N . LYS B 1 197 ? -2.584 15.469 12.906 1 89.31 197 LYS B N 1
ATOM 4192 C CA . LYS B 1 197 ? -2.52 15.93 14.289 1 89.31 197 LYS B CA 1
ATOM 4193 C C . LYS B 1 197 ? -1.248 16.734 14.539 1 89.31 197 LYS B C 1
ATOM 4195 O O . LYS B 1 197 ? -1.289 17.781 15.188 1 89.31 197 LYS B O 1
ATOM 4200 N N . ILE B 1 198 ? -0.168 16.203 13.984 1 92.06 198 ILE B N 1
ATOM 4201 C CA . ILE B 1 198 ? 1.128 16.844 14.156 1 92.06 198 ILE B CA 1
ATOM 4202 C C . ILE B 1 198 ? 1.105 18.234 13.508 1 92.06 198 ILE B C 1
ATOM 4204 O O . ILE B 1 198 ? 1.638 19.203 14.062 1 92.06 198 ILE B O 1
ATOM 4208 N N . MET B 1 199 ? 0.452 18.312 12.352 1 91.62 199 MET B N 1
ATOM 4209 C CA . MET B 1 199 ? 0.408 19.547 11.57 1 91.62 199 MET B CA 1
ATOM 4210 C C . MET B 1 199 ? -0.361 20.641 12.32 1 91.62 199 MET B C 1
ATOM 4212 O O . MET B 1 199 ? -0.169 21.828 12.062 1 91.62 199 MET B O 1
ATOM 4216 N N . LEU B 1 200 ? -1.188 20.281 13.258 1 88.62 200 LEU B N 1
ATOM 4217 C CA . LEU B 1 200 ? -1.969 21.25 14.016 1 88.62 200 LEU B CA 1
ATOM 4218 C C . LEU B 1 200 ? -1.162 21.797 15.188 1 88.62 200 LEU B C 1
ATOM 4220 O O . LEU B 1 200 ? -1.596 22.734 15.859 1 88.62 200 LEU B O 1
ATOM 4224 N N . THR B 1 201 ? -0.012 21.281 15.383 1 91.75 201 THR B N 1
ATOM 4225 C CA . THR B 1 201 ? 0.88 21.766 16.438 1 91.75 201 THR B CA 1
ATOM 4226 C C . THR B 1 201 ? 2.029 22.578 15.844 1 91.75 201 THR B C 1
ATOM 4228 O O . THR B 1 201 ? 2.09 22.781 14.633 1 91.75 201 THR B O 1
ATOM 4231 N N . ASP B 1 202 ? 2.887 23.047 16.703 1 90.94 202 ASP B N 1
ATOM 4232 C CA . ASP B 1 202 ? 4.031 23.828 16.234 1 90.94 202 ASP B CA 1
ATOM 4233 C C . ASP B 1 202 ? 5.227 22.922 15.953 1 90.94 202 ASP B C 1
ATOM 4235 O O . ASP B 1 202 ? 6.348 23.406 15.766 1 90.94 202 ASP B O 1
ATOM 4239 N N . ALA B 1 203 ? 4.984 21.625 15.891 1 90.62 203 ALA B N 1
ATOM 4240 C CA . ALA B 1 203 ? 6.082 20.688 15.68 1 90.62 203 ALA B CA 1
ATOM 4241 C C . ALA B 1 203 ? 6.777 20.938 14.344 1 90.62 203 ALA B C 1
ATOM 4243 O O . ALA B 1 203 ? 7.98 20.703 14.203 1 90.62 203 ALA B O 1
ATOM 4244 N N . LEU B 1 204 ? 6.086 21.516 13.422 1 89.19 204 LEU B N 1
ATOM 4245 C CA . LEU B 1 204 ? 6.621 21.781 12.094 1 89.19 204 LEU B CA 1
ATOM 4246 C C . LEU B 1 204 ? 7.762 22.781 12.148 1 89.19 204 LEU B C 1
ATOM 4248 O O . LEU B 1 204 ? 8.586 22.844 11.234 1 89.19 204 LEU B O 1
ATOM 4252 N N . HIS B 1 205 ? 7.766 23.625 13.203 1 91.75 205 HIS B N 1
ATOM 4253 C CA . HIS B 1 205 ? 8.789 24.656 13.359 1 91.75 205 HIS B CA 1
ATOM 4254 C C . HIS B 1 205 ? 9.922 24.172 14.258 1 91.75 205 HIS B C 1
ATOM 4256 O O . HIS B 1 205 ? 10.867 24.906 14.523 1 91.75 205 HIS B O 1
ATOM 4262 N N . LEU B 1 206 ? 9.852 22.953 14.711 1 91.31 206 LEU B N 1
ATOM 4263 C CA . LEU B 1 206 ? 10.828 22.469 15.672 1 91.31 206 LEU B CA 1
ATOM 4264 C C . LEU B 1 206 ? 11.617 21.297 15.102 1 91.31 206 LEU B C 1
ATOM 4266 O O . LEU B 1 206 ? 12.766 21.078 15.484 1 91.31 206 LEU B O 1
ATOM 4270 N N . PHE B 1 207 ? 10.977 20.531 14.188 1 89.19 207 PHE B N 1
ATOM 4271 C CA . PHE B 1 207 ? 11.586 19.297 13.711 1 89.19 207 PHE B CA 1
ATOM 4272 C C . PHE B 1 207 ? 11.492 19.203 12.195 1 89.19 207 PHE B C 1
ATOM 4274 O O . PHE B 1 207 ? 10.555 19.719 11.586 1 89.19 207 PHE B O 1
ATOM 4281 N N . PRO B 1 208 ? 12.453 18.484 11.609 1 86.56 208 PRO B N 1
ATOM 4282 C CA . PRO B 1 208 ? 12.375 18.25 10.164 1 86.56 208 PRO B CA 1
ATOM 4283 C C . PRO B 1 208 ? 11.188 17.375 9.781 1 86.56 208 PRO B C 1
ATOM 4285 O O . PRO B 1 208 ? 10.781 16.5 10.555 1 86.56 208 PRO B O 1
ATOM 4288 N N . PRO B 1 209 ? 10.711 17.594 8.562 1 86.88 209 PRO B N 1
ATOM 4289 C CA . PRO B 1 209 ? 9.547 16.828 8.102 1 86.88 209 PRO B CA 1
ATOM 4290 C C . PRO B 1 209 ? 9.766 15.312 8.172 1 86.88 209 PRO B C 1
ATOM 4292 O O . PRO B 1 209 ? 8.836 14.57 8.492 1 86.88 209 PRO B O 1
ATOM 4295 N N . GLY B 1 210 ? 11 14.891 7.883 1 83.69 210 GLY B N 1
ATOM 4296 C CA . GLY B 1 210 ? 11.281 13.469 7.945 1 83.69 210 GLY B CA 1
ATOM 4297 C C . GLY B 1 210 ? 11.078 12.883 9.328 1 83.69 210 GLY B C 1
ATOM 4298 O O . GLY B 1 210 ? 10.562 11.766 9.469 1 83.69 210 GLY B O 1
ATOM 4299 N N . GLN B 1 211 ? 11.484 13.617 10.297 1 86.75 211 GLN B N 1
ATOM 4300 C CA . GLN B 1 211 ? 11.32 13.172 11.68 1 86.75 211 GLN B CA 1
ATOM 4301 C C . GLN B 1 211 ? 9.852 13.18 12.086 1 86.75 211 GLN B C 1
ATOM 4303 O O . GLN B 1 211 ? 9.398 12.289 12.812 1 86.75 211 GLN B O 1
ATOM 4308 N N . LEU B 1 212 ? 9.141 14.172 11.625 1 91.25 212 LEU B N 1
ATOM 4309 C CA . LEU B 1 212 ? 7.719 14.25 11.914 1 91.25 212 LEU B CA 1
ATOM 4310 C C . LEU B 1 212 ? 6.969 13.07 11.305 1 91.25 212 LEU B C 1
ATOM 4312 O O . LEU B 1 212 ? 6.102 12.477 11.953 1 91.25 212 LEU B O 1
ATOM 4316 N N . ALA B 1 213 ? 7.348 12.727 10.117 1 89.94 213 ALA B N 1
ATOM 4317 C CA . ALA B 1 213 ? 6.734 11.594 9.43 1 89.94 213 ALA B CA 1
ATOM 4318 C C . ALA B 1 213 ? 7.016 10.289 10.164 1 89.94 213 ALA B C 1
ATOM 4320 O O . ALA B 1 213 ? 6.125 9.445 10.312 1 89.94 213 ALA B O 1
ATOM 4321 N N . LEU B 1 214 ? 8.25 10.188 10.578 1 87.94 214 LEU B N 1
ATOM 4322 C CA . LEU B 1 214 ? 8.633 8.977 11.297 1 87.94 214 LEU B CA 1
ATOM 4323 C C . LEU B 1 214 ? 7.875 8.867 12.617 1 87.94 214 LEU B C 1
ATOM 4325 O O . LEU B 1 214 ? 7.484 7.773 13.023 1 87.94 214 LEU B O 1
ATOM 4329 N N . ALA B 1 215 ? 7.727 10 13.312 1 91.94 215 ALA B N 1
ATOM 4330 C CA . ALA B 1 215 ? 6.961 10.008 14.555 1 91.94 215 ALA B CA 1
ATOM 4331 C C . ALA B 1 215 ? 5.516 9.586 14.312 1 91.94 215 ALA B C 1
ATOM 4333 O O . ALA B 1 215 ? 4.945 8.82 15.094 1 91.94 215 ALA B O 1
ATOM 4334 N N . ALA B 1 216 ? 4.957 10.086 13.266 1 92.12 216 ALA B N 1
ATOM 4335 C CA . ALA B 1 216 ? 3.592 9.719 12.891 1 92.12 216 ALA B CA 1
ATOM 4336 C C . ALA B 1 216 ? 3.49 8.227 12.594 1 92.12 216 ALA B C 1
ATOM 4338 O O . ALA B 1 216 ? 2.545 7.562 13.023 1 92.12 216 ALA B O 1
ATOM 4339 N N . LEU B 1 217 ? 4.453 7.73 11.867 1 89.25 217 LEU B N 1
ATOM 4340 C CA . LEU B 1 217 ? 4.48 6.316 11.516 1 89.25 217 LEU B CA 1
ATOM 4341 C C . LEU B 1 217 ? 4.602 5.449 12.758 1 89.25 217 LEU B C 1
ATOM 4343 O O . LEU B 1 217 ? 3.959 4.398 12.859 1 89.25 217 LEU B O 1
ATOM 4347 N N . ARG B 1 218 ? 5.457 5.828 13.617 1 88.81 218 ARG B N 1
ATOM 4348 C CA . ARG B 1 218 ? 5.625 5.102 14.875 1 88.81 218 ARG B CA 1
ATOM 4349 C C . ARG B 1 218 ? 4.316 5.035 15.648 1 88.81 218 ARG B C 1
ATOM 4351 O O . ARG B 1 218 ? 3.932 3.973 16.141 1 88.81 218 ARG B O 1
ATOM 4358 N N . SER B 1 219 ? 3.674 6.215 15.812 1 91.56 219 SER B N 1
ATOM 4359 C CA . SER B 1 219 ? 2.396 6.273 16.516 1 91.56 219 SER B CA 1
ATOM 4360 C C . SER B 1 219 ? 1.363 5.363 15.859 1 91.56 219 SER B C 1
ATOM 4362 O O . SER B 1 219 ? 0.643 4.637 16.547 1 91.56 219 SER B O 1
ATOM 4364 N N . ALA B 1 220 ? 1.297 5.402 14.555 1 90.31 220 ALA B N 1
ATOM 4365 C CA . ALA B 1 220 ? 0.374 4.543 13.82 1 90.31 220 ALA B CA 1
ATOM 4366 C C . ALA B 1 220 ? 0.697 3.068 14.047 1 90.31 220 ALA B C 1
ATOM 4368 O O . ALA B 1 220 ? -0.208 2.246 14.203 1 90.31 220 ALA B O 1
ATOM 4369 N N . ASN B 1 221 ? 1.959 2.729 14.023 1 89 221 ASN B N 1
ATOM 4370 C CA . ASN B 1 221 ? 2.406 1.347 14.164 1 89 221 ASN B CA 1
ATOM 4371 C C . ASN B 1 221 ? 2.109 0.798 15.555 1 89 221 ASN B C 1
ATOM 4373 O O . ASN B 1 221 ? 2.057 -0.418 15.75 1 89 221 ASN B O 1
ATOM 4377 N N . GLU B 1 222 ? 2.039 1.694 16.562 1 85.94 222 GLU B N 1
ATOM 4378 C CA . GLU B 1 222 ? 1.639 1.245 17.891 1 85.94 222 GLU B CA 1
ATOM 4379 C C . GLU B 1 222 ? 0.233 0.651 17.875 1 85.94 222 GLU B C 1
ATOM 4381 O O . GLU B 1 222 ? -0.065 -0.272 18.641 1 85.94 222 GLU B O 1
ATOM 4386 N N . MET B 1 223 ? -0.555 1.132 17.078 1 84.19 223 MET B N 1
ATOM 4387 C CA . MET B 1 223 ? -1.937 0.673 16.969 1 84.19 223 MET B CA 1
ATOM 4388 C C . MET B 1 223 ? -2.025 -0.59 16.109 1 84.19 223 MET B C 1
ATOM 4390 O O . MET B 1 223 ? -2.811 -1.491 16.406 1 84.19 223 MET B O 1
ATOM 4394 N N . HIS B 1 224 ? -1.223 -0.617 15.016 1 81.69 224 HIS B N 1
ATOM 4395 C CA . HIS B 1 224 ? -1.399 -1.668 14.016 1 81.69 224 HIS B CA 1
ATOM 4396 C C . HIS B 1 224 ? -0.392 -2.795 14.219 1 81.69 224 HIS B C 1
ATOM 4398 O O . HIS B 1 224 ? -0.642 -3.936 13.828 1 81.69 224 HIS B O 1
ATOM 4404 N N . ARG B 1 225 ? 0.83 -2.471 14.742 1 80.31 225 ARG B N 1
ATOM 4405 C CA . ARG B 1 225 ? 1.885 -3.418 15.086 1 80.31 225 ARG B CA 1
ATOM 4406 C C . ARG B 1 225 ? 2.301 -4.238 13.867 1 80.31 225 ARG B C 1
ATOM 4408 O O . ARG B 1 225 ? 2.42 -5.465 13.953 1 80.31 225 ARG B O 1
ATOM 4415 N N . VAL B 1 226 ? 2.445 -3.529 12.766 1 75.62 226 VAL B N 1
ATOM 4416 C CA . VAL B 1 226 ? 2.805 -4.16 11.5 1 75.62 226 VAL B CA 1
ATOM 4417 C C . VAL B 1 226 ? 4.324 -4.168 11.336 1 75.62 226 VAL B C 1
ATOM 4419 O O . VAL B 1 226 ? 4.902 -5.16 10.891 1 75.62 226 VAL B O 1
ATOM 4422 N N . LEU B 1 227 ? 4.977 -3.107 11.742 1 76.62 227 LEU B N 1
ATOM 4423 C CA . LEU B 1 227 ? 6.398 -2.9 11.477 1 76.62 227 LEU B CA 1
ATOM 4424 C C . LEU B 1 227 ? 7.23 -3.186 12.727 1 76.62 227 LEU B C 1
ATOM 4426 O O . LEU B 1 227 ? 6.77 -2.963 13.844 1 76.62 227 LEU B O 1
ATOM 4430 N N . ASP B 1 228 ? 8.328 -3.803 12.492 1 78.69 228 ASP B N 1
ATOM 4431 C CA . ASP B 1 228 ? 9.406 -3.602 13.461 1 78.69 228 ASP B CA 1
ATOM 4432 C C . ASP B 1 228 ? 10 -2.199 13.336 1 78.69 228 ASP B C 1
ATOM 4434 O O . ASP B 1 228 ? 11 -1.999 12.648 1 78.69 228 ASP B O 1
ATOM 4438 N N . PHE B 1 229 ? 9.367 -1.312 14.078 1 83.5 229 PHE B N 1
ATOM 4439 C CA . PHE B 1 229 ? 9.688 0.091 13.844 1 83.5 229 PHE B CA 1
ATOM 4440 C C . PHE B 1 229 ? 11.172 0.36 14.086 1 83.5 229 PHE B C 1
ATOM 4442 O O . PHE B 1 229 ? 11.812 1.079 13.32 1 83.5 229 PHE B O 1
ATOM 4449 N N . GLU B 1 230 ? 11.703 -0.187 15.156 1 78.94 230 GLU B N 1
ATOM 4450 C CA . GLU B 1 230 ? 13.109 0.047 15.445 1 78.94 230 GLU B CA 1
ATOM 4451 C C . GLU B 1 230 ? 14.008 -0.546 14.367 1 78.94 230 GLU B C 1
ATOM 4453 O O . GLU B 1 230 ? 15.008 0.063 13.977 1 78.94 230 GLU B O 1
ATOM 4458 N N . GLY B 1 231 ? 13.711 -1.752 13.984 1 78 231 GLY B N 1
ATOM 4459 C CA . GLY B 1 231 ? 14.445 -2.354 12.883 1 78 231 GLY B CA 1
ATOM 4460 C C . GLY B 1 231 ? 14.367 -1.552 11.602 1 78 231 GLY B C 1
ATOM 4461 O O . GLY B 1 231 ? 15.375 -1.378 10.906 1 78 231 GLY B O 1
ATOM 4462 N N . TYR B 1 232 ? 13.211 -1.102 11.359 1 78.69 232 TYR B N 1
ATOM 4463 C CA . TYR B 1 232 ? 13.008 -0.284 10.172 1 78.69 232 TYR B CA 1
ATOM 4464 C C . TYR B 1 232 ? 13.828 0.998 10.242 1 78.69 232 TYR B C 1
ATOM 4466 O O . TYR B 1 232 ? 14.461 1.392 9.258 1 78.69 232 TYR B O 1
ATOM 4474 N N . LEU B 1 233 ? 13.758 1.646 11.406 1 80.88 233 LEU B N 1
ATOM 4475 C CA . LEU B 1 233 ? 14.516 2.871 11.617 1 80.88 233 LEU B CA 1
ATOM 4476 C C . LEU B 1 233 ? 16.016 2.627 11.406 1 80.88 233 LEU B C 1
ATOM 4478 O O . LEU B 1 233 ? 16.703 3.447 10.789 1 80.88 233 LEU B O 1
ATOM 4482 N N . ARG B 1 234 ? 16.484 1.548 11.867 1 79 234 ARG B N 1
ATOM 4483 C CA . ARG B 1 234 ? 17.891 1.196 11.711 1 79 234 ARG B CA 1
ATOM 4484 C C . ARG B 1 234 ? 18.25 1.023 10.234 1 79 234 ARG B C 1
ATOM 4486 O O . ARG B 1 234 ? 19.312 1.464 9.797 1 79 234 ARG B O 1
ATOM 4493 N N . SER B 1 235 ? 17.375 0.323 9.578 1 75.5 235 SER B N 1
ATOM 4494 C CA . SER B 1 235 ? 17.594 0.106 8.156 1 75.5 235 SER B CA 1
ATOM 4495 C C . SER B 1 235 ? 17.609 1.426 7.391 1 75.5 235 SER B C 1
ATOM 4497 O O . SER B 1 235 ? 18.406 1.605 6.469 1 75.5 235 SER B O 1
ATOM 4499 N N . LEU B 1 236 ? 16.719 2.326 7.723 1 75.25 236 LEU B N 1
ATOM 4500 C CA . LEU B 1 236 ? 16.641 3.637 7.086 1 75.25 236 LEU B CA 1
ATOM 4501 C C . LEU B 1 236 ? 17.906 4.438 7.332 1 75.25 236 LEU B C 1
ATOM 4503 O O . LEU B 1 236 ? 18.422 5.086 6.418 1 75.25 236 LEU B O 1
ATOM 4507 N N . LEU B 1 237 ? 18.344 4.41 8.547 1 77 237 LEU B N 1
ATOM 4508 C CA . LEU B 1 237 ? 19.531 5.156 8.922 1 77 237 LEU B CA 1
ATOM 4509 C C . LEU B 1 237 ? 20.766 4.566 8.242 1 77 237 LEU B C 1
ATOM 4511 O O . LEU B 1 237 ? 21.688 5.305 7.848 1 77 237 LEU B O 1
ATOM 4515 N N . ALA B 1 238 ? 20.812 3.254 8.172 1 75 238 ALA B N 1
ATOM 4516 C CA . ALA B 1 238 ? 21.922 2.58 7.504 1 75 238 ALA B CA 1
ATOM 4517 C C . ALA B 1 238 ? 22 2.965 6.031 1 75 238 ALA B C 1
ATOM 4519 O O . ALA B 1 238 ? 23.078 3.18 5.484 1 75 238 ALA B O 1
ATOM 4520 N N . ARG B 1 239 ? 20.891 3.098 5.473 1 70.5 239 ARG B N 1
ATOM 4521 C CA . ARG B 1 239 ? 20.812 3.436 4.055 1 70.5 239 ARG B CA 1
ATOM 4522 C C . ARG B 1 239 ? 21.25 4.875 3.812 1 70.5 239 ARG B C 1
ATOM 4524 O O . ARG B 1 239 ? 21.812 5.191 2.758 1 70.5 239 ARG B O 1
ATOM 4531 N N . GLN B 1 240 ? 20.891 5.711 4.754 1 67.25 240 GLN B N 1
ATOM 4532 C CA . GLN B 1 240 ? 21.188 7.129 4.594 1 67.25 240 GLN B CA 1
ATOM 4533 C C . GLN B 1 240 ? 22.609 7.453 5.086 1 67.25 240 GLN B C 1
ATOM 4535 O O . GLN B 1 240 ? 23.062 8.586 4.965 1 67.25 240 GLN B O 1
ATOM 4540 N N . ASN B 1 241 ? 23.281 6.43 5.445 1 68.62 241 ASN B N 1
ATOM 4541 C CA . ASN B 1 241 ? 24.609 6.648 6.016 1 68.62 241 ASN B CA 1
ATOM 4542 C C . ASN B 1 241 ? 24.578 7.727 7.094 1 68.62 241 ASN B C 1
ATOM 4544 O O . ASN B 1 241 ? 25.438 8.617 7.105 1 68.62 241 ASN B O 1
ATOM 4548 N N . SER B 1 242 ? 23.531 7.668 7.738 1 64.81 242 SER B N 1
ATOM 4549 C CA . SER B 1 242 ? 23.359 8.688 8.766 1 64.81 242 SER B CA 1
ATOM 4550 C C . SER B 1 242 ? 24.328 8.477 9.922 1 64.81 242 SER B C 1
ATOM 4552 O O . SER B 1 242 ? 24.562 7.344 10.344 1 64.81 242 SER B O 1
ATOM 4554 N N . GLU B 1 243 ? 24.938 9.484 10.273 1 65.38 243 GLU B N 1
ATOM 4555 C CA . GLU B 1 243 ? 25.844 9.5 11.406 1 65.38 243 GLU B CA 1
ATOM 4556 C C . GLU B 1 243 ? 25.094 9.461 12.734 1 65.38 243 GLU B C 1
ATOM 4558 O O . GLU B 1 243 ? 25.656 9.125 13.773 1 65.38 243 GLU B O 1
ATOM 4563 N N . HIS B 1 244 ? 23.891 9.758 12.609 1 64.75 244 HIS B N 1
ATOM 4564 C CA . HIS B 1 244 ? 23.125 9.812 13.844 1 64.75 244 HIS B CA 1
ATOM 4565 C C . HIS B 1 244 ? 22.875 8.406 14.391 1 64.75 244 HIS B C 1
ATOM 4567 O O . HIS B 1 244 ? 22.656 7.469 13.625 1 64.75 244 HIS B O 1
ATOM 4573 N N . SER B 1 245 ? 23.031 8.359 15.633 1 77.06 245 SER B N 1
ATOM 4574 C CA . SER B 1 245 ? 22.688 7.117 16.312 1 77.06 245 SER B CA 1
ATOM 4575 C C . SER B 1 245 ? 21.188 6.906 16.375 1 77.06 245 SER B C 1
ATOM 4577 O O . SER B 1 245 ? 20.406 7.867 16.328 1 77.06 245 SER B O 1
ATOM 4579 N N . ILE B 1 246 ? 20.812 5.754 16.328 1 80.5 246 ILE B N 1
ATOM 4580 C CA . ILE B 1 246 ? 19.422 5.352 16.469 1 80.5 246 ILE B CA 1
ATOM 4581 C C . ILE B 1 246 ? 18.828 5.953 17.734 1 80.5 246 ILE B C 1
ATOM 4583 O O . ILE B 1 246 ? 17.656 6.336 17.766 1 80.5 246 ILE B O 1
ATOM 4587 N N . LEU B 1 247 ? 19.688 6.141 18.688 1 80.56 247 LEU B N 1
ATOM 4588 C CA . LEU B 1 247 ? 19.219 6.664 19.969 1 80.56 247 LEU B CA 1
ATOM 4589 C C . LEU B 1 247 ? 18.812 8.125 19.844 1 80.56 247 LEU B C 1
ATOM 4591 O O . LEU B 1 247 ? 17.797 8.539 20.406 1 80.56 247 LEU B O 1
ATOM 4595 N N . GLN B 1 248 ? 19.578 8.867 19.078 1 82 248 GLN B N 1
ATOM 4596 C CA . GLN B 1 248 ? 19.25 10.273 18.875 1 82 248 GLN B CA 1
ATOM 4597 C C . GLN B 1 248 ? 17.938 10.438 18.125 1 82 248 GLN B C 1
ATOM 4599 O O . GLN B 1 248 ? 17.156 11.344 18.422 1 82 248 GLN B O 1
ATOM 4604 N N . PHE B 1 249 ? 17.703 9.578 17.328 1 84 249 PHE B N 1
ATOM 4605 C CA . PHE B 1 249 ? 16.469 9.633 16.562 1 84 249 PHE B CA 1
ATOM 4606 C C . PHE B 1 249 ? 15.273 9.273 17.438 1 84 249 PHE B C 1
ATOM 4608 O O . PHE B 1 249 ? 14.227 9.922 17.359 1 84 249 PHE B O 1
ATOM 4615 N N . ILE B 1 250 ? 15.484 8.297 18.188 1 86.31 250 ILE B N 1
ATOM 4616 C CA . ILE B 1 250 ? 14.406 7.879 19.078 1 86.31 250 ILE B CA 1
ATOM 4617 C C . ILE B 1 250 ? 14.078 9.008 20.062 1 86.31 250 ILE B C 1
ATOM 4619 O O . ILE B 1 250 ? 12.906 9.25 20.359 1 86.31 250 ILE B O 1
ATOM 4623 N N . GLU B 1 251 ? 15.047 9.656 20.469 1 87.31 251 GLU B N 1
ATOM 4624 C CA . GLU B 1 251 ? 14.836 10.789 21.359 1 87.31 251 GLU B CA 1
ATOM 4625 C C . GLU B 1 251 ? 14.039 11.891 20.672 1 87.31 251 GLU B C 1
ATOM 4627 O O . GLU B 1 251 ? 13.172 12.516 21.281 1 87.31 251 GLU B O 1
ATOM 4632 N N . SER B 1 252 ? 14.453 12.125 19.469 1 87.75 252 SER B N 1
ATOM 4633 C CA . SER B 1 252 ? 13.734 13.141 18.703 1 87.75 252 SER B CA 1
ATOM 4634 C C . SER B 1 252 ? 12.266 12.758 18.531 1 87.75 252 SER B C 1
ATOM 4636 O O . SER B 1 252 ? 11.383 13.609 18.656 1 87.75 252 SER B O 1
ATOM 4638 N N . LEU B 1 253 ? 12.039 11.516 18.281 1 91.31 253 LEU B N 1
ATOM 4639 C CA . LEU B 1 253 ? 10.664 11.047 18.094 1 91.31 253 LEU B CA 1
ATOM 4640 C C . LEU B 1 253 ? 9.875 11.156 19.391 1 91.31 253 LEU B C 1
ATOM 4642 O O . LEU B 1 253 ? 8.703 11.531 19.391 1 91.31 253 LEU B O 1
ATOM 4646 N N . ASN B 1 254 ? 10.492 10.844 20.438 1 90.81 254 ASN B N 1
ATOM 4647 C CA . ASN B 1 254 ? 9.852 10.984 21.75 1 90.81 254 ASN B CA 1
ATOM 4648 C C . ASN B 1 254 ? 9.469 12.43 22.016 1 90.81 254 ASN B C 1
ATOM 4650 O O . ASN B 1 254 ? 8.391 12.695 22.562 1 90.81 254 ASN B O 1
ATOM 4654 N N . ALA B 1 255 ? 10.352 13.273 21.703 1 90.94 255 ALA B N 1
ATOM 4655 C CA . ALA B 1 255 ? 10.086 14.695 21.891 1 90.94 255 ALA B CA 1
ATOM 4656 C C . ALA B 1 255 ? 8.875 15.133 21.078 1 90.94 255 ALA B C 1
ATOM 4658 O O . ALA B 1 255 ? 8.055 15.922 21.547 1 90.94 255 ALA B O 1
ATOM 4659 N N . ILE B 1 256 ? 8.781 14.664 19.891 1 92.69 256 ILE B N 1
ATOM 4660 C CA . ILE B 1 256 ? 7.652 14.992 19.031 1 92.69 256 ILE B CA 1
ATOM 4661 C C . ILE B 1 256 ? 6.355 14.477 19.641 1 92.69 256 ILE B C 1
ATOM 4663 O O . ILE B 1 256 ? 5.355 15.195 19.688 1 92.69 256 ILE B O 1
ATOM 4667 N N . ASP B 1 257 ? 6.375 13.273 20.141 1 89.69 257 ASP B N 1
ATOM 4668 C CA . ASP B 1 257 ? 5.195 12.672 20.75 1 89.69 257 ASP B CA 1
ATOM 4669 C C . ASP B 1 257 ? 4.719 13.492 21.938 1 89.69 257 ASP B C 1
ATOM 4671 O O . ASP B 1 257 ? 3.518 13.711 22.125 1 89.69 257 ASP B O 1
ATOM 4675 N N . VAL B 1 258 ? 5.629 13.883 22.688 1 88.12 258 VAL B N 1
ATOM 4676 C CA . VAL B 1 258 ? 5.305 14.68 23.875 1 88.12 258 VAL B CA 1
ATOM 4677 C C . VAL B 1 258 ? 4.688 16.016 23.438 1 88.12 258 VAL B C 1
ATOM 4679 O O . VAL B 1 258 ? 3.695 16.453 24.016 1 88.12 258 VAL B O 1
ATOM 4682 N N . TRP B 1 259 ? 5.293 16.578 22.453 1 87.94 259 TRP B N 1
ATOM 4683 C CA . TRP B 1 259 ? 4.805 17.859 21.953 1 87.94 259 TRP B CA 1
ATOM 4684 C C . TRP B 1 259 ? 3.373 17.734 21.453 1 87.94 259 TRP B C 1
ATOM 4686 O O . TRP B 1 259 ? 2.533 18.594 21.734 1 87.94 259 TRP B O 1
ATOM 4696 N N . VAL B 1 260 ? 3.078 16.703 20.781 1 88.06 260 VAL B N 1
ATOM 4697 C CA . VAL B 1 260 ? 1.772 16.516 20.156 1 88.06 260 VAL B CA 1
ATOM 4698 C C . VAL B 1 260 ? 0.729 16.203 21.234 1 88.06 260 VAL B C 1
ATOM 4700 O O . VAL B 1 260 ? -0.398 16.703 21.172 1 88.06 260 VAL B O 1
ATOM 4703 N N . THR B 1 261 ? 1.113 15.445 22.172 1 86.94 261 THR B N 1
ATOM 4704 C CA . THR B 1 261 ? 0.183 15.039 23.219 1 86.94 261 THR B CA 1
ATOM 4705 C C . THR B 1 261 ? -0.141 16.203 24.141 1 86.94 261 THR B C 1
ATOM 4707 O O . THR B 1 261 ? -1.262 16.312 24.641 1 86.94 261 THR B O 1
ATOM 4710 N N . LYS B 1 262 ? 0.729 17.141 24.328 1 86.12 262 LYS B N 1
ATOM 4711 C CA . LYS B 1 262 ? 0.561 18.234 25.266 1 86.12 262 LYS B CA 1
ATOM 4712 C C . LYS B 1 262 ? -0.106 19.438 24.594 1 86.12 262 LYS B C 1
ATOM 4714 O O . LYS B 1 262 ? -0.515 20.391 25.266 1 86.12 262 LYS B O 1
ATOM 4719 N N . TYR B 1 263 ? -0.195 19.344 23.344 1 83.81 263 TYR B N 1
ATOM 4720 C CA . TYR B 1 263 ? -0.717 20.5 22.625 1 83.81 263 TYR B CA 1
ATOM 4721 C C . TYR B 1 263 ? -2.176 20.75 22.984 1 83.81 263 TYR B C 1
ATOM 4723 O O . TYR B 1 263 ? -2.969 19.812 23.094 1 83.81 263 TYR B O 1
ATOM 4731 N N . LYS B 1 264 ? -2.52 21.953 23.25 1 85.19 264 LYS B N 1
ATOM 4732 C CA . LYS B 1 264 ? -3.852 22.312 23.719 1 85.19 264 LYS B CA 1
ATOM 4733 C C . LYS B 1 264 ? -4.719 22.812 22.562 1 85.19 264 LYS B C 1
ATOM 4735 O O . LYS B 1 264 ? -4.234 23.5 21.656 1 85.19 264 LYS B O 1
ATOM 4740 N N . PHE B 1 265 ? -5.914 22.438 22.609 1 85.75 265 PHE B N 1
ATOM 4741 C CA . PHE B 1 265 ? -6.906 22.875 21.641 1 85.75 265 PHE B CA 1
ATOM 4742 C C . PHE B 1 265 ? -8.008 23.688 22.312 1 85.75 265 PHE B C 1
ATOM 4744 O O . PHE B 1 265 ? -8.422 23.391 23.422 1 85.75 265 PHE B O 1
ATOM 4751 N N . PRO B 1 266 ? -8.438 24.797 21.656 1 89.62 266 PRO B N 1
ATOM 4752 C CA . PRO B 1 266 ? -9.43 25.688 22.266 1 89.62 266 PRO B CA 1
ATOM 4753 C C . PRO B 1 266 ? -10.828 25.078 22.312 1 89.62 266 PRO B C 1
ATOM 4755 O O . PRO B 1 266 ? -11.203 24.328 21.406 1 89.62 266 PRO B O 1
ATOM 4758 N N . THR B 1 267 ? -11.516 25.344 23.344 1 89 267 THR B N 1
ATOM 4759 C CA . THR B 1 267 ? -12.938 25.016 23.438 1 89 267 THR B CA 1
ATOM 4760 C C . THR B 1 267 ? -13.797 26.141 22.844 1 89 267 THR B C 1
ATOM 4762 O O . THR B 1 267 ? -13.289 27.219 22.531 1 89 267 THR B O 1
ATOM 4765 N N . GLU B 1 268 ? -15.016 25.828 22.688 1 89.5 268 GLU B N 1
ATOM 4766 C CA . GLU B 1 268 ? -15.945 26.844 22.188 1 89.5 268 GLU B CA 1
ATOM 4767 C C . GLU B 1 268 ? -16.016 28.031 23.156 1 89.5 268 GLU B C 1
ATOM 4769 O O . GLU B 1 268 ? -16.141 29.172 22.719 1 89.5 268 GLU B O 1
ATOM 4774 N N . LYS B 1 269 ? -16.031 27.766 24.438 1 92.25 269 LYS B N 1
ATOM 4775 C CA . LYS B 1 269 ? -16.047 28.828 25.453 1 92.25 269 LYS B CA 1
ATOM 4776 C C . LYS B 1 269 ? -14.805 29.703 25.359 1 92.25 269 LYS B C 1
ATOM 4778 O O . LYS B 1 269 ? -14.898 30.922 25.469 1 92.25 269 LYS B O 1
ATOM 4783 N N . ASP B 1 270 ? -13.656 29.031 25.125 1 92.19 270 ASP B N 1
ATOM 4784 C CA . ASP B 1 270 ? -12.414 29.781 24.953 1 92.19 270 ASP B CA 1
ATOM 4785 C C . ASP B 1 270 ? -12.508 30.734 23.766 1 92.19 270 ASP B C 1
ATOM 4787 O O . ASP B 1 270 ? -12.133 31.906 23.875 1 92.19 270 ASP B O 1
ATOM 4791 N N . MET B 1 271 ? -13.047 30.25 22.719 1 92.5 271 MET B N 1
ATOM 4792 C CA . MET B 1 271 ? -13.07 31.016 21.469 1 92.5 271 MET B CA 1
ATOM 4793 C C . MET B 1 271 ? -14.016 32.188 21.578 1 92.5 271 MET B C 1
ATOM 4795 O O . MET B 1 271 ? -13.75 33.25 21.016 1 92.5 271 MET B O 1
ATOM 4799 N N . LYS B 1 272 ? -15.156 32.062 22.266 1 92.19 272 LYS B N 1
ATOM 4800 C CA . LYS B 1 272 ? -16.078 33.188 22.469 1 92.19 272 LYS B CA 1
ATOM 4801 C C . LYS B 1 272 ? -15.398 34.344 23.188 1 92.19 272 LYS B C 1
ATOM 4803 O O . LYS B 1 272 ? -15.531 35.5 22.781 1 92.19 272 LYS B O 1
ATOM 4808 N N . HIS B 1 273 ? -14.758 33.938 24.172 1 93.44 273 HIS B N 1
ATOM 4809 C CA . HIS B 1 273 ? -14.047 34.938 24.969 1 93.44 273 HIS B CA 1
ATOM 4810 C C . HIS B 1 273 ? -12.953 35.625 24.156 1 93.44 273 HIS B C 1
ATOM 4812 O O . HIS B 1 273 ? -12.836 36.844 24.156 1 93.44 273 HIS B O 1
ATOM 4818 N N . ILE B 1 274 ? -12.156 34.844 23.422 1 93.25 274 ILE B N 1
ATOM 4819 C CA . ILE B 1 274 ? -11.023 35.312 22.641 1 93.25 274 ILE B CA 1
ATOM 4820 C C . ILE B 1 274 ? -11.516 36.219 21.5 1 93.25 274 ILE B C 1
ATOM 4822 O O . ILE B 1 274 ? -10.93 37.25 21.203 1 93.25 274 ILE B O 1
ATOM 4826 N N . ASN B 1 275 ? -12.609 35.812 20.906 1 91.94 275 ASN B N 1
ATOM 4827 C CA . ASN B 1 275 ? -13.18 36.562 19.812 1 91.94 275 ASN B CA 1
ATOM 4828 C C . ASN B 1 275 ? -13.656 37.938 20.266 1 91.94 275 ASN B C 1
ATOM 4830 O O . ASN B 1 275 ? -13.508 38.938 19.547 1 91.94 275 ASN B O 1
ATOM 4834 N N . ARG B 1 276 ? -14.25 38.062 21.406 1 90.94 276 ARG B N 1
ATOM 4835 C CA . ARG B 1 276 ? -14.695 39.344 21.953 1 90.94 276 ARG B CA 1
ATOM 4836 C C . ARG B 1 276 ? -13.516 40.25 22.203 1 90.94 276 ARG B C 1
ATOM 4838 O O . ARG B 1 276 ? -13.578 41.438 21.859 1 90.94 276 ARG B O 1
ATOM 4845 N N . LYS B 1 277 ? -12.492 39.656 22.719 1 91.62 277 LYS B N 1
ATOM 4846 C CA . LYS B 1 277 ? -11.281 40.438 22.969 1 91.62 277 LYS B CA 1
ATOM 4847 C C . LYS B 1 277 ? -10.664 40.938 21.672 1 91.62 277 LYS B C 1
ATOM 4849 O O . LYS B 1 277 ? -10.234 42.094 21.594 1 91.62 277 LYS B O 1
ATOM 4854 N N . LEU B 1 278 ? -10.609 40.062 20.734 1 91.81 278 LEU B N 1
ATOM 4855 C CA . LEU B 1 278 ? -9.977 40.375 19.453 1 91.81 278 LEU B CA 1
ATOM 4856 C C . LEU B 1 278 ? -10.75 41.469 18.719 1 91.81 278 LEU B C 1
ATOM 4858 O O . LEU B 1 278 ? -10.148 42.375 18.125 1 91.81 278 LEU B O 1
ATOM 4862 N N . LYS B 1 279 ? -12.078 41.438 18.766 1 89.19 279 LYS B N 1
ATOM 4863 C CA . LYS B 1 279 ? -12.914 42.438 18.141 1 89.19 279 LYS B CA 1
ATOM 4864 C C . LYS B 1 279 ? -12.656 43.812 18.75 1 89.19 279 LYS B C 1
ATOM 4866 O O . LYS B 1 279 ? -12.625 44.844 18.047 1 89.19 279 LYS B O 1
ATOM 4871 N N . SER B 1 280 ? -12.5 43.812 20.016 1 87.88 280 SER B N 1
ATOM 4872 C CA . SER B 1 280 ? -12.203 45.062 20.703 1 87.88 280 SER B CA 1
ATOM 4873 C C . SER B 1 280 ? -10.844 45.625 20.297 1 87.88 280 SER B C 1
ATOM 4875 O O . SER B 1 280 ? -10.672 46.812 20.172 1 87.88 280 SER B O 1
ATOM 4877 N N . CYS B 1 281 ? -9.891 44.688 20.016 1 89.81 281 CYS B N 1
ATOM 4878 C CA . CYS B 1 281 ? -8.547 45.094 19.609 1 89.81 281 CYS B CA 1
ATOM 4879 C C . CYS B 1 281 ? -8.555 45.688 18.203 1 89.81 281 CYS B C 1
ATOM 4881 O O . CYS B 1 281 ? -7.711 46.531 17.875 1 89.81 281 CYS B O 1
ATOM 4883 N N . TRP B 1 282 ? -9.523 45.25 17.422 1 86.44 282 TRP B N 1
ATOM 4884 C CA . TRP B 1 282 ? -9.625 45.75 16.047 1 86.44 282 TRP B CA 1
ATOM 4885 C C . TRP B 1 282 ? -10.438 47.031 15.984 1 86.44 282 TRP B C 1
ATOM 4887 O O . TRP B 1 282 ? -10.625 47.594 14.914 1 86.44 282 TRP B O 1
ATOM 4897 N N . GLY B 1 283 ? -10.945 47.594 17.047 1 76.88 283 GLY B N 1
ATOM 4898 C CA . GLY B 1 283 ? -11.664 48.844 17.125 1 76.88 283 GLY B CA 1
ATOM 4899 C C . GLY B 1 283 ? -13.156 48.688 16.891 1 76.88 283 GLY B C 1
ATOM 4900 O O . GLY B 1 283 ? -13.852 49.688 16.656 1 76.88 283 GLY B O 1
ATOM 4901 N N . HIS B 1 284 ? -13.555 47.5 16.641 1 70 284 HIS B N 1
ATOM 4902 C CA . HIS B 1 284 ? -14.984 47.281 16.438 1 70 284 HIS B CA 1
ATOM 4903 C C . HIS B 1 284 ? -15.758 47.438 17.75 1 70 284 HIS B C 1
ATOM 4905 O O . HIS B 1 284 ? -15.43 46.812 18.75 1 70 284 HIS B O 1
ATOM 4911 N N . SER B 1 285 ? -16.094 48.688 18.188 1 58.81 285 SER B N 1
ATOM 4912 C CA . SER B 1 285 ? -16.781 48.969 19.438 1 58.81 285 SER B CA 1
ATOM 4913 C C . SER B 1 285 ? -18.062 48.156 19.562 1 58.81 285 SER B C 1
ATOM 4915 O O . SER B 1 285 ? -18.672 47.781 18.547 1 58.81 285 SER B O 1
ATOM 4917 N N . SER B 1 286 ? -18.281 47.5 20.719 1 51.84 286 SER B N 1
ATOM 4918 C CA . SER B 1 286 ? -19.547 46.844 21.031 1 51.84 286 SER B CA 1
ATOM 4919 C C . SER B 1 286 ? -20.719 47.625 20.5 1 51.84 286 SER B C 1
ATOM 4921 O O . SER B 1 286 ? -21.812 47.062 20.281 1 51.84 286 SER B O 1
ATOM 4923 N N . HIS B 1 287 ? -20.781 48.875 20.484 1 47.41 287 HIS B N 1
ATOM 4924 C CA . HIS B 1 287 ? -21.906 49.719 20.125 1 47.41 287 HIS B CA 1
ATOM 4925 C C . HIS B 1 287 ? -22.172 49.688 18.625 1 47.41 287 HIS B C 1
ATOM 4927 O O . HIS B 1 287 ? -23.281 49.938 18.172 1 47.41 287 HIS B O 1
ATOM 4933 N N . ASP B 1 288 ? -21.359 49.531 17.844 1 45.72 288 ASP B N 1
ATOM 4934 C CA . ASP B 1 288 ? -21.562 49.5 16.391 1 45.72 288 ASP B CA 1
ATOM 4935 C C . ASP B 1 288 ? -22.234 48.188 15.969 1 45.72 288 ASP B C 1
ATOM 4937 O O . ASP B 1 288 ? -22.797 48.094 14.875 1 45.72 288 ASP B O 1
ATOM 4941 N N . ASP B 1 289 ? -22.047 47.156 16.531 1 46.56 289 ASP B N 1
ATOM 4942 C CA . ASP B 1 289 ? -22.828 45.938 16.297 1 46.56 289 ASP B CA 1
ATOM 4943 C C . ASP B 1 289 ? -24.297 46.156 16.609 1 46.56 289 ASP B C 1
ATOM 4945 O O . ASP B 1 289 ? -25.172 45.5 16.031 1 46.56 289 ASP B O 1
ATOM 4949 N N . LYS B 1 290 ? -24.672 46.938 17.609 1 43.78 290 LYS B N 1
ATOM 4950 C CA . LYS B 1 290 ? -26.047 47.312 17.891 1 43.78 290 LYS B CA 1
ATOM 4951 C C . LYS B 1 290 ? -26.594 48.25 16.812 1 43.78 290 LYS B C 1
ATOM 4953 O O . LYS B 1 290 ? -27.797 48.219 16.516 1 43.78 290 LYS B O 1
ATOM 4958 N N . LYS B 1 291 ? -25.922 49.094 16.219 1 44.34 291 LYS B N 1
ATOM 4959 C CA . LYS B 1 291 ? -26.469 49.969 15.195 1 44.34 291 LYS B CA 1
ATOM 4960 C C . LYS B 1 291 ? -26.594 49.25 13.859 1 44.34 291 LYS B C 1
ATOM 4962 O O . LYS B 1 291 ? -27.516 49.531 13.094 1 44.34 291 LYS B O 1
ATOM 4967 N N . ARG B 1 292 ? -25.766 48.344 13.477 1 43.44 292 ARG B N 1
ATOM 4968 C CA . ARG B 1 292 ? -25.906 47.562 12.25 1 43.44 292 ARG B CA 1
ATOM 4969 C C . ARG B 1 292 ? -27 46.5 12.391 1 43.44 292 ARG B C 1
ATOM 4971 O O . ARG B 1 292 ? -27.672 46.156 11.414 1 43.44 292 ARG B O 1
ATOM 4978 N N . GLU B 1 293 ? -27.172 45.875 13.484 1 44.84 293 GLU B N 1
ATOM 4979 C CA . GLU B 1 293 ? -28.344 45.062 13.766 1 44.84 293 GLU B CA 1
ATOM 4980 C C . GLU B 1 293 ? -29.609 45.906 13.812 1 44.84 293 GLU B C 1
ATOM 4982 O O . GLU B 1 293 ? -30.672 45.469 13.344 1 44.84 293 GLU B O 1
ATOM 4987 N N . LYS B 1 294 ? -29.656 47.125 14.336 1 45 294 LYS B N 1
ATOM 4988 C CA . LYS B 1 294 ? -30.797 48.031 14.312 1 45 294 LYS B CA 1
ATOM 4989 C C . LYS B 1 294 ? -31.094 48.531 12.898 1 45 294 LYS B C 1
ATOM 4991 O O . LYS B 1 294 ? -32.25 48.688 12.516 1 45 294 LYS B O 1
ATOM 4996 N N . LYS B 1 295 ? -30.156 48.781 12.062 1 47.31 295 LYS B N 1
ATOM 4997 C CA . LYS B 1 295 ? -30.406 49.188 10.688 1 47.31 295 LYS B CA 1
ATOM 4998 C C . LYS B 1 295 ? -30.875 48.031 9.828 1 47.31 295 LYS B C 1
ATOM 5000 O O . LYS B 1 295 ? -31.656 48.219 8.898 1 47.31 295 LYS B O 1
ATOM 5005 N N . ARG B 1 296 ? -30.406 46.844 10.008 1 46.44 296 ARG B N 1
ATOM 5006 C CA . ARG B 1 296 ? -30.906 45.656 9.32 1 46.44 296 ARG B CA 1
ATOM 5007 C C . ARG B 1 296 ? -32.344 45.344 9.75 1 46.44 296 ARG B C 1
ATOM 5009 O O . ARG B 1 296 ? -33.156 44.906 8.938 1 46.44 296 ARG B O 1
ATOM 5016 N N . HIS B 1 297 ? -32.656 45.562 10.992 1 48.81 297 HIS B N 1
ATOM 5017 C CA . HIS B 1 297 ? -34.031 45.406 11.414 1 48.81 297 HIS B CA 1
ATOM 5018 C C . HIS B 1 297 ? -34.938 46.531 10.836 1 48.81 297 HIS B C 1
ATOM 5020 O O . HIS B 1 297 ? -36.094 46.281 10.5 1 48.81 297 HIS B O 1
ATOM 5026 N N . LYS B 1 298 ? -34.469 47.75 10.633 1 47.81 298 LYS B N 1
ATOM 5027 C CA . LYS B 1 298 ? -35.281 48.844 10.055 1 47.81 298 LYS B CA 1
ATOM 5028 C C . LYS B 1 298 ? -35.469 48.625 8.555 1 47.81 298 LYS B C 1
ATOM 5030 O O . LYS B 1 298 ? -36.531 48.906 8.008 1 47.81 298 LYS B O 1
ATOM 5035 N N . SER B 1 299 ? -34.375 48.156 7.875 1 47.16 299 SER B N 1
ATOM 5036 C CA . SER B 1 299 ? -34.531 47.969 6.438 1 47.16 299 SER B CA 1
ATOM 5037 C C . SER B 1 299 ? -35.469 46.781 6.133 1 47.16 299 SER B C 1
ATOM 5039 O O . SER B 1 299 ? -36.219 46.844 5.16 1 47.16 299 SER B O 1
ATOM 5041 N N . HIS B 1 300 ? -35.5 45.719 6.953 1 49.31 300 HIS B N 1
ATOM 5042 C CA . HIS B 1 300 ? -36.469 44.656 6.75 1 49.31 300 HIS B CA 1
ATOM 5043 C C . HIS B 1 300 ? -37.875 45.156 7.031 1 49.31 300 HIS B C 1
ATOM 5045 O O . HIS B 1 300 ? -38.844 44.688 6.441 1 49.31 300 HIS B O 1
ATOM 5051 N N . ARG B 1 301 ? -38.094 46.156 7.922 1 47.09 301 ARG B N 1
ATOM 5052 C CA . ARG B 1 301 ? -39.438 46.656 8.188 1 47.09 301 ARG B CA 1
ATOM 5053 C C . ARG B 1 301 ? -39.938 47.531 7.031 1 47.09 301 ARG B C 1
ATOM 5055 O O . ARG B 1 301 ? -41.094 47.5 6.668 1 47.09 301 ARG B O 1
ATOM 5062 N N . SER B 1 302 ? -38.938 48.312 6.461 1 47.97 302 SER B N 1
ATOM 5063 C CA . SER B 1 302 ? -39.406 49.219 5.43 1 47.97 302 SER B CA 1
ATOM 5064 C C . SER B 1 302 ? -39.75 48.469 4.137 1 47.97 302 SER B C 1
ATOM 5066 O O . SER B 1 302 ? -40.688 48.844 3.43 1 47.97 302 SER B O 1
ATOM 5068 N N . SER B 1 303 ? -38.938 47.406 3.801 1 46.16 303 SER B N 1
ATOM 5069 C CA . SER B 1 303 ? -39.219 46.719 2.543 1 46.16 303 SER B CA 1
ATOM 5070 C C . SER B 1 303 ? -40.531 45.938 2.621 1 46.16 303 SER B C 1
ATOM 5072 O O . SER B 1 303 ? -41.219 45.781 1.61 1 46.16 303 SER B O 1
ATOM 5074 N N . ASN B 1 304 ? -40.875 45.438 3.773 1 44.53 304 ASN B N 1
ATOM 5075 C CA . ASN B 1 304 ? -42.156 44.75 3.852 1 44.53 304 ASN B CA 1
ATOM 5076 C C . ASN B 1 304 ? -43.344 45.719 3.732 1 44.53 304 ASN B C 1
ATOM 5078 O O . ASN B 1 304 ? -44.438 45.344 3.363 1 44.53 304 ASN B O 1
ATOM 5082 N N . GLU B 1 305 ? -43.094 47 4.215 1 44.09 305 GLU B N 1
ATOM 5083 C CA . GLU B 1 305 ? -44.25 47.906 4.16 1 44.09 305 GLU B CA 1
ATOM 5084 C C . GLU B 1 305 ? -44.5 48.344 2.729 1 44.09 305 GLU B C 1
ATOM 5086 O O . GLU B 1 305 ? -45.625 48.812 2.416 1 44.09 305 GLU B O 1
ATOM 5091 N N . ALA B 1 306 ? -43.469 48.469 1.877 1 44.81 306 ALA B N 1
ATOM 5092 C CA . ALA B 1 306 ? -43.75 49.094 0.572 1 44.81 306 ALA B CA 1
ATOM 5093 C C . ALA B 1 306 ? -44.469 48.094 -0.35 1 44.81 306 ALA B C 1
ATOM 5095 O O . ALA B 1 306 ? -45.031 48.5 -1.374 1 44.81 306 ALA B O 1
ATOM 5096 N N . GLN B 1 307 ? -44.188 46.75 -0.164 1 39.97 307 GLN B N 1
ATOM 5097 C CA . GLN B 1 307 ? -44.719 45.844 -1.19 1 39.97 307 GLN B CA 1
ATOM 5098 C C . GLN B 1 307 ? -46.25 45.719 -1.055 1 39.97 307 GLN B C 1
ATOM 5100 O O . GLN B 1 307 ? -46.875 45 -1.829 1 39.97 307 GLN B O 1
ATOM 5105 N N . ASN B 1 308 ? -46.75 46.25 -0.009 1 38.88 308 ASN B N 1
ATOM 5106 C CA . ASN B 1 308 ? -48.219 46.062 0.021 1 38.88 308 ASN B CA 1
ATOM 5107 C C . ASN B 1 308 ? -48.906 47.031 -0.939 1 38.88 308 ASN B C 1
ATOM 5109 O O . ASN B 1 308 ? -49.375 48.094 -0.526 1 38.88 308 ASN B O 1
ATOM 5113 N N . GLY B 1 309 ? -48.188 47.344 -2.111 1 38.78 309 GLY B N 1
ATOM 5114 C CA . GLY B 1 309 ? -48.969 48.125 -3.035 1 38.78 309 GLY B CA 1
ATOM 5115 C C . GLY B 1 309 ? -50.312 47.5 -3.393 1 38.78 309 GLY B C 1
ATOM 5116 O O . GLY B 1 309 ? -50.469 46.281 -3.186 1 38.78 309 GLY B O 1
ATOM 5117 N N . PRO B 1 310 ? -51.375 48.281 -3.578 1 38.69 310 PRO B N 1
ATOM 5118 C CA . PRO B 1 310 ? -52.75 47.906 -3.824 1 38.69 310 PRO B CA 1
ATOM 5119 C C . PRO B 1 310 ? -52.906 46.969 -5.02 1 38.69 310 PRO B C 1
ATOM 5121 O O . PRO B 1 310 ? -52.156 47.062 -5.984 1 38.69 310 PRO B O 1
ATOM 5124 N N . SER B 1 311 ? -53.125 45.625 -4.852 1 31.75 311 SER B N 1
ATOM 5125 C CA . SER B 1 311 ? -53.656 44.719 -5.855 1 31.75 311 SER B CA 1
ATOM 5126 C C . SER B 1 311 ? -54.844 45.344 -6.59 1 31.75 311 SER B C 1
ATOM 5128 O O . SER B 1 311 ? -55.812 45.781 -5.965 1 31.75 311 SER B O 1
ATOM 5130 N N . LEU B 1 312 ? -54.625 46.094 -7.602 1 25.2 312 LEU B N 1
ATOM 5131 C CA . LEU B 1 312 ? -55.719 46.375 -8.516 1 25.2 312 LEU B CA 1
ATOM 5132 C C . LEU B 1 312 ? -56.438 45.125 -8.961 1 25.2 312 LEU B C 1
ATOM 5134 O O . LEU B 1 312 ? -55.781 44.094 -9.273 1 25.2 312 LEU B O 1
ATOM 5138 N N . ALA B 1 313 ? -57.781 45.125 -8.945 1 21.14 313 ALA B N 1
ATOM 5139 C CA . ALA B 1 313 ? -58.812 44.469 -9.75 1 21.14 313 ALA B CA 1
ATOM 5140 C C . ALA B 1 313 ? -58.594 44.719 -11.234 1 21.14 313 ALA B C 1
ATOM 5142 O O . ALA B 1 313 ? -58.281 45.844 -11.641 1 21.14 313 ALA B O 1
#

Organism: Hibiscus syriacus (NCBI:txid106335)